Protein AF-A0A4S4LE61-F1 (afdb_monomer_lite)

Organism: NCBI:txid1095465

Sequence (451 aa):
MPQRNQHNPCPPENLLRPILTYYYNLRKSDKDIAELVAGHFDLDLYGLSPSSVKRYRNKWGLLGTRKQSHSLESIGPYVQKIRKRFPARGARKITDALWVQYRMRALRTEVHSGYINWVKIWRTNRNPRLITKYYIDAARKIRGVPLVTQSDLGSENYGIVNAHTTVRRRLDPSLTETLQHRWMRKSKNVKPEILWSILRHDFSPGFEDILQMGFDNGWYDPDNELESLVFLWLAVPWLQAELDTWVHQQNQTARRANRNKILPHGIPDLIMRRPQLFQSLDFKIIVSNEVLNEIEQEYAPPDNPVFDLVPRAFEDRARQLYTALGELDVTSESFWTVYRSLLEEFRNMPYDPEIAEAVQLAATYTNNNDNDHIPLLPLANLRQGGMVVAIDQQSTYEYVGGVEEPVLPKALASYVSVSGDGDRSESEEEMGQPEYADLTSDSDEDSGSEL

pLDDT: mean 72.11, std 20.69, range [24.47, 96.12]

Structure (mmCIF, N/CA/C/O backbone):
data_AF-A0A4S4LE61-F1
#
_entry.id   AF-A0A4S4LE61-F1
#
loop_
_atom_site.group_PDB
_atom_site.id
_atom_site.type_symbol
_atom_site.label_atom_id
_atom_site.label_alt_id
_atom_site.label_comp_id
_atom_site.label_asym_id
_atom_site.label_entity_id
_atom_site.label_seq_id
_atom_site.pdbx_PDB_ins_code
_atom_site.Cartn_x
_atom_site.Cartn_y
_atom_site.Cartn_z
_atom_site.occupancy
_atom_site.B_iso_or_equiv
_atom_site.auth_seq_id
_atom_site.auth_comp_id
_atom_site.auth_asym_id
_atom_site.auth_atom_id
_atom_site.pdbx_PDB_model_num
ATOM 1 N N . MET A 1 1 ? -15.119 -23.141 -40.634 1.00 39.16 1 MET A N 1
ATOM 2 C CA . MET A 1 1 ? -13.975 -22.644 -41.432 1.00 39.16 1 MET A CA 1
ATOM 3 C C . MET A 1 1 ? -13.387 -23.842 -42.159 1.00 39.16 1 MET A C 1
ATOM 5 O O . MET A 1 1 ? -13.005 -24.774 -41.456 1.00 39.16 1 MET A O 1
ATOM 9 N N . PRO A 1 2 ? -13.376 -23.889 -43.503 1.00 39.12 2 PRO A N 1
ATOM 10 C CA . PRO A 1 2 ? -12.788 -25.018 -44.216 1.00 39.12 2 PRO A CA 1
ATOM 11 C C . PRO A 1 2 ? -11.300 -25.112 -43.855 1.00 39.12 2 PRO A C 1
ATOM 13 O O . PRO A 1 2 ? -10.607 -24.094 -43.760 1.00 39.12 2 PRO A O 1
ATOM 16 N N . GLN A 1 3 ? -10.830 -26.321 -43.546 1.00 42.88 3 GLN A N 1
ATOM 17 C CA . GLN A 1 3 ? -9.435 -26.559 -43.183 1.00 42.88 3 GLN A CA 1
ATOM 18 C C . GLN A 1 3 ? -8.540 -26.152 -44.359 1.00 42.88 3 GLN A C 1
ATOM 20 O O . GLN A 1 3 ? -8.675 -26.681 -45.457 1.00 42.88 3 GLN A O 1
ATOM 25 N N . ARG A 1 4 ? -7.634 -25.189 -44.133 1.00 49.81 4 ARG A N 1
ATOM 26 C CA . ARG A 1 4 ? -6.638 -24.774 -45.130 1.00 49.81 4 ARG A CA 1
ATOM 27 C C . ARG A 1 4 ? -5.783 -25.985 -45.505 1.00 49.81 4 ARG A C 1
ATOM 29 O O . ARG A 1 4 ? -5.055 -26.492 -44.650 1.00 49.81 4 ARG A O 1
ATOM 36 N N . ASN A 1 5 ? -5.868 -26.411 -46.763 1.00 49.59 5 ASN A N 1
ATOM 37 C CA . ASN A 1 5 ? -5.078 -27.502 -47.327 1.00 49.59 5 ASN A CA 1
ATOM 38 C C . ASN A 1 5 ? -3.587 -27.306 -47.012 1.00 49.59 5 ASN A C 1
ATOM 40 O O . ASN A 1 5 ? -2.957 -26.347 -47.460 1.00 49.59 5 ASN A O 1
ATOM 44 N N . GLN A 1 6 ? -3.014 -28.221 -46.224 1.00 54.62 6 GLN A N 1
ATOM 45 C CA . GLN A 1 6 ? -1.619 -28.174 -45.760 1.00 54.62 6 GLN A CA 1
ATOM 46 C C . GLN A 1 6 ? -0.582 -28.389 -46.879 1.00 54.62 6 GLN A C 1
ATOM 48 O O . GLN A 1 6 ? 0.616 -28.279 -46.621 1.00 54.62 6 GLN A O 1
ATOM 53 N N . HIS A 1 7 ? -1.025 -28.668 -48.108 1.00 58.38 7 HIS A N 1
ATOM 54 C CA . HIS A 1 7 ? -0.169 -29.075 -49.225 1.00 58.38 7 HIS A CA 1
ATOM 55 C C . HIS A 1 7 ? -0.103 -28.074 -50.387 1.00 58.38 7 HIS A C 1
ATOM 57 O O . HIS A 1 7 ? 0.642 -28.313 -51.334 1.00 58.38 7 HIS A O 1
ATOM 63 N N . ASN A 1 8 ? -0.812 -26.941 -50.316 1.00 71.19 8 ASN A N 1
ATOM 64 C CA . ASN A 1 8 ? -0.745 -25.932 -51.375 1.00 71.19 8 ASN A CA 1
ATOM 65 C C . ASN A 1 8 ? 0.581 -25.149 -51.315 1.00 71.19 8 ASN A C 1
ATOM 67 O O . ASN A 1 8 ? 1.039 -24.790 -50.220 1.00 71.19 8 ASN A O 1
ATOM 71 N N . PRO A 1 9 ? 1.210 -24.855 -52.469 1.00 77.69 9 PRO A N 1
ATOM 72 C CA . PRO A 1 9 ? 2.455 -24.100 -52.514 1.00 77.69 9 PRO A CA 1
ATOM 73 C C . PRO A 1 9 ? 2.269 -22.678 -51.965 1.00 77.69 9 PRO A C 1
ATOM 75 O O . PRO A 1 9 ? 1.182 -22.099 -52.008 1.00 77.69 9 PRO A O 1
ATOM 78 N N . CYS A 1 10 ? 3.346 -22.088 -51.438 1.00 79.25 10 CYS A N 1
ATOM 79 C CA . CYS A 1 10 ? 3.317 -20.686 -51.020 1.00 79.25 10 CYS A CA 1
ATOM 80 C C . CYS A 1 10 ? 3.123 -19.763 -52.237 1.00 79.25 10 CYS A C 1
ATOM 82 O O . CYS A 1 10 ? 3.677 -20.061 -53.299 1.00 79.25 10 CYS A O 1
ATOM 84 N N . PRO A 1 11 ? 2.411 -18.627 -52.087 1.00 83.88 11 PRO A N 1
ATOM 85 C CA . PRO A 1 11 ? 2.273 -17.652 -53.162 1.00 83.88 11 PRO A CA 1
ATOM 86 C C . PRO A 1 11 ? 3.636 -17.188 -53.709 1.00 83.88 11 PRO A C 1
ATOM 88 O O . PRO A 1 11 ? 4.600 -17.105 -52.933 1.00 83.88 11 PRO A O 1
ATOM 91 N N . PRO A 1 12 ? 3.724 -16.834 -55.007 1.00 84.06 12 PRO A N 1
ATOM 92 C CA . PRO A 1 12 ? 4.947 -16.325 -55.618 1.00 84.06 12 PRO A CA 1
ATOM 93 C C . PRO A 1 12 ? 5.554 -15.164 -54.821 1.00 84.06 12 PRO A C 1
ATOM 95 O O . PRO A 1 12 ? 4.870 -14.216 -54.431 1.00 84.06 12 PRO A O 1
ATOM 98 N N . GLU A 1 13 ? 6.861 -15.233 -54.568 1.00 83.69 13 GLU A N 1
ATOM 99 C CA . GLU A 1 13 ? 7.573 -14.331 -53.653 1.00 83.69 13 GLU A CA 1
ATOM 100 C C . GLU A 1 13 ? 7.508 -12.853 -54.079 1.00 83.69 13 GLU A C 1
ATOM 102 O O . GLU A 1 13 ? 7.420 -11.969 -53.225 1.00 83.69 13 GLU A O 1
ATOM 107 N N . ASN A 1 14 ? 7.472 -12.581 -55.385 1.00 80.25 14 ASN A N 1
ATOM 108 C CA . ASN A 1 14 ? 7.314 -11.241 -55.957 1.00 80.25 14 ASN A CA 1
ATOM 109 C C . ASN A 1 14 ? 5.954 -10.599 -55.631 1.00 80.25 14 ASN A C 1
ATOM 111 O O . ASN A 1 14 ? 5.895 -9.391 -55.418 1.00 80.25 14 ASN A O 1
ATOM 115 N N . LEU A 1 15 ? 4.885 -11.396 -55.551 1.00 79.75 15 LEU A N 1
ATOM 116 C CA . LEU A 1 15 ? 3.536 -10.932 -55.210 1.00 79.75 15 LEU A CA 1
ATOM 117 C C . LEU A 1 15 ? 3.310 -10.923 -53.693 1.00 79.75 15 LEU A C 1
ATOM 119 O O . LEU A 1 15 ? 2.646 -10.040 -53.152 1.00 79.75 15 LEU A O 1
ATOM 123 N N . LEU A 1 16 ? 3.908 -11.881 -52.984 1.00 82.25 16 LEU A N 1
ATOM 124 C CA . LEU A 1 16 ? 3.770 -12.026 -51.538 1.00 82.25 16 LEU A CA 1
ATOM 125 C C . LEU A 1 16 ? 4.516 -10.935 -50.760 1.00 82.25 16 LEU A C 1
ATOM 127 O O . LEU A 1 16 ? 4.015 -10.431 -49.752 1.00 82.25 16 LEU A O 1
ATOM 131 N N . ARG A 1 17 ? 5.727 -10.571 -51.199 1.00 81.69 17 ARG A N 1
ATOM 132 C CA . ARG A 1 17 ? 6.615 -9.669 -50.452 1.00 81.69 17 ARG A CA 1
ATOM 133 C C . ARG A 1 17 ? 6.024 -8.273 -50.213 1.00 81.69 17 ARG A C 1
ATOM 135 O O . ARG A 1 17 ? 6.096 -7.832 -49.062 1.00 81.69 17 ARG A O 1
ATOM 142 N N . PRO A 1 18 ? 5.422 -7.576 -51.195 1.00 78.38 18 PRO A N 1
ATOM 143 C CA . PRO A 1 18 ? 4.820 -6.260 -50.968 1.00 78.38 18 PRO A CA 1
ATOM 144 C C . PRO A 1 18 ? 3.660 -6.301 -49.961 1.00 78.38 18 PRO A C 1
ATOM 146 O O . PRO A 1 18 ? 3.629 -5.506 -49.020 1.00 78.38 18 PRO A O 1
ATOM 149 N N . ILE A 1 19 ? 2.761 -7.279 -50.100 1.00 78.25 19 ILE A N 1
ATOM 150 C CA . ILE A 1 19 ? 1.544 -7.421 -49.284 1.00 78.25 19 ILE A CA 1
ATOM 151 C C . ILE A 1 19 ? 1.898 -7.802 -47.840 1.00 78.25 19 ILE A C 1
ATOM 153 O O . ILE A 1 19 ? 1.415 -7.204 -46.877 1.00 78.25 19 ILE A O 1
ATOM 157 N N . LEU A 1 20 ? 2.814 -8.756 -47.665 1.00 82.50 20 LEU A N 1
ATOM 158 C CA . LEU A 1 20 ? 3.292 -9.160 -46.345 1.00 82.50 20 LEU A CA 1
ATOM 159 C C . LEU A 1 20 ? 4.042 -8.011 -45.653 1.00 82.50 20 LEU A C 1
ATOM 161 O O . LEU A 1 20 ? 3.831 -7.767 -44.464 1.00 82.50 20 LEU A O 1
ATOM 165 N N . THR A 1 21 ? 4.876 -7.270 -46.392 1.00 78.19 21 THR A N 1
ATOM 166 C CA . THR A 1 21 ? 5.593 -6.095 -45.866 1.00 78.19 21 THR A CA 1
ATOM 167 C C . THR A 1 21 ? 4.622 -4.996 -45.430 1.00 78.19 21 THR A C 1
ATOM 169 O O . THR A 1 21 ? 4.842 -4.367 -44.395 1.00 78.19 21 THR A O 1
ATOM 172 N N . TYR A 1 22 ? 3.525 -4.791 -46.164 1.00 74.75 22 TYR A N 1
ATOM 173 C CA . TYR A 1 22 ? 2.467 -3.848 -45.801 1.00 74.75 22 TYR A CA 1
ATOM 174 C C . TYR A 1 22 ? 1.827 -4.194 -44.446 1.00 74.75 22 TYR A C 1
ATOM 176 O O . TYR A 1 22 ? 1.862 -3.379 -43.521 1.00 74.75 22 TYR A O 1
ATOM 184 N N . TYR A 1 23 ? 1.338 -5.426 -44.266 1.00 73.25 23 TYR A N 1
ATOM 185 C CA . TYR A 1 23 ? 0.726 -5.839 -42.995 1.00 73.25 23 TYR A CA 1
ATOM 186 C C . TYR A 1 23 ? 1.729 -5.929 -41.838 1.00 73.25 23 TYR A C 1
ATOM 188 O O . TYR A 1 23 ? 1.391 -5.635 -40.687 1.00 73.25 23 TYR A O 1
ATOM 196 N N . TYR A 1 24 ? 2.987 -6.250 -42.139 1.00 74.94 24 TYR A N 1
ATOM 197 C CA . TYR A 1 24 ? 4.084 -6.149 -41.184 1.00 74.94 24 TYR A CA 1
ATOM 198 C C . TYR A 1 24 ? 4.311 -4.702 -40.710 1.00 74.94 24 TYR A C 1
ATOM 200 O O . TYR A 1 24 ? 4.435 -4.464 -39.506 1.00 74.94 24 TYR A O 1
ATOM 208 N N . ASN A 1 25 ? 4.306 -3.722 -41.622 1.00 69.38 25 ASN A N 1
ATOM 209 C CA . ASN A 1 25 ? 4.455 -2.300 -41.287 1.00 69.38 25 ASN A CA 1
ATOM 210 C C . ASN A 1 25 ? 3.284 -1.778 -40.432 1.00 69.38 25 ASN A C 1
ATOM 212 O O . ASN A 1 25 ? 3.494 -0.918 -39.573 1.00 69.38 25 ASN A O 1
ATOM 216 N N . LEU A 1 26 ? 2.090 -2.366 -40.584 1.00 67.25 26 LEU A N 1
ATOM 217 C CA . LEU A 1 26 ? 0.910 -2.139 -39.736 1.00 67.25 26 LEU A CA 1
ATOM 218 C C . LEU A 1 26 ? 0.963 -2.852 -38.369 1.00 67.25 26 LEU A C 1
ATOM 220 O O . LEU A 1 26 ? -0.021 -2.848 -37.631 1.00 67.25 26 LEU A O 1
ATOM 224 N N . ARG A 1 27 ? 2.101 -3.464 -38.014 1.00 66.06 27 ARG A N 1
ATOM 225 C CA . ARG A 1 27 ? 2.340 -4.173 -36.743 1.00 66.06 27 ARG A CA 1
ATOM 226 C C . ARG A 1 27 ? 1.389 -5.354 -36.480 1.00 66.06 27 ARG A C 1
ATOM 228 O O . ARG A 1 27 ? 1.180 -5.719 -35.325 1.00 66.06 27 ARG A O 1
ATOM 235 N N . LYS A 1 28 ? 0.844 -5.985 -37.524 1.00 73.00 28 LYS A N 1
ATOM 236 C CA . LYS A 1 28 ? 0.022 -7.201 -37.387 1.00 73.00 28 LYS A CA 1
ATOM 237 C C . LYS A 1 28 ? 0.876 -8.397 -36.937 1.00 73.00 28 LYS A C 1
ATOM 239 O O . LYS A 1 28 ? 2.075 -8.451 -37.222 1.00 73.00 28 LYS A O 1
ATOM 244 N N . SER A 1 29 ? 0.289 -9.333 -36.185 1.00 75.12 29 SER A N 1
ATOM 245 C CA . SER A 1 29 ? 1.007 -10.540 -35.741 1.00 75.12 29 SER A CA 1
ATOM 246 C C . SER A 1 29 ? 1.186 -11.535 -36.893 1.00 75.12 29 SER A C 1
ATOM 248 O O . SER A 1 29 ? 0.473 -11.452 -37.884 1.00 75.12 29 SER A O 1
ATOM 250 N N . ASP A 1 30 ? 2.102 -12.505 -36.779 1.00 79.00 30 ASP A N 1
ATOM 251 C CA . ASP A 1 30 ? 2.324 -13.504 -37.846 1.00 79.00 30 ASP A CA 1
ATOM 252 C C . ASP A 1 30 ? 1.060 -14.300 -38.194 1.00 79.00 30 ASP A C 1
ATOM 254 O O . ASP A 1 30 ? 0.858 -14.667 -39.351 1.00 79.00 30 ASP A O 1
ATOM 258 N N . LYS A 1 31 ? 0.197 -14.530 -37.196 1.00 80.88 31 LYS A N 1
ATOM 259 C CA . LYS A 1 31 ? -1.111 -15.158 -37.387 1.00 80.88 31 LYS A CA 1
ATOM 260 C C . LYS A 1 31 ? -2.037 -14.247 -38.194 1.00 80.88 31 LYS A C 1
ATOM 262 O O . LYS A 1 31 ? -2.540 -14.668 -39.228 1.00 80.88 31 LYS A O 1
ATOM 267 N N . ASP A 1 32 ? -2.181 -12.994 -37.768 1.00 76.19 32 ASP A N 1
ATOM 268 C CA . ASP A 1 32 ? -3.076 -12.037 -38.428 1.00 76.19 32 ASP A CA 1
ATOM 269 C C . ASP A 1 32 ? -2.582 -11.706 -39.850 1.00 76.19 32 ASP A C 1
ATOM 271 O O . ASP A 1 32 ? -3.380 -11.540 -40.761 1.00 76.19 32 ASP A O 1
ATOM 275 N N . ILE A 1 33 ? -1.263 -11.654 -40.075 1.00 78.12 33 ILE A N 1
ATOM 276 C CA . ILE A 1 33 ? -0.671 -11.494 -41.411 1.00 78.12 33 ILE A CA 1
ATOM 277 C C . ILE A 1 33 ? -1.028 -12.699 -42.291 1.00 78.12 33 ILE A C 1
ATOM 279 O O . ILE A 1 33 ? -1.430 -12.507 -43.431 1.00 78.12 33 ILE A O 1
ATOM 283 N N . ALA A 1 34 ? -0.919 -13.933 -41.786 1.00 81.25 34 ALA A N 1
ATOM 284 C CA . ALA A 1 34 ? -1.291 -15.129 -42.548 1.00 81.25 34 ALA A CA 1
ATOM 285 C C . ALA A 1 34 ? -2.798 -15.197 -42.862 1.00 81.25 34 ALA A C 1
ATOM 287 O O . ALA A 1 34 ? -3.196 -15.802 -43.858 1.00 81.25 34 ALA A O 1
ATOM 288 N N . GLU A 1 35 ? -3.644 -14.609 -42.018 1.00 80.38 35 GLU A N 1
ATOM 289 C CA . GLU A 1 35 ? -5.085 -14.485 -42.256 1.00 80.38 35 GLU A CA 1
ATOM 290 C C . GLU A 1 35 ? -5.387 -13.400 -43.294 1.00 80.38 35 GLU A C 1
ATOM 292 O O . GLU A 1 35 ? -6.065 -13.678 -44.278 1.00 80.38 35 GLU A O 1
ATOM 297 N N . LEU A 1 36 ? -4.813 -12.205 -43.135 1.00 76.88 36 LEU A N 1
ATOM 298 C CA . LEU A 1 36 ? -5.052 -11.056 -44.010 1.00 76.88 36 LEU A CA 1
ATOM 299 C C . LEU A 1 36 ? -4.476 -11.251 -45.413 1.00 76.88 36 LEU A C 1
ATOM 301 O O . LEU A 1 36 ? -5.138 -10.918 -46.386 1.00 76.88 36 LEU A O 1
ATOM 305 N N . VAL A 1 37 ? -3.273 -11.820 -45.533 1.00 78.44 37 VAL A N 1
ATOM 306 C CA . VAL A 1 37 ? -2.633 -12.098 -46.831 1.00 78.44 37 VAL A CA 1
ATOM 307 C C . VAL A 1 37 ? -3.414 -13.142 -47.626 1.00 78.44 37 VAL A C 1
ATOM 309 O O . VAL A 1 37 ? -3.447 -13.075 -48.848 1.00 78.44 37 VAL A O 1
ATOM 312 N N . ALA A 1 38 ? -4.078 -14.079 -46.951 1.00 75.69 38 ALA A N 1
ATOM 313 C CA . ALA A 1 38 ? -4.877 -15.100 -47.615 1.00 75.69 38 ALA A CA 1
ATOM 314 C C . ALA A 1 38 ? -6.077 -14.510 -48.377 1.00 75.69 38 ALA A C 1
ATOM 316 O O . ALA A 1 38 ? -6.499 -15.089 -49.362 1.00 75.69 38 ALA A O 1
ATOM 317 N N . GLY A 1 39 ? -6.575 -13.331 -47.987 1.00 75.31 39 GLY A N 1
ATOM 318 C CA . GLY A 1 39 ? -7.608 -12.615 -48.745 1.00 75.31 39 GLY A CA 1
ATOM 319 C C . GLY A 1 39 ? -7.127 -11.990 -50.064 1.00 75.31 39 GLY A C 1
ATOM 320 O O . GLY A 1 39 ? -7.949 -11.466 -50.804 1.00 75.31 39 GLY A O 1
ATOM 321 N N . HIS A 1 40 ? -5.820 -12.019 -50.360 1.00 75.56 40 HIS A N 1
ATOM 322 C CA . HIS A 1 40 ? -5.230 -11.468 -51.594 1.00 75.56 40 HIS A CA 1
ATOM 323 C C . HIS A 1 40 ? -4.858 -12.537 -52.627 1.00 75.56 40 HIS A C 1
ATOM 325 O O . HIS A 1 40 ? -4.383 -12.195 -53.707 1.00 75.56 40 HIS A O 1
ATOM 331 N N . PHE A 1 41 ? -5.019 -13.820 -52.298 1.00 78.69 41 PHE A N 1
ATOM 332 C CA . PHE A 1 41 ? -4.620 -14.938 -53.150 1.00 78.69 41 PHE A CA 1
ATOM 333 C C . PHE A 1 41 ? -5.736 -15.974 -53.238 1.00 78.69 41 PHE A C 1
ATOM 335 O O . PHE A 1 41 ? -6.505 -16.145 -52.296 1.00 78.69 41 PHE A O 1
ATOM 342 N N . ASP A 1 42 ? -5.783 -16.688 -54.359 1.00 77.94 42 ASP A N 1
ATOM 343 C CA . ASP A 1 42 ? -6.678 -17.826 -54.527 1.00 77.94 42 ASP A CA 1
ATOM 344 C C . ASP A 1 42 ? -6.278 -18.957 -53.563 1.00 77.94 42 ASP A C 1
ATOM 346 O O . ASP A 1 42 ? -5.154 -19.473 -53.606 1.00 77.94 42 ASP A O 1
ATOM 350 N N . LEU A 1 43 ? -7.197 -19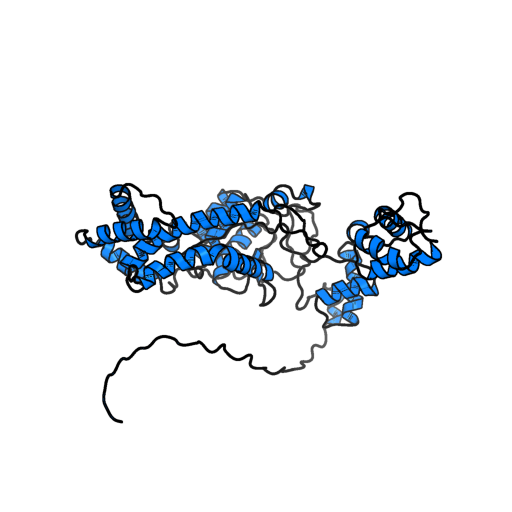.297 -52.660 1.00 72.56 43 LEU A N 1
ATOM 351 C CA . LEU A 1 43 ? -6.989 -20.264 -51.584 1.00 72.56 43 LEU A CA 1
ATOM 352 C C . LEU A 1 43 ? -6.980 -21.711 -52.085 1.00 72.56 43 LEU A C 1
ATOM 354 O O . LEU A 1 43 ? -6.425 -22.576 -51.400 1.00 72.56 43 LEU A O 1
ATOM 358 N N . ASP A 1 44 ? -7.532 -21.962 -53.273 1.00 74.25 44 ASP A N 1
ATOM 359 C CA . ASP A 1 44 ? -7.524 -23.283 -53.900 1.00 74.25 44 ASP A CA 1
ATOM 360 C C . ASP A 1 44 ? -6.153 -23.590 -54.522 1.00 74.25 44 ASP A C 1
ATOM 362 O O . ASP A 1 44 ? -5.723 -24.745 -54.544 1.00 74.25 44 ASP A O 1
ATOM 366 N N . LEU A 1 45 ? -5.413 -22.550 -54.927 1.00 72.31 45 LEU A N 1
ATOM 367 C CA . LEU A 1 45 ? -4.092 -22.652 -55.559 1.00 72.31 45 LEU A CA 1
ATOM 368 C C . LEU A 1 45 ? -2.921 -22.439 -54.589 1.00 72.31 45 LEU A C 1
ATOM 370 O O . LEU A 1 45 ? -1.869 -23.059 -54.758 1.00 72.31 45 LEU A O 1
ATOM 374 N N . TYR A 1 46 ? -3.070 -21.578 -53.575 1.00 77.50 46 TYR A N 1
ATOM 375 C CA . TYR A 1 46 ? -1.957 -21.176 -52.710 1.00 77.50 46 TYR A CA 1
ATOM 376 C C . TYR A 1 46 ? -2.269 -21.260 -51.214 1.00 77.50 46 TYR A C 1
ATOM 378 O O . TYR A 1 46 ? -3.357 -20.936 -50.746 1.00 77.50 46 TYR A O 1
ATOM 386 N N . GLY A 1 47 ? -1.257 -21.649 -50.433 1.00 78.12 47 GLY A N 1
ATOM 387 C CA . GLY A 1 47 ? -1.341 -21.785 -48.980 1.00 78.12 47 GLY A CA 1
ATOM 388 C C . GLY A 1 47 ? -0.293 -20.947 -48.251 1.00 78.12 47 GLY A C 1
ATOM 389 O O . GLY A 1 47 ? 0.898 -20.997 -48.560 1.00 78.12 47 GLY A O 1
ATOM 390 N N . LEU A 1 48 ? -0.711 -20.195 -47.226 1.00 79.62 48 LEU A N 1
ATOM 391 C CA . LEU A 1 48 ? 0.207 -19.458 -46.354 1.00 79.62 48 LEU A CA 1
ATOM 392 C C . LEU A 1 48 ? -0.136 -19.667 -44.874 1.00 79.62 48 LEU A C 1
ATOM 394 O O . LEU A 1 48 ? -1.173 -19.225 -44.375 1.00 79.62 48 LEU A O 1
ATOM 398 N N . SER A 1 49 ? 0.764 -20.345 -44.160 1.00 82.75 49 SER A N 1
ATOM 399 C CA . SER A 1 49 ? 0.671 -20.566 -42.713 1.00 82.75 49 SER A CA 1
ATOM 400 C C . SER A 1 49 ? 1.426 -19.489 -41.917 1.00 82.75 49 SER A C 1
ATOM 402 O O . SER A 1 49 ? 2.379 -18.900 -42.439 1.00 82.75 49 SER A O 1
ATOM 404 N N . PRO A 1 50 ? 1.096 -19.268 -40.628 1.00 82.44 50 PRO A N 1
ATOM 405 C CA . PRO A 1 50 ? 1.854 -18.361 -39.759 1.00 82.44 50 PRO A CA 1
ATOM 406 C C . PRO A 1 50 ? 3.352 -18.709 -39.691 1.00 82.44 50 PRO A C 1
ATOM 408 O O . PRO A 1 50 ? 4.207 -17.824 -39.677 1.00 82.44 50 PRO A O 1
ATOM 411 N N . SER A 1 51 ? 3.693 -20.002 -39.728 1.00 82.19 51 SER A N 1
ATOM 412 C CA . SER A 1 51 ? 5.083 -20.476 -39.792 1.00 82.19 51 SER A CA 1
ATOM 413 C C . SER A 1 51 ? 5.780 -20.069 -41.094 1.00 82.19 51 SER A C 1
ATOM 415 O O . SER A 1 51 ? 6.949 -19.680 -41.072 1.00 82.19 51 SER A O 1
ATOM 417 N N . SER A 1 52 ? 5.063 -20.095 -42.222 1.00 82.88 52 SER A N 1
ATOM 418 C CA . SER A 1 52 ? 5.576 -19.631 -43.517 1.00 82.88 52 SER A CA 1
ATOM 419 C C . SER A 1 52 ? 5.781 -18.117 -43.525 1.00 82.88 52 SER A C 1
ATOM 421 O O . SER A 1 52 ? 6.834 -17.653 -43.958 1.00 82.88 52 SER A O 1
ATOM 423 N N . VAL A 1 53 ? 4.847 -17.348 -42.951 1.00 82.62 53 VAL A N 1
ATOM 424 C CA . VAL A 1 53 ? 5.001 -15.897 -42.740 1.00 82.62 53 VAL A CA 1
ATOM 425 C C . VAL A 1 53 ? 6.253 -15.601 -41.919 1.00 82.62 53 VAL A C 1
ATOM 427 O O . VAL A 1 53 ? 7.086 -14.800 -42.337 1.00 82.62 53 VAL A O 1
ATOM 430 N N . LYS A 1 54 ? 6.447 -16.294 -40.791 1.00 83.38 54 LYS A N 1
ATOM 431 C CA . LYS A 1 54 ? 7.642 -16.144 -39.948 1.00 83.38 54 LYS A CA 1
ATOM 432 C C . LYS A 1 54 ? 8.931 -16.463 -40.717 1.00 83.38 54 LYS A C 1
ATOM 434 O O . LYS A 1 54 ? 9.924 -15.749 -40.563 1.00 83.38 54 LYS A O 1
ATOM 439 N N . ARG A 1 55 ? 8.929 -17.504 -41.561 1.00 83.94 55 ARG A N 1
ATOM 440 C CA . ARG A 1 55 ? 10.066 -17.870 -42.425 1.00 83.94 55 ARG A CA 1
ATOM 441 C C . ARG A 1 55 ? 10.388 -16.762 -43.430 1.00 83.94 55 ARG A C 1
ATOM 443 O O . ARG A 1 55 ? 11.534 -16.324 -43.480 1.00 83.94 55 ARG A O 1
ATOM 450 N N . TYR A 1 56 ? 9.393 -16.265 -44.166 1.00 84.69 56 TYR A N 1
ATOM 451 C CA . TYR A 1 56 ? 9.578 -15.182 -45.139 1.00 84.69 56 TYR A CA 1
ATOM 452 C C . TYR A 1 56 ? 9.983 -13.860 -44.480 1.00 84.69 56 TYR A C 1
ATOM 454 O O . TYR A 1 56 ? 10.885 -13.184 -44.966 1.00 84.69 56 TYR A O 1
ATOM 462 N N . ARG A 1 57 ? 9.421 -13.529 -43.311 1.00 86.75 57 ARG A N 1
ATOM 463 C CA . ARG A 1 57 ? 9.851 -12.362 -42.527 1.00 86.75 57 ARG A CA 1
ATOM 464 C C . ARG A 1 57 ? 11.319 -12.434 -42.129 1.00 86.75 57 ARG A C 1
ATOM 466 O O . ARG A 1 57 ? 12.020 -11.437 -42.257 1.00 86.75 57 ARG A O 1
ATOM 473 N N . ASN A 1 58 ? 11.788 -13.594 -41.666 1.00 82.81 58 ASN A N 1
ATOM 474 C CA . ASN A 1 58 ? 13.207 -13.785 -41.360 1.00 82.81 58 ASN A CA 1
ATOM 475 C C . ASN A 1 58 ? 14.066 -13.682 -42.632 1.00 82.81 58 ASN A C 1
ATOM 477 O O . ASN A 1 58 ? 15.080 -12.994 -42.603 1.00 82.81 58 ASN A O 1
ATOM 481 N N . LYS A 1 59 ? 13.635 -14.302 -43.744 1.00 85.38 59 LYS A N 1
ATOM 482 C CA . LYS A 1 59 ? 14.323 -14.248 -45.048 1.00 85.38 59 LYS A CA 1
ATOM 483 C C . LYS A 1 59 ? 14.475 -12.812 -45.570 1.00 85.38 59 LYS A C 1
ATOM 485 O O . LYS A 1 59 ? 15.494 -12.489 -46.165 1.00 85.38 59 LYS A O 1
ATOM 490 N N . TRP A 1 60 ? 13.488 -11.946 -45.339 1.00 83.25 60 TRP A N 1
ATOM 491 C CA . TRP A 1 60 ? 13.476 -10.562 -45.837 1.00 83.25 60 TRP A CA 1
ATOM 492 C C . TRP A 1 60 ? 13.911 -9.511 -44.812 1.00 83.25 60 TRP A C 1
ATOM 494 O O . TRP A 1 60 ? 13.737 -8.320 -45.059 1.00 83.25 60 TRP A O 1
ATOM 504 N N . GLY A 1 61 ? 14.433 -9.920 -43.651 1.00 76.06 61 GLY A N 1
ATOM 505 C CA . GLY A 1 61 ? 14.882 -8.982 -42.618 1.00 76.06 61 GLY A CA 1
ATOM 506 C C . GLY A 1 61 ? 13.753 -8.186 -41.942 1.00 76.06 61 GLY A C 1
ATOM 507 O O . GLY A 1 61 ? 14.010 -7.168 -41.303 1.00 76.06 61 GLY A O 1
ATOM 508 N N . LEU A 1 62 ? 12.498 -8.644 -42.024 1.00 78.50 62 LEU A N 1
ATOM 509 C CA . LEU A 1 62 ? 11.333 -8.054 -41.344 1.00 78.50 62 LEU A CA 1
ATOM 510 C C . LEU A 1 62 ? 11.273 -8.520 -39.876 1.00 78.50 62 LEU A C 1
ATOM 512 O O . LEU A 1 62 ? 10.336 -9.197 -39.419 1.00 78.50 62 LEU A O 1
ATOM 516 N N . LEU A 1 63 ? 12.344 -8.203 -39.150 1.00 74.00 63 LEU A N 1
ATOM 517 C CA . LEU A 1 63 ? 12.648 -8.713 -37.818 1.00 74.00 63 LEU A CA 1
ATOM 518 C C . LEU A 1 63 ? 11.775 -8.060 -36.739 1.00 74.00 63 LEU A C 1
ATOM 520 O O . LEU A 1 63 ? 11.594 -6.850 -36.694 1.00 74.00 63 LEU A O 1
ATOM 524 N N . GLY A 1 64 ? 11.240 -8.874 -35.827 1.00 59.47 64 GLY A N 1
ATOM 525 C CA . GLY A 1 64 ? 10.555 -8.359 -34.637 1.00 59.47 64 GLY A CA 1
ATOM 526 C C . GLY A 1 64 ? 11.524 -7.717 -33.638 1.00 59.47 64 GLY A C 1
ATOM 527 O O . GLY A 1 64 ? 12.729 -7.934 -33.716 1.00 59.47 64 GLY A O 1
ATOM 528 N N . THR A 1 65 ? 10.980 -7.005 -32.644 1.00 51.69 65 THR A N 1
ATOM 529 C CA . THR A 1 65 ? 11.733 -6.243 -31.624 1.00 51.69 65 THR A CA 1
ATOM 530 C C . THR A 1 65 ? 12.926 -7.016 -31.048 1.00 51.69 65 THR A C 1
ATOM 532 O O . THR A 1 65 ? 14.039 -6.509 -31.031 1.00 51.69 65 THR A O 1
ATOM 535 N N . ARG A 1 66 ? 12.714 -8.281 -30.649 1.00 44.91 66 ARG A N 1
ATOM 536 C CA . ARG A 1 66 ? 13.738 -9.139 -30.023 1.00 44.91 66 ARG A CA 1
ATOM 537 C C . ARG A 1 66 ? 14.883 -9.558 -30.955 1.00 44.91 66 ARG A C 1
ATOM 539 O O . ARG A 1 66 ? 15.932 -9.934 -30.464 1.00 44.91 66 ARG A O 1
ATOM 546 N N . LYS A 1 67 ? 14.686 -9.528 -32.278 1.00 57.00 67 LYS A N 1
ATOM 547 C CA . LYS A 1 67 ? 15.719 -9.879 -33.272 1.00 57.00 67 LYS A CA 1
ATOM 548 C C . LYS A 1 67 ? 16.437 -8.660 -33.856 1.00 57.00 67 LYS A C 1
ATOM 550 O O . LYS A 1 67 ? 17.420 -8.838 -34.560 1.00 57.00 67 LYS A O 1
ATOM 555 N N . GLN A 1 68 ? 15.928 -7.450 -33.612 1.00 57.88 68 GLN A N 1
ATOM 556 C CA . GLN A 1 68 ? 16.577 -6.214 -34.056 1.00 57.88 68 GLN A CA 1
ATOM 557 C C . GLN A 1 68 ? 17.753 -5.813 -33.151 1.00 57.88 68 GLN A C 1
ATOM 559 O O . GLN A 1 68 ? 18.629 -5.091 -33.607 1.00 57.88 68 GLN A O 1
ATOM 564 N N . SER A 1 69 ? 17.780 -6.286 -31.896 1.00 57.19 69 SER A N 1
ATOM 565 C CA . SER A 1 69 ? 18.887 -6.105 -30.938 1.00 57.19 69 SER A CA 1
ATOM 566 C C . SER A 1 69 ? 19.389 -4.661 -30.792 1.00 57.19 69 SER A C 1
ATOM 568 O O . SER A 1 69 ? 20.571 -4.427 -30.561 1.00 57.19 69 SER A O 1
ATOM 570 N N . HIS A 1 70 ? 18.498 -3.677 -30.929 1.00 60.41 70 HIS A N 1
ATOM 571 C CA . HIS A 1 70 ? 18.865 -2.273 -30.787 1.00 60.41 70 HIS A CA 1
ATOM 572 C C . HIS A 1 70 ? 19.113 -1.909 -29.314 1.00 60.41 70 HIS A C 1
ATOM 574 O O . HIS A 1 70 ? 18.219 -2.048 -28.479 1.00 60.41 70 HIS A O 1
ATOM 580 N N . SER A 1 71 ? 20.315 -1.409 -29.015 1.00 50.84 71 SER A N 1
ATOM 581 C CA . SER A 1 71 ? 20.682 -0.774 -27.744 1.00 50.84 71 SER A CA 1
ATOM 582 C C . SER A 1 71 ? 20.278 0.706 -27.723 1.00 50.84 71 SER A C 1
ATOM 584 O O . SER A 1 71 ? 19.982 1.293 -28.771 1.00 50.84 71 SER A O 1
ATOM 586 N N . LEU A 1 72 ? 20.305 1.340 -26.546 1.00 46.72 72 LEU A N 1
ATOM 587 C CA . LEU A 1 72 ? 20.053 2.782 -26.408 1.00 46.72 72 LEU A CA 1
ATOM 588 C C . LEU A 1 72 ? 21.004 3.623 -27.278 1.00 46.72 72 LEU A C 1
ATOM 590 O O . LEU A 1 72 ? 20.558 4.566 -27.933 1.00 46.72 72 LEU A O 1
ATOM 594 N N . GLU A 1 73 ? 22.269 3.216 -27.373 1.00 46.53 73 GLU A N 1
ATOM 5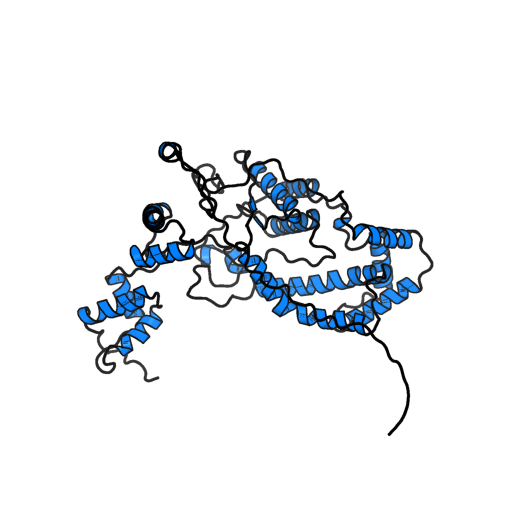95 C CA . GLU A 1 73 ? 23.292 3.834 -28.227 1.00 46.53 73 GLU A CA 1
ATOM 596 C C . GLU A 1 73 ? 22.922 3.766 -29.715 1.00 46.53 73 GLU A C 1
ATOM 598 O O . GLU A 1 73 ? 23.073 4.741 -30.447 1.00 46.53 73 GLU A O 1
ATOM 603 N N . SER A 1 74 ? 22.355 2.641 -30.167 1.00 55.38 74 SER A N 1
ATOM 604 C CA . SER A 1 74 ? 21.967 2.458 -31.572 1.00 55.38 74 SER A CA 1
ATOM 605 C C . SER A 1 74 ? 20.709 3.244 -31.977 1.00 55.38 74 SER A C 1
ATOM 607 O O . SER A 1 74 ? 20.543 3.587 -33.148 1.00 55.38 74 SER A O 1
ATOM 609 N N . ILE A 1 75 ? 19.823 3.551 -31.020 1.00 55.22 75 ILE A N 1
ATOM 610 C CA . ILE A 1 75 ? 18.545 4.251 -31.253 1.00 55.22 75 ILE A CA 1
ATOM 611 C C . ILE A 1 75 ? 18.709 5.773 -31.116 1.00 55.22 75 ILE A C 1
ATOM 613 O O . ILE A 1 75 ? 18.031 6.537 -31.812 1.00 55.22 75 ILE A O 1
ATOM 617 N N . GLY A 1 76 ? 19.625 6.219 -30.250 1.00 48.06 76 GLY A N 1
ATOM 618 C CA . GLY A 1 76 ? 19.874 7.627 -29.926 1.00 48.06 76 GLY A CA 1
ATOM 619 C C . GLY A 1 76 ? 19.993 8.562 -31.141 1.00 48.06 76 GLY A C 1
ATOM 620 O O . GLY A 1 76 ? 19.236 9.536 -31.213 1.00 48.06 76 GLY A O 1
ATOM 621 N N . PRO A 1 77 ? 20.838 8.261 -32.148 1.00 66.44 77 PRO A N 1
ATOM 622 C CA . PRO A 1 77 ? 21.009 9.113 -33.331 1.00 66.44 77 PRO A CA 1
ATOM 623 C C . PRO A 1 77 ? 19.722 9.325 -34.145 1.00 66.44 77 PRO A C 1
ATOM 625 O O . PRO A 1 77 ? 19.514 10.374 -34.759 1.00 66.44 77 PRO A O 1
ATOM 628 N N . TYR A 1 78 ? 18.818 8.344 -34.151 1.00 67.38 78 TYR A N 1
ATOM 629 C CA . TYR A 1 78 ? 17.558 8.413 -34.894 1.00 67.38 78 TYR A CA 1
ATOM 630 C C . TYR A 1 78 ? 16.491 9.197 -34.135 1.00 67.38 78 TYR A C 1
ATOM 632 O O . TYR A 1 78 ? 15.752 9.980 -34.734 1.00 67.38 78 TYR A O 1
ATOM 640 N N . VAL A 1 79 ? 16.462 9.069 -32.806 1.00 56.25 79 VAL A N 1
ATOM 641 C CA . VAL A 1 79 ? 15.640 9.928 -31.940 1.00 56.25 79 VAL A CA 1
ATOM 642 C C . VAL A 1 79 ? 16.029 11.395 -32.118 1.00 56.25 79 VAL A C 1
ATOM 644 O O . VAL A 1 79 ? 15.145 12.243 -32.243 1.00 56.25 79 VAL A O 1
ATOM 647 N N . GLN A 1 80 ? 17.330 11.693 -32.208 1.00 55.97 80 GLN A N 1
ATOM 648 C CA . GLN A 1 80 ? 17.838 13.046 -32.460 1.00 55.97 80 GLN A CA 1
ATOM 649 C C . GLN A 1 80 ? 17.358 13.598 -33.810 1.00 55.97 80 GLN A C 1
ATOM 651 O O . GLN A 1 80 ? 16.858 14.722 -33.868 1.00 55.97 80 GLN A O 1
ATOM 656 N N . LYS A 1 81 ? 17.418 12.802 -34.889 1.00 69.31 81 LYS A N 1
ATOM 657 C CA . LYS A 1 81 ? 16.894 13.203 -36.210 1.00 69.31 81 LYS A CA 1
ATOM 658 C C . LYS A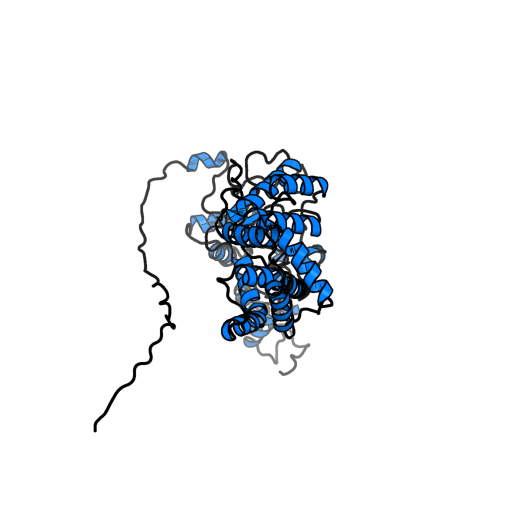 1 81 ? 15.390 13.503 -36.180 1.00 69.31 81 LYS A C 1
ATOM 660 O O . LYS A 1 81 ? 14.957 14.488 -36.777 1.00 69.31 81 LYS A O 1
ATOM 665 N N . ILE A 1 82 ? 14.597 12.702 -35.460 1.00 63.59 82 ILE A N 1
ATOM 666 C CA . ILE A 1 82 ? 13.144 12.921 -35.317 1.00 63.59 82 ILE A CA 1
ATOM 667 C C . ILE A 1 82 ? 12.863 14.194 -34.527 1.00 63.59 82 ILE A C 1
ATOM 669 O O . ILE A 1 82 ? 12.012 14.978 -34.940 1.00 63.59 82 ILE A O 1
ATOM 673 N N . ARG A 1 83 ? 13.576 14.414 -33.417 1.00 55.56 83 ARG A N 1
ATOM 674 C CA . ARG A 1 83 ? 13.400 15.602 -32.571 1.00 55.56 83 ARG A CA 1
ATOM 675 C C . ARG A 1 83 ? 13.826 16.885 -33.276 1.00 55.56 83 ARG A C 1
ATOM 677 O O . ARG A 1 83 ? 13.099 17.863 -33.189 1.00 55.56 83 ARG A O 1
ATOM 684 N N . LYS A 1 84 ? 14.915 16.865 -34.053 1.00 62.88 84 LYS A N 1
ATOM 685 C CA . LYS A 1 84 ? 15.328 18.010 -34.884 1.00 62.88 84 LYS A CA 1
ATOM 686 C C . LYS A 1 84 ? 14.241 18.415 -35.884 1.00 62.88 84 LYS A C 1
ATOM 688 O O . LYS A 1 84 ? 14.074 19.592 -36.170 1.00 62.88 84 LYS A O 1
ATOM 693 N N . ARG A 1 85 ? 13.500 17.438 -36.414 1.00 62.53 85 ARG A N 1
ATOM 694 C CA . ARG A 1 85 ? 12.416 17.677 -37.376 1.00 62.53 85 ARG A CA 1
ATOM 695 C C . ARG A 1 85 ? 11.077 18.007 -36.710 1.00 62.53 85 ARG A C 1
ATOM 697 O O . ARG A 1 85 ? 10.256 18.686 -37.314 1.00 62.53 85 ARG A O 1
ATOM 704 N N . PHE A 1 86 ? 10.841 17.503 -35.501 1.00 61.38 86 PHE A N 1
ATOM 705 C CA . PHE A 1 86 ? 9.582 17.640 -34.770 1.00 61.38 86 PHE A CA 1
ATOM 706 C C . PHE A 1 86 ? 9.837 17.819 -33.259 1.00 61.38 86 PHE A C 1
ATOM 708 O O . PHE A 1 86 ? 9.657 16.867 -32.490 1.00 61.38 86 PHE A O 1
ATOM 715 N N . PRO A 1 87 ? 10.252 19.018 -32.823 1.00 47.22 87 PRO A N 1
ATOM 716 C CA . PRO A 1 87 ? 10.746 19.255 -31.463 1.00 47.22 87 PRO A CA 1
ATOM 717 C C . PRO A 1 87 ? 9.689 19.027 -30.372 1.00 47.22 87 PRO A C 1
ATOM 719 O O . PRO A 1 87 ? 10.006 18.458 -29.330 1.00 47.22 87 PRO A O 1
ATOM 722 N N . ALA A 1 88 ? 8.419 19.341 -30.649 1.00 44.28 88 ALA A N 1
ATOM 723 C CA . ALA A 1 88 ? 7.301 19.189 -29.710 1.00 44.28 88 ALA A CA 1
ATOM 724 C C . ALA A 1 88 ? 6.693 17.766 -29.644 1.00 44.28 88 ALA A C 1
ATOM 726 O O . ALA A 1 88 ? 5.673 17.543 -28.990 1.00 44.28 88 ALA A O 1
ATOM 727 N N . ARG A 1 89 ? 7.246 16.763 -30.348 1.00 53.28 89 ARG A N 1
ATOM 728 C CA . ARG A 1 89 ? 6.657 15.410 -30.333 1.00 53.28 89 ARG A CA 1
ATOM 729 C C . ARG A 1 89 ? 6.896 14.702 -29.000 1.00 53.28 89 ARG A C 1
ATOM 731 O O . ARG A 1 89 ? 8.026 14.386 -28.641 1.00 53.28 89 ARG A O 1
ATOM 738 N N . GLY A 1 90 ? 5.800 14.332 -28.337 1.00 40.81 90 GLY A N 1
ATOM 739 C CA . GLY A 1 90 ? 5.818 13.467 -27.157 1.00 40.81 90 GLY A CA 1
ATOM 740 C C . GLY A 1 90 ? 6.356 12.054 -27.434 1.00 40.81 90 GLY A C 1
ATOM 741 O O . GLY A 1 90 ? 6.343 11.564 -28.567 1.00 40.81 90 GLY A O 1
ATOM 742 N N . ALA A 1 91 ? 6.795 11.365 -26.377 1.00 45.91 91 ALA A N 1
ATOM 743 C CA . ALA A 1 91 ? 7.552 10.110 -26.461 1.00 45.91 91 ALA A CA 1
ATOM 744 C C . ALA A 1 91 ? 6.867 8.994 -27.279 1.00 45.91 91 ALA A C 1
ATOM 746 O O . ALA A 1 91 ? 7.540 8.303 -28.039 1.00 45.91 91 ALA A O 1
ATOM 747 N N . ARG A 1 92 ? 5.533 8.861 -27.202 1.00 47.59 92 ARG A N 1
ATOM 748 C CA . ARG A 1 92 ? 4.754 7.903 -28.016 1.00 47.59 92 ARG A CA 1
ATOM 749 C C . ARG A 1 92 ? 4.841 8.204 -29.517 1.00 47.59 92 ARG A C 1
ATOM 751 O O . ARG A 1 92 ? 5.035 7.310 -30.329 1.00 47.59 92 ARG A O 1
ATOM 758 N N . LYS A 1 93 ? 4.761 9.482 -29.894 1.00 58.16 93 LYS A N 1
ATOM 759 C CA . LYS A 1 93 ? 4.894 9.906 -31.296 1.00 58.16 93 LYS A CA 1
ATOM 760 C C . LYS A 1 93 ? 6.335 9.748 -31.799 1.00 58.16 93 LYS A C 1
ATOM 762 O O . LYS A 1 93 ? 6.537 9.558 -32.995 1.00 58.16 93 LYS A O 1
ATOM 767 N N . ILE A 1 94 ? 7.333 9.794 -30.909 1.00 57.88 94 ILE A N 1
ATOM 768 C CA . ILE A 1 94 ? 8.739 9.507 -31.239 1.00 57.88 94 ILE A CA 1
ATOM 769 C C . ILE A 1 94 ? 8.954 8.009 -31.473 1.00 57.88 94 ILE A C 1
ATOM 771 O O . ILE A 1 94 ? 9.571 7.650 -32.472 1.00 57.88 94 ILE A O 1
ATOM 775 N N . THR A 1 95 ? 8.427 7.128 -30.618 1.00 58.16 95 THR A N 1
ATOM 776 C CA . THR A 1 95 ? 8.537 5.672 -30.828 1.00 58.16 95 THR A CA 1
ATOM 777 C C . THR A 1 95 ? 7.803 5.221 -32.091 1.00 58.16 95 THR A C 1
ATOM 779 O O . THR A 1 95 ? 8.305 4.371 -32.829 1.00 58.16 95 THR A O 1
ATOM 782 N N . ASP A 1 96 ? 6.670 5.846 -32.416 1.00 58.31 96 ASP A N 1
ATOM 783 C CA . ASP A 1 96 ? 5.980 5.610 -33.684 1.00 58.31 96 ASP A CA 1
ATOM 784 C C . ASP A 1 96 ? 6.750 6.177 -34.885 1.00 58.31 96 ASP A C 1
ATOM 786 O O . ASP A 1 96 ? 6.850 5.511 -35.914 1.00 58.31 96 ASP A O 1
ATOM 790 N N . ALA A 1 97 ? 7.386 7.343 -34.756 1.00 67.25 97 ALA A N 1
ATOM 791 C CA . ALA A 1 97 ? 8.247 7.891 -35.804 1.00 67.25 97 ALA A CA 1
ATOM 792 C C . ALA A 1 97 ? 9.514 7.046 -36.035 1.00 67.25 97 ALA A C 1
ATOM 794 O O . ALA A 1 97 ? 9.890 6.843 -37.187 1.00 67.25 97 ALA A O 1
ATOM 795 N N . LEU A 1 98 ? 10.126 6.483 -34.986 1.00 68.69 98 LEU A N 1
ATOM 796 C CA . LEU A 1 98 ? 11.242 5.534 -35.108 1.00 68.69 98 LEU A CA 1
ATOM 797 C C . LEU A 1 98 ? 10.845 4.301 -35.924 1.00 68.69 98 LEU A C 1
ATOM 799 O O . LEU A 1 98 ? 11.599 3.848 -36.785 1.00 68.69 98 LEU A O 1
ATOM 803 N N . TRP A 1 99 ? 9.626 3.807 -35.716 1.00 64.81 99 TRP A N 1
ATOM 804 C CA . TRP A 1 99 ? 9.077 2.692 -36.479 1.00 64.81 99 TRP A CA 1
ATOM 805 C C . TRP A 1 99 ? 8.773 3.065 -37.937 1.00 64.81 99 TRP A C 1
ATOM 807 O O . TRP A 1 99 ? 9.157 2.355 -38.872 1.00 64.81 99 TRP A O 1
ATOM 817 N N . VAL A 1 100 ? 8.091 4.190 -38.149 1.00 67.19 100 VAL A N 1
ATOM 818 C CA . VAL A 1 100 ? 7.625 4.612 -39.477 1.00 67.19 100 VAL A CA 1
ATOM 819 C C . VAL A 1 100 ? 8.780 5.075 -40.367 1.00 67.19 100 VAL A C 1
ATOM 821 O O . VAL A 1 100 ? 8.761 4.788 -41.563 1.00 67.19 100 VAL A O 1
ATOM 824 N N . GLN A 1 101 ? 9.791 5.739 -39.805 1.00 72.50 101 GLN A N 1
ATOM 825 C CA . GLN A 1 101 ? 10.878 6.363 -40.570 1.00 72.50 101 GLN A CA 1
ATOM 826 C C . GLN A 1 101 ? 12.147 5.512 -40.609 1.00 72.50 101 GLN A C 1
ATOM 828 O O . GLN A 1 101 ? 12.834 5.502 -41.624 1.00 72.50 101 GLN A O 1
ATOM 833 N N . TYR A 1 102 ? 12.443 4.777 -39.533 1.00 74.25 102 TYR A N 1
ATOM 834 C CA . TYR A 1 102 ? 13.713 4.056 -39.385 1.00 74.25 102 TYR A CA 1
ATOM 835 C C . TYR A 1 102 ? 13.535 2.557 -39.133 1.00 74.25 102 TYR A C 1
ATOM 837 O O . TYR A 1 102 ? 14.519 1.844 -38.977 1.00 74.25 102 TYR A O 1
ATOM 845 N N . ARG A 1 103 ? 12.286 2.061 -39.109 1.00 67.44 103 ARG A N 1
ATOM 846 C CA . ARG A 1 103 ? 11.938 0.652 -38.836 1.00 67.44 103 ARG A CA 1
ATOM 847 C C . ARG A 1 103 ? 12.513 0.129 -37.511 1.00 67.44 103 ARG A C 1
ATOM 849 O O . ARG A 1 103 ? 12.635 -1.079 -37.329 1.00 67.44 103 ARG A O 1
ATOM 856 N N . MET A 1 104 ? 12.783 1.029 -36.566 1.00 67.31 104 MET A N 1
ATOM 857 C CA . MET A 1 104 ? 13.333 0.728 -35.245 1.00 67.31 104 MET A CA 1
ATOM 858 C C . MET A 1 104 ? 12.231 0.632 -34.191 1.00 67.31 104 MET A C 1
ATOM 860 O O . MET A 1 104 ? 11.284 1.421 -34.190 1.00 67.31 104 MET A O 1
ATOM 864 N N . ARG A 1 105 ? 12.364 -0.319 -33.264 1.00 60.44 105 ARG A N 1
ATOM 865 C CA . ARG A 1 105 ? 11.465 -0.478 -32.113 1.00 60.44 105 ARG A CA 1
ATOM 866 C C . ARG A 1 105 ? 12.215 -0.154 -30.817 1.00 60.44 105 ARG A C 1
ATOM 868 O O . ARG A 1 105 ? 13.175 -0.840 -30.492 1.00 60.44 105 ARG A O 1
ATOM 875 N N . ALA A 1 106 ? 11.766 0.868 -30.085 1.00 47.97 106 ALA A N 1
ATOM 876 C CA . ALA A 1 106 ? 12.379 1.340 -28.837 1.00 47.97 106 ALA A CA 1
ATOM 877 C C . ALA A 1 106 ? 11.439 1.141 -27.634 1.00 47.97 106 ALA A C 1
ATOM 879 O O . ALA A 1 106 ? 10.235 1.378 -27.760 1.00 47.97 106 ALA A O 1
ATOM 880 N N . LEU A 1 107 ? 11.978 0.707 -26.485 1.00 43.25 107 LEU A N 1
ATOM 881 C CA . LEU A 1 107 ? 11.219 0.452 -25.251 1.00 43.25 107 LEU A CA 1
ATOM 882 C C . LEU A 1 107 ? 11.122 1.679 -24.333 1.00 43.25 107 LEU A C 1
ATOM 884 O O . LEU A 1 107 ? 11.975 2.563 -24.346 1.00 43.25 107 LEU A O 1
ATOM 888 N N . ARG A 1 108 ? 10.098 1.664 -23.474 1.00 39.41 108 ARG A N 1
ATOM 889 C CA . ARG A 1 108 ? 9.933 2.553 -22.319 1.00 39.41 108 ARG A CA 1
ATOM 890 C C . ARG A 1 108 ? 10.255 1.776 -21.036 1.00 39.41 108 ARG A C 1
ATOM 892 O O . ARG A 1 108 ? 9.876 0.612 -20.929 1.00 39.41 108 ARG A O 1
ATOM 899 N N . THR A 1 109 ? 10.918 2.409 -20.070 1.00 37.41 109 THR A N 1
ATOM 900 C CA . THR A 1 109 ? 11.060 1.893 -18.700 1.00 37.41 109 THR A CA 1
ATOM 901 C C . THR A 1 109 ? 9.698 1.921 -18.006 1.00 37.41 109 THR A C 1
ATOM 903 O O . THR A 1 109 ? 9.062 2.967 -17.885 1.00 37.41 109 THR A O 1
ATOM 906 N N . GLU A 1 110 ? 9.216 0.751 -17.602 1.00 41.09 110 GLU A N 1
ATOM 907 C CA . GLU A 1 110 ? 7.879 0.523 -17.058 1.00 41.09 110 GLU A CA 1
ATOM 908 C C . GLU A 1 110 ? 7.976 -0.423 -15.851 1.00 41.09 110 GLU A C 1
ATOM 910 O O . GLU A 1 110 ? 8.772 -1.356 -15.888 1.00 41.09 110 GLU A O 1
ATOM 915 N N . VAL A 1 111 ? 7.146 -0.231 -14.806 1.00 53.75 111 VAL A N 1
ATOM 916 C CA . VAL A 1 111 ? 7.040 -1.177 -13.666 1.00 53.75 111 VAL A CA 1
ATOM 917 C C . VAL A 1 111 ? 6.836 -2.597 -14.196 1.00 53.75 111 VAL A C 1
ATOM 919 O O . VAL A 1 111 ? 5.829 -2.878 -14.850 1.00 53.75 111 VAL A O 1
ATOM 922 N N . HIS A 1 112 ? 7.831 -3.444 -13.977 1.00 65.31 112 HIS A N 1
ATOM 923 C CA . HIS A 1 112 ? 8.110 -4.561 -14.864 1.00 65.31 112 HIS A CA 1
ATOM 924 C C . HIS A 1 112 ? 7.173 -5.764 -14.650 1.00 65.31 112 HIS A C 1
ATOM 926 O O . HIS A 1 112 ? 6.652 -6.307 -15.619 1.00 65.31 112 HIS A O 1
ATOM 932 N N . SER A 1 113 ? 6.908 -6.154 -13.400 1.00 68.81 113 SER A N 1
ATOM 933 C CA . SER A 1 113 ? 6.100 -7.340 -13.062 1.00 68.81 113 SER A CA 1
ATOM 934 C C . SER A 1 113 ? 4.608 -7.058 -12.868 1.00 68.81 113 SER A C 1
ATOM 936 O O . SER A 1 113 ? 3.793 -7.966 -12.994 1.00 68.81 113 SER A O 1
ATOM 938 N N . GLY A 1 114 ? 4.236 -5.814 -12.544 1.00 76.19 114 GLY A N 1
ATOM 939 C CA . GLY A 1 114 ? 2.883 -5.496 -12.072 1.00 76.19 114 GLY A CA 1
ATOM 940 C C . GLY A 1 114 ? 2.548 -6.132 -10.716 1.00 76.19 114 GLY A C 1
ATOM 941 O O . GLY A 1 114 ? 1.370 -6.249 -10.390 1.00 76.19 114 GLY A O 1
ATOM 942 N N . TYR A 1 115 ? 3.566 -6.566 -9.970 1.00 84.56 115 TYR A N 1
ATOM 943 C CA . TYR A 1 115 ? 3.421 -7.093 -8.620 1.00 84.56 115 TYR A CA 1
ATOM 944 C C . TYR A 1 115 ? 3.069 -5.962 -7.652 1.00 84.56 115 TYR A C 1
ATOM 946 O O . TYR A 1 115 ? 3.669 -4.885 -7.699 1.00 84.56 115 TYR A O 1
ATOM 954 N N . ILE A 1 116 ? 2.086 -6.212 -6.797 1.00 89.06 116 ILE A N 1
ATOM 955 C CA . ILE A 1 116 ? 1.632 -5.293 -5.759 1.00 89.06 116 ILE A CA 1
ATOM 956 C C . ILE A 1 116 ? 2.433 -5.600 -4.497 1.00 89.06 116 ILE A C 1
ATOM 958 O O . ILE A 1 116 ? 2.305 -6.684 -3.928 1.00 89.06 116 ILE A O 1
ATOM 962 N N . ASN A 1 117 ? 3.276 -4.655 -4.078 1.00 90.19 117 ASN A N 1
ATOM 963 C CA . ASN A 1 117 ? 4.137 -4.841 -2.912 1.00 90.19 117 ASN A CA 1
ATOM 964 C C . ASN A 1 117 ? 3.357 -4.706 -1.592 1.00 90.19 117 ASN A C 1
ATOM 966 O O . ASN A 1 117 ? 3.568 -5.508 -0.683 1.00 90.19 117 ASN A O 1
ATOM 970 N N . TRP A 1 118 ? 2.462 -3.718 -1.503 1.00 91.44 118 TRP A N 1
ATOM 971 C CA . TRP A 1 118 ? 1.564 -3.489 -0.368 1.00 91.44 118 TRP A CA 1
ATOM 972 C C . TRP A 1 118 ? 0.324 -2.700 -0.811 1.00 91.44 118 TRP A C 1
ATOM 974 O O . TRP A 1 118 ? 0.394 -1.922 -1.763 1.00 91.44 118 TRP A O 1
ATOM 984 N N . VAL A 1 119 ? -0.783 -2.896 -0.094 1.00 91.88 119 VAL A N 1
ATOM 985 C CA . VAL A 1 119 ? -1.953 -2.005 -0.032 1.00 91.88 119 VAL A CA 1
ATOM 986 C C . VAL A 1 119 ? -2.418 -2.045 1.422 1.00 91.88 119 VAL A C 1
ATOM 988 O O . VAL A 1 119 ? -2.451 -3.125 2.016 1.00 91.88 119 VAL A O 1
ATOM 991 N N . LYS A 1 120 ? -2.680 -0.884 2.024 1.00 92.00 120 LYS A N 1
ATOM 992 C CA . LYS A 1 120 ? -2.988 -0.772 3.452 1.00 92.00 120 LYS A CA 1
ATOM 993 C C . LYS A 1 120 ? -4.236 0.064 3.678 1.00 92.00 120 LYS A C 1
ATOM 995 O O . LYS A 1 120 ? -4.389 1.101 3.035 1.00 92.00 120 LYS A O 1
ATOM 1000 N N . ILE A 1 121 ? -5.087 -0.401 4.585 1.00 90.94 121 ILE A N 1
ATOM 1001 C CA . ILE A 1 121 ? -6.248 0.325 5.099 1.00 90.94 121 ILE A CA 1
ATOM 1002 C C . ILE A 1 121 ? -5.838 0.947 6.422 1.00 90.94 121 ILE A C 1
ATOM 1004 O O . ILE A 1 121 ? -5.248 0.285 7.271 1.00 90.94 121 ILE A O 1
ATOM 1008 N N . TRP A 1 122 ? -6.114 2.236 6.568 1.00 90.94 122 TRP A N 1
ATOM 1009 C CA . TRP A 1 122 ? -5.829 2.982 7.782 1.00 90.94 122 TRP A CA 1
ATOM 1010 C C . TRP A 1 122 ? -6.775 4.172 7.894 1.00 90.94 122 TRP A C 1
ATOM 1012 O O . TRP A 1 122 ? -7.364 4.585 6.895 1.00 90.94 122 TRP A O 1
ATOM 1022 N N . ARG A 1 123 ? -6.856 4.773 9.084 1.00 83.06 123 ARG A N 1
ATOM 1023 C CA . ARG A 1 123 ? -7.675 5.973 9.333 1.00 83.06 123 ARG A CA 1
ATOM 1024 C C . ARG A 1 123 ? -7.244 7.208 8.527 1.00 83.06 123 ARG A C 1
ATOM 1026 O O . ARG A 1 123 ? -8.034 8.118 8.324 1.00 83.06 123 ARG A O 1
ATOM 1033 N N . THR A 1 124 ? -5.984 7.273 8.086 1.00 80.75 124 THR A N 1
ATOM 1034 C CA . THR A 1 124 ? -5.449 8.388 7.285 1.00 80.75 124 THR A CA 1
ATOM 1035 C C . THR A 1 124 ? -4.360 7.916 6.327 1.00 80.75 124 THR A C 1
ATOM 1037 O O . THR A 1 124 ? -3.598 7.000 6.636 1.00 80.75 124 THR A O 1
ATOM 1040 N N . ASN A 1 125 ? -4.265 8.572 5.170 1.00 78.12 125 ASN A N 1
ATOM 1041 C CA . ASN A 1 125 ? -3.223 8.352 4.164 1.00 78.12 125 ASN A CA 1
ATOM 1042 C C . ASN A 1 125 ? -2.269 9.550 3.998 1.00 78.12 125 ASN A C 1
ATOM 1044 O O . ASN A 1 125 ? -1.367 9.490 3.167 1.00 78.12 125 ASN A O 1
ATOM 1048 N N . ARG A 1 126 ? -2.451 10.627 4.776 1.00 80.19 126 ARG A N 1
ATOM 1049 C CA . ARG A 1 126 ? -1.680 11.878 4.638 1.00 80.19 126 ARG A CA 1
ATOM 1050 C C . ARG A 1 126 ? -0.406 11.921 5.481 1.00 80.19 126 ARG A C 1
ATOM 1052 O O . ARG A 1 126 ? 0.405 12.824 5.315 1.00 80.19 126 ARG A O 1
ATOM 1059 N N . ASN A 1 127 ? -0.224 10.968 6.395 1.00 85.50 127 ASN A N 1
ATOM 1060 C CA . ASN A 1 127 ? 0.915 10.974 7.304 1.00 85.50 127 ASN A CA 1
ATOM 1061 C C . ASN A 1 127 ? 2.145 10.300 6.660 1.00 85.50 127 ASN A C 1
ATOM 1063 O O . ASN A 1 127 ? 2.088 9.105 6.343 1.00 85.50 127 ASN A O 1
ATOM 1067 N N . PRO A 1 128 ? 3.277 11.012 6.499 1.00 88.75 128 PRO A N 1
ATOM 1068 C CA . PRO A 1 128 ? 4.451 10.464 5.830 1.00 88.75 128 PRO A CA 1
ATOM 1069 C C . PRO A 1 128 ? 5.097 9.296 6.584 1.00 88.75 128 PRO A C 1
ATOM 1071 O O . PRO A 1 128 ? 5.715 8.435 5.953 1.00 88.75 128 PRO A O 1
ATOM 1074 N N . ARG A 1 129 ? 4.939 9.204 7.912 1.00 90.69 129 ARG A N 1
ATOM 1075 C CA . ARG A 1 129 ? 5.484 8.094 8.712 1.00 90.69 129 ARG A CA 1
ATOM 1076 C C . ARG A 1 129 ? 4.808 6.768 8.383 1.00 90.69 129 ARG A C 1
ATOM 1078 O O . ARG A 1 129 ? 5.506 5.770 8.214 1.00 90.69 129 ARG A O 1
ATOM 1085 N N . LEU A 1 130 ? 3.484 6.769 8.198 1.00 90.19 130 LEU A N 1
ATOM 1086 C CA . LEU A 1 130 ? 2.717 5.584 7.786 1.00 90.19 130 LEU A CA 1
ATOM 1087 C C . LEU A 1 130 ? 3.211 5.046 6.447 1.00 90.19 130 LEU A C 1
ATOM 1089 O O . LEU A 1 130 ? 3.571 3.878 6.312 1.00 90.19 130 LEU A O 1
ATOM 1093 N N . ILE A 1 131 ? 3.288 5.935 5.460 1.00 90.75 131 ILE A N 1
ATOM 1094 C CA . ILE A 1 131 ? 3.702 5.595 4.101 1.00 90.75 131 ILE A CA 1
ATOM 1095 C C . ILE A 1 131 ? 5.153 5.080 4.086 1.00 90.75 131 ILE A C 1
ATOM 1097 O O . ILE A 1 131 ? 5.466 4.096 3.408 1.00 90.75 131 ILE A O 1
ATOM 1101 N N . THR A 1 132 ? 6.021 5.670 4.910 1.00 93.75 132 THR A N 1
ATOM 1102 C CA . THR A 1 132 ? 7.411 5.224 5.099 1.00 93.75 132 THR A CA 1
ATOM 1103 C C . THR A 1 132 ? 7.500 3.845 5.742 1.00 93.75 132 THR A C 1
ATOM 1105 O O . THR A 1 132 ? 8.227 2.987 5.241 1.00 93.75 132 THR A O 1
ATOM 1108 N N . LYS A 1 133 ? 6.731 3.597 6.805 1.00 94.38 133 LYS A N 1
ATOM 1109 C CA . LYS A 1 133 ? 6.664 2.299 7.482 1.00 94.38 133 LYS A CA 1
ATOM 1110 C C . LYS A 1 133 ? 6.230 1.193 6.523 1.00 94.38 133 LYS A C 1
ATOM 1112 O O . LYS A 1 133 ? 6.908 0.173 6.420 1.00 94.38 133 LYS A O 1
ATOM 1117 N N . TYR A 1 134 ? 5.183 1.429 5.731 1.00 94.19 134 TYR A N 1
ATOM 1118 C CA . TYR A 1 134 ? 4.717 0.464 4.730 1.00 94.19 134 TYR A CA 1
ATOM 1119 C C . TYR A 1 134 ? 5.781 0.147 3.676 1.00 94.19 134 TYR A C 1
ATOM 1121 O O . TYR A 1 134 ? 5.954 -1.011 3.288 1.00 94.19 134 TYR A O 1
ATOM 1129 N N . TYR A 1 135 ? 6.536 1.159 3.244 1.00 94.69 135 TYR A N 1
ATOM 1130 C CA . TYR A 1 135 ? 7.663 0.968 2.339 1.00 94.69 135 TYR A CA 1
ATOM 1131 C C . TYR A 1 135 ? 8.785 0.122 2.973 1.00 94.69 135 TYR A C 1
ATOM 1133 O O . TYR A 1 135 ? 9.293 -0.796 2.322 1.00 94.69 135 TYR A O 1
ATOM 1141 N N . ILE A 1 136 ? 9.151 0.380 4.233 1.00 94.81 136 ILE A N 1
ATOM 1142 C CA . ILE A 1 136 ? 10.183 -0.384 4.956 1.00 94.81 136 ILE A CA 1
ATOM 1143 C C . ILE A 1 136 ? 9.742 -1.837 5.168 1.00 94.81 136 ILE A C 1
ATOM 1145 O O . ILE A 1 136 ? 10.513 -2.758 4.892 1.00 94.81 136 ILE A O 1
ATOM 1149 N N . ASP A 1 137 ? 8.495 -2.071 5.578 1.00 94.69 137 ASP A N 1
ATOM 1150 C CA . ASP A 1 137 ? 7.951 -3.419 5.764 1.00 94.69 137 ASP A CA 1
ATOM 1151 C C . ASP A 1 137 ? 7.922 -4.208 4.449 1.00 94.69 137 ASP A C 1
ATOM 1153 O O . ASP A 1 137 ? 8.277 -5.392 4.408 1.00 94.69 137 ASP A O 1
ATOM 1157 N N . ALA A 1 138 ? 7.582 -3.547 3.340 1.00 93.25 138 ALA A N 1
ATOM 1158 C CA . ALA A 1 138 ? 7.658 -4.149 2.017 1.00 93.25 138 ALA A CA 1
ATOM 1159 C C . ALA A 1 138 ? 9.102 -4.472 1.607 1.00 93.25 138 ALA A C 1
ATOM 1161 O O . ALA A 1 138 ? 9.366 -5.567 1.097 1.00 93.25 138 ALA A O 1
ATOM 1162 N N . ALA A 1 139 ? 10.047 -3.563 1.867 1.00 92.62 139 ALA A N 1
ATOM 1163 C CA . ALA A 1 139 ? 11.467 -3.797 1.623 1.00 92.62 139 ALA A CA 1
ATOM 1164 C C . ALA A 1 139 ? 11.989 -4.984 2.446 1.00 92.62 139 ALA A C 1
ATOM 1166 O O . ALA A 1 139 ? 12.711 -5.829 1.914 1.00 92.62 139 ALA A O 1
ATOM 1167 N N . ARG A 1 140 ? 11.560 -5.116 3.706 1.00 93.62 140 ARG A N 1
ATOM 1168 C CA . ARG A 1 140 ? 11.884 -6.246 4.588 1.00 93.62 140 ARG A CA 1
ATOM 1169 C C . ARG A 1 140 ? 11.322 -7.562 4.047 1.00 93.62 140 ARG A C 1
ATOM 1171 O O . ARG A 1 140 ? 12.062 -8.536 3.909 1.00 93.62 140 ARG A O 1
ATOM 1178 N N . LYS A 1 141 ? 10.046 -7.582 3.645 1.00 90.88 141 LYS A N 1
ATOM 1179 C CA . LYS A 1 141 ? 9.381 -8.757 3.047 1.00 90.88 141 LYS A CA 1
ATOM 1180 C C . LYS A 1 141 ? 10.078 -9.226 1.768 1.00 90.88 141 LYS A C 1
ATOM 1182 O O . LYS A 1 141 ? 10.266 -10.424 1.561 1.00 90.88 141 LYS A O 1
ATOM 1187 N N . ILE A 1 142 ? 10.478 -8.285 0.916 1.00 87.31 142 ILE A N 1
ATOM 1188 C CA . ILE A 1 142 ? 11.144 -8.563 -0.364 1.00 87.31 142 ILE A CA 1
ATOM 1189 C C . ILE A 1 142 ? 12.655 -8.787 -0.170 1.00 87.31 142 ILE A C 1
ATOM 1191 O O . ILE A 1 142 ? 13.306 -9.355 -1.050 1.00 87.31 142 ILE A O 1
ATOM 1195 N N . ARG A 1 143 ? 13.210 -8.431 0.998 1.00 86.75 143 ARG A N 1
ATOM 1196 C CA . ARG A 1 143 ? 14.640 -8.440 1.368 1.00 86.75 143 ARG A CA 1
ATOM 1197 C C . ARG A 1 143 ? 15.494 -7.495 0.530 1.00 86.75 143 ARG A C 1
ATOM 1199 O O . ARG A 1 143 ? 16.565 -7.878 0.051 1.00 86.75 143 ARG A O 1
ATOM 1206 N N . GLY A 1 144 ? 14.968 -6.312 0.233 1.00 86.31 144 GLY A N 1
ATOM 1207 C CA . GLY A 1 144 ? 15.697 -5.272 -0.478 1.00 86.31 144 GLY A CA 1
ATOM 1208 C C . GLY A 1 144 ? 14.825 -4.195 -1.107 1.00 86.31 144 GLY A C 1
ATOM 1209 O O . GLY A 1 144 ? 13.603 -4.216 -0.995 1.00 86.31 144 GLY A O 1
ATOM 1210 N N . VAL A 1 145 ? 15.485 -3.256 -1.778 1.00 86.12 145 VAL A N 1
ATOM 1211 C CA . VAL A 1 145 ? 14.898 -2.006 -2.281 1.00 86.12 145 VAL A CA 1
ATOM 1212 C C . VAL A 1 145 ? 15.078 -1.881 -3.800 1.00 86.12 145 VAL A C 1
ATOM 1214 O O . VAL A 1 145 ? 15.983 -2.504 -4.362 1.00 86.12 145 VAL A O 1
ATOM 1217 N N . PRO A 1 146 ? 14.228 -1.107 -4.502 1.00 85.75 146 PRO A N 1
ATOM 1218 C CA . PRO A 1 146 ? 14.435 -0.828 -5.925 1.00 85.75 146 PRO A CA 1
ATOM 1219 C C . PRO A 1 146 ? 15.678 0.052 -6.158 1.00 85.75 146 PRO A C 1
ATOM 1221 O O . PRO A 1 146 ? 16.241 0.598 -5.219 1.00 85.75 146 PRO A O 1
ATOM 1224 N N . LEU A 1 147 ? 16.096 0.237 -7.415 1.00 79.81 147 LEU A N 1
ATOM 1225 C CA . LEU A 1 147 ? 17.158 1.205 -7.745 1.00 79.81 147 LEU A CA 1
ATOM 1226 C C . LEU A 1 147 ? 16.735 2.658 -7.494 1.00 79.81 147 LEU A C 1
ATOM 1228 O O . LEU A 1 147 ? 17.556 3.478 -7.099 1.00 79.81 147 LEU A O 1
ATOM 1232 N N . VAL A 1 148 ? 15.475 2.971 -7.811 1.00 82.31 148 VAL A N 1
ATOM 1233 C CA . VAL A 1 148 ? 14.888 4.315 -7.748 1.00 82.31 148 VAL A CA 1
ATOM 1234 C C . VAL A 1 148 ? 13.412 4.176 -7.391 1.00 82.31 148 VAL A C 1
ATOM 1236 O O . VAL A 1 148 ? 12.716 3.326 -7.957 1.00 82.31 148 VAL A O 1
ATOM 1239 N N . THR A 1 149 ? 12.917 5.034 -6.502 1.00 88.00 149 THR A N 1
ATOM 1240 C CA . THR A 1 149 ? 11.481 5.170 -6.202 1.00 88.00 149 THR A CA 1
ATOM 1241 C C . THR A 1 149 ? 10.848 6.304 -7.011 1.00 88.00 149 THR A C 1
ATOM 1243 O O . THR A 1 149 ? 11.536 7.192 -7.517 1.00 88.00 149 THR A O 1
ATOM 1246 N N . GLN A 1 150 ? 9.528 6.254 -7.203 1.00 86.00 150 GLN A N 1
ATOM 1247 C CA . GLN A 1 150 ? 8.787 7.257 -7.971 1.00 86.00 150 GLN A CA 1
ATOM 1248 C C . GLN A 1 150 ? 7.436 7.517 -7.311 1.00 86.00 150 GLN A C 1
ATOM 1250 O O . GLN A 1 150 ? 6.746 6.556 -6.976 1.00 86.00 150 GLN A O 1
ATOM 1255 N N . SER A 1 151 ? 7.057 8.781 -7.168 1.00 85.62 151 SER A N 1
ATOM 1256 C CA . SER A 1 151 ? 5.734 9.200 -6.692 1.00 85.62 151 SER A CA 1
ATOM 1257 C C . SER A 1 151 ? 5.376 10.571 -7.260 1.00 85.62 151 SER A C 1
ATOM 1259 O O . SER A 1 151 ? 6.182 11.216 -7.932 1.00 85.62 151 SER A O 1
ATOM 1261 N N . ASP A 1 152 ? 4.147 11.006 -7.041 1.00 83.44 152 ASP A N 1
ATOM 1262 C CA . ASP A 1 152 ? 3.722 12.388 -7.224 1.00 83.44 152 ASP A CA 1
ATOM 1263 C C . ASP A 1 152 ? 4.323 13.321 -6.164 1.00 83.44 152 ASP A C 1
ATOM 1265 O O . ASP A 1 152 ? 4.934 12.875 -5.194 1.00 83.44 152 ASP A O 1
ATOM 1269 N N . LEU A 1 153 ? 4.197 14.632 -6.394 1.00 82.88 153 LEU A N 1
ATOM 1270 C CA . LEU A 1 153 ? 4.805 15.692 -5.582 1.00 82.88 153 LEU A CA 1
ATOM 1271 C C . LEU A 1 153 ? 4.001 15.965 -4.294 1.00 82.88 153 LEU A C 1
ATOM 1273 O O . LEU A 1 153 ? 3.569 17.091 -4.059 1.00 82.88 153 LEU A O 1
ATOM 1277 N N . GLY A 1 154 ? 3.769 14.918 -3.508 1.00 82.75 154 GLY A N 1
ATOM 1278 C CA . GLY A 1 154 ? 3.092 14.973 -2.214 1.00 82.75 154 GLY A CA 1
ATOM 1279 C C . GLY A 1 154 ? 4.077 14.910 -1.047 1.00 82.75 154 GLY A C 1
ATOM 1280 O O . GLY A 1 154 ? 5.072 14.177 -1.103 1.00 82.75 154 GLY A O 1
ATOM 1281 N N . SER A 1 155 ? 3.819 15.685 0.008 1.00 84.88 155 SER A N 1
ATOM 1282 C CA . SER A 1 155 ? 4.653 15.713 1.218 1.00 84.88 155 SER A CA 1
ATOM 1283 C C . SER A 1 155 ? 4.565 14.414 2.021 1.00 84.88 155 SER A C 1
ATOM 1285 O O . SER A 1 155 ? 5.526 14.042 2.694 1.00 84.88 155 SER A O 1
ATOM 1287 N N . GLU A 1 156 ? 3.478 13.656 1.877 1.00 85.81 156 GLU A N 1
ATOM 1288 C CA . GLU A 1 156 ? 3.309 12.316 2.440 1.00 85.81 156 GLU A CA 1
ATOM 1289 C C . GLU A 1 156 ? 4.375 11.325 1.936 1.00 85.81 156 GLU A C 1
ATOM 1291 O O . GLU A 1 156 ? 4.715 10.356 2.611 1.00 85.81 156 GLU A O 1
ATOM 1296 N N . ASN A 1 157 ? 4.977 11.588 0.772 1.00 89.19 157 ASN A N 1
ATOM 1297 C CA . ASN A 1 157 ? 6.009 10.729 0.199 1.00 89.19 157 ASN A CA 1
ATOM 1298 C C . ASN A 1 157 ? 7.426 11.065 0.694 1.00 89.19 157 ASN A C 1
ATOM 1300 O O . ASN A 1 157 ? 8.353 10.291 0.439 1.00 89.19 157 ASN A O 1
ATOM 1304 N N . TYR A 1 158 ? 7.631 12.184 1.404 1.00 92.44 158 TYR A N 1
ATOM 1305 C CA . TYR A 1 158 ? 8.969 12.654 1.800 1.00 92.44 158 TYR A CA 1
ATOM 1306 C C . TYR A 1 158 ? 9.728 11.635 2.644 1.00 92.44 158 TYR A C 1
ATOM 1308 O O . TYR A 1 158 ? 10.926 11.439 2.435 1.00 92.44 158 TYR A O 1
ATOM 1316 N N . GLY A 1 159 ? 9.040 10.918 3.530 1.00 91.31 159 GLY A N 1
ATOM 1317 C CA . GLY A 1 159 ? 9.684 9.882 4.327 1.00 91.31 159 GLY A CA 1
ATOM 1318 C C . GLY A 1 159 ? 10.167 8.684 3.493 1.00 91.31 159 GLY A C 1
ATOM 1319 O O . GLY A 1 159 ? 11.292 8.235 3.703 1.00 91.31 159 GLY A O 1
ATOM 1320 N N . ILE A 1 160 ? 9.427 8.244 2.458 1.00 93.06 160 ILE A N 1
ATOM 1321 C CA . ILE A 1 160 ? 9.927 7.236 1.498 1.00 93.06 160 ILE A CA 1
ATOM 1322 C C . ILE A 1 160 ? 11.163 7.765 0.776 1.00 93.06 160 ILE A C 1
ATOM 1324 O O . ILE A 1 160 ? 12.145 7.038 0.618 1.00 93.06 160 ILE A O 1
ATOM 1328 N N . VAL A 1 161 ? 11.117 9.016 0.313 1.00 93.75 161 VAL A N 1
ATOM 1329 C CA . VAL A 1 161 ? 12.225 9.628 -0.428 1.00 93.75 161 VAL A CA 1
ATOM 1330 C C . VAL A 1 161 ? 13.490 9.673 0.417 1.00 93.75 161 VAL A C 1
ATOM 1332 O O . VAL A 1 161 ? 14.554 9.262 -0.057 1.00 93.75 161 VAL A O 1
ATOM 1335 N N . ASN A 1 162 ? 13.369 10.123 1.663 1.00 94.31 162 ASN A N 1
ATOM 1336 C CA . ASN A 1 162 ? 14.480 10.213 2.594 1.00 94.31 162 ASN A CA 1
ATOM 1337 C C . ASN A 1 162 ? 15.008 8.823 2.948 1.00 94.31 162 ASN A C 1
ATOM 1339 O O . ASN A 1 162 ? 16.172 8.540 2.677 1.00 94.31 162 ASN A O 1
ATOM 1343 N N . ALA A 1 163 ? 14.144 7.923 3.427 1.00 93.69 163 ALA A N 1
ATOM 1344 C CA . ALA A 1 163 ? 14.520 6.560 3.793 1.00 93.69 163 ALA A CA 1
ATOM 1345 C C . ALA A 1 163 ? 15.218 5.830 2.635 1.00 93.69 163 ALA A C 1
ATOM 1347 O O . ALA A 1 163 ? 16.283 5.236 2.806 1.00 93.69 163 ALA A O 1
ATOM 1348 N N . HIS A 1 164 ? 14.663 5.916 1.423 1.00 93.94 164 HIS A N 1
ATOM 1349 C CA . HIS A 1 164 ? 15.254 5.297 0.241 1.00 93.94 164 HIS A CA 1
ATOM 1350 C C . HIS A 1 164 ? 16.614 5.907 -0.121 1.00 93.94 164 HIS A C 1
ATOM 1352 O O . HIS A 1 164 ? 17.565 5.178 -0.408 1.00 93.94 164 HIS A O 1
ATOM 1358 N N . THR A 1 165 ? 16.722 7.237 -0.087 1.00 90.94 165 THR A N 1
ATOM 1359 C CA . THR A 1 165 ? 17.972 7.949 -0.381 1.00 90.94 165 THR A CA 1
ATOM 1360 C C . THR A 1 165 ? 19.063 7.585 0.622 1.00 90.94 165 THR A C 1
ATOM 1362 O O . THR A 1 165 ? 20.187 7.288 0.213 1.00 90.94 165 THR A O 1
ATOM 1365 N N . THR A 1 166 ? 18.734 7.533 1.911 1.00 91.25 166 THR A N 1
ATOM 1366 C CA . THR A 1 166 ? 19.675 7.190 2.982 1.00 91.25 166 THR A CA 1
ATOM 1367 C C . THR A 1 166 ? 20.148 5.740 2.862 1.00 91.25 166 THR A C 1
ATOM 1369 O O . THR A 1 166 ? 21.355 5.494 2.886 1.00 91.25 166 THR A O 1
ATOM 1372 N N . VAL A 1 167 ? 19.244 4.782 2.603 1.00 88.81 167 VAL A N 1
ATOM 1373 C CA . VAL A 1 167 ? 19.622 3.381 2.321 1.00 88.81 167 VAL A CA 1
ATOM 1374 C C . VAL A 1 167 ? 20.584 3.297 1.135 1.00 88.81 167 VAL A C 1
ATOM 1376 O O . VAL A 1 167 ? 21.619 2.636 1.220 1.00 88.81 167 VAL A O 1
ATOM 1379 N N . ARG A 1 168 ? 20.276 3.978 0.024 1.00 86.69 168 ARG A N 1
ATOM 1380 C CA . ARG A 1 168 ? 21.116 3.944 -1.182 1.00 86.69 168 ARG A CA 1
ATOM 1381 C C . ARG A 1 168 ? 22.502 4.531 -0.942 1.00 86.69 168 ARG A C 1
ATOM 1383 O O . ARG A 1 168 ? 23.470 3.911 -1.360 1.00 86.69 168 ARG A O 1
ATOM 1390 N N . ARG A 1 169 ? 22.603 5.656 -0.233 1.00 84.25 169 ARG A N 1
ATOM 1391 C CA . ARG A 1 169 ? 23.885 6.291 0.125 1.00 84.25 169 ARG A CA 1
ATOM 1392 C C . ARG A 1 169 ? 24.734 5.449 1.057 1.00 84.25 169 ARG A C 1
ATOM 1394 O O . ARG A 1 169 ? 25.953 5.457 0.954 1.00 84.25 169 ARG A O 1
ATOM 1401 N N . ARG A 1 170 ? 24.098 4.722 1.972 1.00 81.94 170 ARG A N 1
ATOM 1402 C CA . ARG A 1 170 ? 24.820 3.840 2.888 1.00 81.94 170 ARG A CA 1
ATOM 1403 C C . ARG A 1 170 ? 25.435 2.649 2.162 1.00 81.94 170 ARG A C 1
ATOM 1405 O O . ARG A 1 170 ? 26.540 2.237 2.490 1.00 81.94 170 ARG A O 1
ATOM 1412 N N . LEU A 1 171 ? 24.713 2.103 1.186 1.00 80.69 171 LEU A N 1
ATOM 1413 C CA . LEU A 1 171 ? 25.197 0.996 0.362 1.00 80.69 171 LEU A CA 1
ATOM 1414 C C . LEU A 1 171 ? 26.178 1.458 -0.719 1.00 80.69 171 LEU A C 1
ATOM 1416 O O . LEU A 1 171 ? 27.051 0.692 -1.115 1.00 80.69 171 LEU A O 1
ATOM 1420 N N . ASP A 1 172 ? 26.036 2.698 -1.182 1.00 73.88 172 ASP A N 1
ATOM 1421 C CA . ASP A 1 172 ? 26.912 3.320 -2.164 1.00 73.88 172 ASP A CA 1
ATOM 1422 C C . ASP A 1 172 ? 27.200 4.785 -1.784 1.00 73.88 172 ASP A C 1
ATOM 1424 O O . ASP A 1 172 ? 26.432 5.695 -2.132 1.00 73.88 172 ASP A O 1
ATOM 1428 N N . PRO A 1 173 ? 28.330 5.031 -1.093 1.00 74.94 173 PRO A N 1
ATOM 1429 C CA . PRO A 1 173 ? 28.742 6.369 -0.691 1.00 74.94 173 PRO A CA 1
ATOM 1430 C C . PRO A 1 173 ? 29.014 7.330 -1.851 1.00 74.94 173 PRO A C 1
ATOM 1432 O O . PRO A 1 173 ? 29.213 8.507 -1.589 1.00 74.94 173 PRO A O 1
ATOM 1435 N N . SER A 1 174 ? 29.034 6.889 -3.115 1.00 70.25 174 SER A N 1
ATOM 1436 C CA . SER A 1 174 ? 29.216 7.791 -4.263 1.00 70.25 174 SER A CA 1
ATOM 1437 C C . SER A 1 174 ? 27.964 8.623 -4.599 1.00 70.25 174 SER A C 1
ATOM 1439 O O . SER A 1 174 ? 28.047 9.602 -5.341 1.00 70.25 174 SER A O 1
ATOM 1441 N N . LEU A 1 175 ? 26.798 8.285 -4.031 1.00 70.88 175 LEU A N 1
ATOM 1442 C CA . LEU A 1 175 ? 25.496 8.900 -4.332 1.00 70.88 175 LEU A CA 1
ATOM 1443 C C . LEU A 1 175 ? 25.153 10.125 -3.440 1.00 70.88 175 LEU A C 1
ATOM 1445 O O . LEU A 1 175 ? 24.001 10.292 -3.026 1.00 70.88 175 LEU A O 1
ATOM 1449 N N . THR A 1 176 ? 26.120 10.996 -3.123 1.00 65.25 176 THR A N 1
ATOM 1450 C CA . THR A 1 176 ? 25.994 12.042 -2.072 1.00 65.25 176 THR A CA 1
ATOM 1451 C C . THR A 1 176 ? 25.233 13.310 -2.457 1.00 65.25 176 THR A C 1
ATOM 1453 O O . THR A 1 176 ? 24.760 14.027 -1.575 1.00 65.25 176 THR A O 1
ATOM 1456 N N . GLU A 1 177 ? 25.027 13.577 -3.746 1.00 75.31 177 GLU A N 1
ATOM 1457 C CA . GLU A 1 177 ? 24.527 14.892 -4.191 1.00 75.31 177 GLU A CA 1
ATOM 1458 C C . GLU A 1 177 ? 23.064 14.890 -4.654 1.00 75.31 177 GLU A C 1
ATOM 1460 O O . GLU A 1 177 ? 22.487 15.944 -4.916 1.00 75.31 177 GLU A O 1
ATOM 1465 N N . THR A 1 178 ? 22.433 13.715 -4.761 1.00 81.88 178 THR A N 1
ATOM 1466 C CA . THR A 1 178 ? 21.061 13.601 -5.286 1.00 81.88 178 THR A CA 1
ATOM 1467 C C . THR A 1 178 ? 20.149 12.727 -4.429 1.00 81.88 178 THR A C 1
ATOM 1469 O O . THR A 1 178 ? 20.607 11.780 -3.780 1.00 81.88 178 THR A O 1
ATOM 1472 N N . LEU A 1 179 ? 18.850 13.048 -4.440 1.00 85.81 179 LEU A N 1
ATOM 1473 C CA . LEU A 1 179 ? 17.772 12.188 -3.942 1.00 85.81 179 LEU A CA 1
ATOM 1474 C C . LEU A 1 179 ? 17.637 10.966 -4.842 1.00 85.81 179 LEU A C 1
ATOM 1476 O O . LEU A 1 179 ? 17.517 11.126 -6.046 1.00 85.81 179 LEU A O 1
ATOM 1480 N N . GLN A 1 180 ? 17.539 9.754 -4.306 1.00 86.69 180 GLN A N 1
ATOM 1481 C CA . GLN A 1 180 ? 17.364 8.542 -5.126 1.00 86.69 180 GLN A CA 1
ATOM 1482 C C . GLN A 1 180 ? 15.885 8.291 -5.482 1.00 86.69 180 GLN A C 1
ATOM 1484 O O . GLN A 1 180 ? 15.376 7.173 -5.456 1.00 86.69 180 GLN A O 1
ATOM 1489 N N . HIS A 1 181 ? 15.170 9.363 -5.815 1.00 87.69 181 HIS A N 1
ATOM 1490 C CA . HIS A 1 181 ? 13.729 9.375 -6.033 1.00 87.69 181 HIS A CA 1
ATOM 1491 C C . HIS A 1 181 ? 13.356 10.257 -7.227 1.00 87.69 181 HIS A C 1
ATOM 1493 O O . HIS A 1 181 ? 14.041 11.236 -7.531 1.00 87.69 181 HIS A O 1
ATOM 1499 N N . ARG A 1 182 ? 12.239 9.940 -7.893 1.00 83.31 182 ARG A N 1
ATOM 1500 C CA . ARG A 1 182 ? 11.672 10.785 -8.947 1.00 83.31 182 ARG A CA 1
ATOM 1501 C C . ARG A 1 182 ? 10.242 11.212 -8.688 1.00 83.31 182 ARG A C 1
ATOM 1503 O O . ARG A 1 182 ? 9.317 10.407 -8.764 1.00 83.31 182 ARG A O 1
ATOM 1510 N N . TRP A 1 183 ? 10.094 12.525 -8.635 1.00 83.44 183 TRP A N 1
ATOM 1511 C CA . TRP A 1 183 ? 8.813 13.195 -8.695 1.00 83.44 183 TRP A CA 1
ATOM 1512 C C . TRP A 1 183 ? 8.203 13.108 -10.096 1.00 83.44 183 TRP A C 1
ATOM 1514 O O . TRP A 1 183 ? 8.805 13.502 -11.102 1.00 83.44 183 TRP A O 1
ATOM 1524 N N . MET A 1 184 ? 6.985 12.593 -10.160 1.00 74.94 184 MET A N 1
ATOM 1525 C CA . MET A 1 184 ? 6.165 12.494 -11.353 1.00 74.94 184 MET A CA 1
ATOM 1526 C C . MET A 1 184 ? 5.154 13.638 -11.350 1.00 74.94 184 MET A C 1
ATOM 1528 O O . MET A 1 184 ? 4.217 13.658 -10.560 1.00 74.94 184 MET A O 1
ATOM 1532 N N . ARG A 1 185 ? 5.325 14.598 -12.266 1.00 66.12 185 ARG A N 1
ATOM 1533 C CA . ARG A 1 185 ? 4.301 15.623 -12.527 1.00 66.12 185 ARG A CA 1
ATOM 1534 C C . ARG A 1 185 ? 3.020 14.960 -13.062 1.00 66.12 185 ARG A C 1
ATOM 1536 O O . ARG A 1 185 ? 3.104 13.917 -13.726 1.00 66.12 185 ARG A O 1
ATOM 1543 N N . LYS A 1 186 ? 1.859 15.566 -12.765 1.00 50.22 186 LYS A N 1
ATOM 1544 C CA . LYS A 1 186 ? 0.506 15.095 -13.138 1.00 50.22 186 LYS A CA 1
ATOM 1545 C C . LYS A 1 186 ? 0.497 14.532 -14.573 1.00 50.22 186 LYS A C 1
ATOM 1547 O O . LYS A 1 186 ? 1.094 15.143 -15.458 1.00 50.22 186 LYS A O 1
ATOM 1552 N N . SER A 1 187 ? -0.142 13.369 -14.781 1.00 51.62 187 SER A N 1
ATOM 1553 C CA . SER A 1 187 ? -0.174 12.498 -15.992 1.00 51.62 187 SER A CA 1
ATOM 1554 C C . SER A 1 187 ? 0.868 11.370 -16.115 1.00 51.62 187 SER A C 1
ATOM 1556 O O . SER A 1 187 ? 0.757 10.530 -17.013 1.00 51.62 187 SER A O 1
ATOM 1558 N N . LYS A 1 188 ? 1.882 11.297 -15.239 1.00 54.66 188 LYS A N 1
ATOM 1559 C CA . LYS A 1 188 ? 2.925 10.248 -15.314 1.00 54.66 188 LYS A CA 1
ATOM 1560 C C . LYS A 1 188 ? 2.729 9.088 -14.319 1.00 54.66 188 LYS A C 1
ATOM 1562 O O . LYS A 1 188 ? 3.354 8.045 -14.525 1.00 54.66 188 LYS A O 1
ATOM 1567 N N . ASN A 1 189 ? 1.824 9.204 -13.338 1.00 57.59 189 ASN A N 1
ATOM 1568 C CA . ASN A 1 189 ? 1.566 8.196 -12.291 1.00 57.59 189 ASN A CA 1
ATOM 1569 C C . ASN A 1 189 ? 0.503 7.131 -12.661 1.00 57.59 189 ASN A C 1
ATOM 1571 O O . ASN A 1 189 ? -0.233 6.609 -11.833 1.00 57.59 189 ASN A O 1
ATOM 1575 N N . VAL A 1 190 ? 0.457 6.752 -13.937 1.00 60.66 190 VAL A N 1
ATOM 1576 C CA . VAL A 1 190 ? -0.636 5.963 -14.534 1.00 60.66 190 VAL A CA 1
ATOM 1577 C C . VAL A 1 190 ? -0.833 4.572 -13.900 1.00 60.66 190 VAL A C 1
ATOM 1579 O O . VAL A 1 190 ? -1.903 3.989 -14.008 1.00 60.66 190 VAL A O 1
ATOM 1582 N N . LYS A 1 191 ? 0.189 3.969 -13.275 1.00 67.19 191 LYS A N 1
ATOM 1583 C CA . LYS A 1 191 ? 0.103 2.570 -12.806 1.00 67.19 191 LYS A CA 1
ATOM 1584 C C . LYS A 1 191 ? -0.553 2.415 -11.431 1.00 67.19 191 LYS A C 1
ATOM 1586 O O . LYS A 1 191 ? -1.461 1.589 -11.352 1.00 67.19 191 LYS A O 1
ATOM 1591 N N . PRO A 1 192 ? -0.135 3.154 -10.387 1.00 73.62 192 PRO A N 1
ATOM 1592 C CA . PRO A 1 192 ? -0.902 3.231 -9.149 1.00 73.62 192 PRO A CA 1
ATOM 1593 C C . PRO A 1 192 ? -2.349 3.655 -9.405 1.00 73.62 192 PRO A C 1
ATOM 1595 O O . PRO A 1 192 ? -3.248 2.982 -8.929 1.00 73.62 192 PRO A O 1
ATOM 1598 N N . GLU A 1 193 ? -2.587 4.661 -10.254 1.00 72.31 193 GLU A N 1
ATOM 1599 C CA . GLU A 1 193 ? -3.944 5.101 -10.627 1.00 72.31 193 GLU A CA 1
ATOM 1600 C C . GLU A 1 193 ? -4.789 3.970 -11.245 1.00 72.31 193 GLU A C 1
ATOM 1602 O O . GLU A 1 193 ? -5.929 3.753 -10.840 1.00 72.31 193 GLU A O 1
ATOM 1607 N N . ILE A 1 194 ? -4.226 3.187 -12.176 1.00 75.38 194 ILE A N 1
ATOM 1608 C CA . ILE A 1 194 ? -4.913 2.005 -12.724 1.00 75.38 194 ILE A CA 1
ATOM 1609 C C . ILE A 1 194 ? -5.194 0.971 -11.629 1.00 75.38 194 ILE A C 1
ATOM 1611 O O . ILE A 1 194 ? -6.268 0.378 -11.625 1.00 75.38 194 ILE A O 1
ATOM 1615 N N . LEU A 1 195 ? -4.240 0.713 -10.729 1.00 80.56 195 LEU A N 1
ATOM 1616 C CA . LEU A 1 195 ? -4.443 -0.246 -9.643 1.00 80.56 195 LEU A CA 1
ATOM 1617 C C . LEU A 1 195 ? -5.576 0.204 -8.712 1.00 80.56 195 LEU A C 1
ATOM 1619 O O . LEU A 1 195 ? -6.429 -0.613 -8.384 1.00 80.56 195 LEU A O 1
ATOM 1623 N N . TRP A 1 196 ? -5.615 1.488 -8.353 1.00 80.44 196 TRP A N 1
ATOM 1624 C CA . TRP A 1 196 ? -6.688 2.073 -7.550 1.00 80.44 196 TRP A CA 1
ATOM 1625 C C . TRP A 1 196 ? -8.045 1.973 -8.240 1.00 80.44 196 TRP A C 1
ATOM 1627 O O . TRP A 1 196 ? -9.028 1.621 -7.598 1.00 80.44 196 TRP A O 1
ATOM 1637 N N . SER A 1 197 ? -8.099 2.204 -9.554 1.00 79.12 197 SER A N 1
ATOM 1638 C CA . SER A 1 197 ? -9.327 2.017 -10.331 1.00 79.12 197 SER A CA 1
ATOM 1639 C C . SER A 1 197 ? -9.817 0.565 -10.310 1.00 79.12 197 SER A C 1
ATOM 1641 O O . SER A 1 197 ? -11.015 0.345 -10.173 1.00 79.12 197 SER A O 1
ATOM 1643 N N . ILE A 1 198 ? -8.914 -0.418 -10.409 1.00 82.12 198 ILE A N 1
ATOM 1644 C CA . ILE A 1 198 ? -9.279 -1.841 -10.313 1.00 82.12 198 ILE A CA 1
ATOM 1645 C C . ILE A 1 198 ? -9.767 -2.164 -8.898 1.00 82.12 198 ILE A C 1
ATOM 1647 O O . ILE A 1 198 ? -10.799 -2.804 -8.753 1.00 82.12 198 ILE A O 1
ATOM 1651 N N . LEU A 1 199 ? -9.071 -1.689 -7.862 1.00 84.69 199 LEU A N 1
ATOM 1652 C CA . LEU A 1 199 ? -9.484 -1.897 -6.473 1.00 84.69 199 LEU A CA 1
ATOM 1653 C C . LEU A 1 199 ? -10.889 -1.329 -6.207 1.00 84.69 199 LEU A C 1
ATOM 1655 O O . LEU A 1 199 ? -11.728 -2.023 -5.644 1.00 84.69 199 LEU A O 1
ATOM 1659 N N . ARG A 1 200 ? -11.167 -0.100 -6.664 1.00 85.50 200 ARG A N 1
ATOM 1660 C CA . ARG A 1 200 ? -12.484 0.545 -6.517 1.00 85.50 200 ARG A CA 1
ATOM 1661 C C . ARG A 1 200 ? -13.606 -0.211 -7.219 1.00 85.50 200 ARG A C 1
ATOM 1663 O O . ARG A 1 200 ? -14.733 -0.160 -6.759 1.00 85.50 200 ARG A O 1
ATOM 1670 N N . HIS A 1 201 ? -13.310 -0.875 -8.331 1.00 82.81 201 HIS A N 1
ATOM 1671 C CA . HIS A 1 201 ? -14.303 -1.650 -9.069 1.00 82.81 201 HIS A CA 1
ATOM 1672 C C . HIS A 1 201 ? -14.506 -3.054 -8.478 1.00 82.81 201 HIS A C 1
ATOM 1674 O O . HIS A 1 201 ? -15.637 -3.511 -8.368 1.00 82.81 201 HIS A O 1
ATOM 1680 N N . ASP A 1 202 ? -13.421 -3.743 -8.116 1.00 82.44 202 ASP A N 1
ATOM 1681 C CA . ASP A 1 202 ? -13.459 -5.167 -7.761 1.00 82.44 202 ASP A CA 1
ATOM 1682 C C . ASP A 1 202 ? -13.678 -5.419 -6.261 1.00 82.44 202 ASP A C 1
ATOM 1684 O O . ASP A 1 202 ? -14.256 -6.440 -5.902 1.00 82.44 202 ASP A O 1
ATOM 1688 N N . PHE A 1 203 ? -13.163 -4.545 -5.391 1.00 85.69 203 PHE A N 1
ATOM 1689 C CA . PHE A 1 203 ? -13.131 -4.755 -3.938 1.00 85.69 203 PHE A CA 1
ATOM 1690 C C . PHE A 1 203 ? -14.134 -3.860 -3.208 1.00 85.69 203 PHE A C 1
ATOM 1692 O O . PHE A 1 203 ? -14.928 -4.359 -2.421 1.00 85.69 203 PHE A O 1
ATOM 1699 N N . SER A 1 204 ? -14.124 -2.549 -3.475 1.00 86.38 204 SER A N 1
ATOM 1700 C CA . SER A 1 204 ? -14.872 -1.564 -2.675 1.00 86.38 204 SER A CA 1
ATOM 1701 C C . SER A 1 204 ? -16.385 -1.810 -2.552 1.00 86.38 204 SER A C 1
ATOM 1703 O O . SER A 1 204 ? -16.858 -1.760 -1.417 1.00 86.38 204 SER A O 1
ATOM 1705 N N . PRO A 1 205 ? -17.143 -2.131 -3.624 1.00 86.56 205 PRO A N 1
ATOM 1706 C CA . PRO A 1 205 ? -18.606 -2.183 -3.542 1.00 86.56 205 PRO A CA 1
ATOM 1707 C C . PRO A 1 205 ? -19.123 -3.204 -2.522 1.00 86.56 205 PRO A C 1
ATOM 1709 O O . PRO A 1 205 ? -20.049 -2.921 -1.776 1.00 86.56 205 PRO A O 1
ATOM 1712 N N . GLY A 1 206 ? -18.465 -4.366 -2.417 1.00 83.81 206 GLY A N 1
ATOM 1713 C CA . GLY A 1 206 ? -18.890 -5.431 -1.504 1.00 83.81 206 GLY A CA 1
ATOM 1714 C C . GLY A 1 206 ? -18.773 -5.079 -0.018 1.00 83.81 206 GLY A C 1
ATOM 1715 O O . GLY A 1 206 ? -19.419 -5.724 0.800 1.00 83.81 206 GLY A O 1
ATOM 1716 N N . PHE A 1 207 ? -17.970 -4.071 0.332 1.00 90.31 207 PHE A N 1
ATOM 1717 C CA . PHE A 1 207 ? -17.814 -3.602 1.710 1.00 90.31 207 PHE A CA 1
ATOM 1718 C C . PHE A 1 207 ? -18.532 -2.277 1.946 1.00 90.31 207 PHE A C 1
ATOM 1720 O O . PHE A 1 207 ? -19.095 -2.095 3.019 1.00 90.31 207 PHE A O 1
ATOM 1727 N N . GLU A 1 208 ? -18.552 -1.373 0.962 1.00 90.62 208 GLU A N 1
ATOM 1728 C CA . GLU A 1 208 ? -19.274 -0.097 1.061 1.00 90.62 208 GLU A CA 1
ATOM 1729 C C . GLU A 1 208 ? -20.761 -0.323 1.355 1.00 90.62 208 GLU A C 1
ATOM 1731 O O . GLU A 1 208 ? -21.278 0.311 2.267 1.00 90.62 208 GLU A O 1
ATOM 1736 N N . ASP A 1 209 ? -21.406 -1.296 0.703 1.00 88.69 209 ASP A N 1
ATOM 1737 C CA . ASP A 1 209 ? -22.815 -1.627 0.958 1.00 88.69 209 ASP A CA 1
ATOM 1738 C C . ASP A 1 209 ? -23.049 -2.102 2.405 1.00 88.69 209 ASP A C 1
ATOM 1740 O O . ASP A 1 209 ? -24.015 -1.705 3.061 1.00 88.69 209 ASP A O 1
ATOM 1744 N N . ILE A 1 210 ? -22.137 -2.927 2.936 1.00 91.38 210 ILE A N 1
ATOM 1745 C CA . ILE A 1 210 ? -22.205 -3.416 4.321 1.00 91.38 210 ILE A CA 1
ATOM 1746 C C . ILE A 1 210 ? -22.042 -2.247 5.288 1.00 91.38 210 ILE A C 1
ATOM 1748 O O . ILE A 1 210 ? -22.783 -2.151 6.263 1.00 91.38 210 ILE A O 1
ATOM 1752 N N . LEU A 1 211 ? -21.072 -1.367 5.040 1.00 92.44 211 LEU A N 1
ATOM 1753 C CA . LEU A 1 211 ? -20.788 -0.241 5.921 1.00 92.44 211 LEU A CA 1
ATOM 1754 C C . LEU A 1 211 ? -21.910 0.807 5.886 1.00 92.44 211 LEU A C 1
ATOM 1756 O O . LEU A 1 211 ? -22.335 1.278 6.940 1.00 92.44 211 LEU A O 1
ATOM 1760 N N . GLN A 1 212 ? -22.439 1.105 4.698 1.00 91.38 212 GLN A N 1
ATOM 1761 C CA . GLN A 1 212 ? -23.557 2.026 4.505 1.00 91.38 212 GLN A CA 1
ATOM 1762 C C . GLN A 1 212 ? -24.808 1.542 5.244 1.00 91.38 212 GLN A C 1
ATOM 1764 O O . GLN A 1 212 ? -25.460 2.329 5.922 1.00 91.38 212 GLN A O 1
ATOM 1769 N N . MET A 1 213 ? -25.083 0.232 5.230 1.00 91.88 213 MET A N 1
ATOM 1770 C CA . MET A 1 213 ? -26.206 -0.349 5.970 1.00 91.88 213 MET A CA 1
ATOM 1771 C C . MET A 1 213 ? -26.170 -0.008 7.469 1.00 91.88 213 MET A C 1
ATOM 1773 O O . MET A 1 213 ? -27.220 0.248 8.054 1.00 91.88 213 MET A O 1
ATOM 1777 N N . GLY A 1 214 ? -25.006 -0.010 8.124 1.00 90.75 214 GLY A N 1
ATOM 1778 C CA . GLY A 1 214 ? -24.951 0.331 9.551 1.00 90.75 214 GLY A CA 1
ATOM 1779 C C . GLY A 1 214 ? -25.154 1.816 9.832 1.00 90.75 214 GLY A C 1
ATOM 1780 O O . GLY A 1 214 ? -25.731 2.153 10.864 1.00 90.75 214 GLY A O 1
ATOM 1781 N N . PHE A 1 215 ? -24.747 2.683 8.904 1.00 90.88 215 PHE A N 1
ATOM 1782 C CA . PHE A 1 215 ? -25.037 4.113 8.971 1.00 90.88 215 PHE A CA 1
ATOM 1783 C C . PHE A 1 215 ? -26.537 4.379 8.779 1.00 90.88 215 PHE A C 1
ATOM 1785 O O . PHE A 1 215 ? -27.165 5.006 9.628 1.00 90.88 215 PHE A O 1
ATOM 1792 N N . ASP A 1 216 ? -27.141 3.805 7.735 1.00 92.75 216 ASP A N 1
ATOM 1793 C CA . ASP A 1 216 ? -28.560 3.994 7.405 1.00 92.75 216 ASP A CA 1
ATOM 1794 C C . ASP A 1 216 ? -29.497 3.483 8.513 1.00 92.75 216 ASP A C 1
ATOM 1796 O O . ASP A 1 216 ? -30.570 4.036 8.743 1.00 92.75 216 ASP A O 1
ATOM 1800 N N . ASN A 1 217 ? -29.092 2.429 9.230 1.00 92.25 217 ASN A N 1
ATOM 1801 C CA . ASN A 1 217 ? -29.841 1.896 10.371 1.00 92.25 217 ASN A CA 1
ATOM 1802 C C . ASN A 1 217 ? -29.543 2.613 11.704 1.00 92.25 217 ASN A C 1
ATOM 1804 O O . ASN A 1 217 ? -30.066 2.199 12.743 1.00 92.25 217 ASN A O 1
ATOM 1808 N N . GLY A 1 218 ? -28.693 3.646 11.706 1.00 92.12 218 GLY A N 1
ATOM 1809 C CA . GLY A 1 218 ? -28.326 4.406 12.903 1.00 92.12 218 GLY A CA 1
ATOM 1810 C C . GLY A 1 218 ? -27.540 3.596 13.939 1.00 92.12 218 GLY A C 1
ATOM 1811 O O . GLY A 1 218 ? -27.649 3.849 15.137 1.00 92.12 218 GLY A O 1
ATOM 1812 N N . TRP A 1 219 ? -26.794 2.572 13.511 1.00 93.19 219 TRP A N 1
ATOM 1813 C CA . TRP A 1 219 ? -25.951 1.770 14.408 1.00 93.19 219 TRP A CA 1
ATOM 1814 C C . TRP A 1 219 ? -24.586 2.402 14.659 1.00 93.19 219 TRP A C 1
ATOM 1816 O O . TRP A 1 219 ? -23.941 2.054 15.646 1.00 93.19 219 TRP A O 1
ATOM 1826 N N . TYR A 1 220 ? -24.145 3.268 13.751 1.00 93.25 220 TYR A N 1
ATOM 1827 C CA . TYR A 1 220 ? -22.852 3.930 13.794 1.00 93.25 220 TYR A CA 1
ATOM 1828 C C . TYR A 1 220 ? -23.014 5.421 13.519 1.00 93.25 220 TYR A C 1
ATOM 1830 O O . TYR A 1 220 ? -23.513 5.800 12.459 1.00 93.25 220 TYR A O 1
ATOM 1838 N N . ASP A 1 221 ? -22.547 6.234 14.460 1.00 90.81 221 ASP A N 1
ATOM 1839 C CA . ASP A 1 221 ? -22.404 7.677 14.318 1.00 90.81 221 ASP A CA 1
ATOM 1840 C C . ASP A 1 221 ? -20.914 8.057 14.173 1.00 90.81 221 ASP A C 1
ATOM 1842 O O . ASP A 1 221 ? -20.139 7.878 15.121 1.00 90.81 221 ASP A O 1
ATOM 1846 N N . PRO A 1 222 ? -20.476 8.574 13.007 1.00 86.44 222 PRO A N 1
ATOM 1847 C CA . PRO A 1 222 ? -19.093 8.991 12.803 1.00 86.44 222 PRO A CA 1
ATOM 1848 C C . PRO A 1 222 ? -18.680 10.186 13.672 1.00 86.44 222 PRO A C 1
ATOM 1850 O O . PRO A 1 222 ? -17.488 10.315 13.963 1.00 86.44 222 PRO A O 1
ATOM 1853 N N . ASP A 1 223 ? -19.630 11.012 14.116 1.00 87.38 223 ASP A N 1
ATOM 1854 C CA . ASP A 1 223 ? -19.365 12.171 14.974 1.00 87.38 223 ASP A CA 1
ATOM 1855 C C . ASP A 1 223 ? -19.194 11.777 16.452 1.00 87.38 223 ASP A C 1
ATOM 1857 O O . ASP A 1 223 ? -18.805 12.598 17.281 1.00 87.38 223 ASP A O 1
ATOM 1861 N N . ASN A 1 224 ? -19.434 10.507 16.795 1.00 89.38 224 ASN A N 1
ATOM 1862 C CA . ASN A 1 224 ? -19.175 9.962 18.119 1.00 89.38 224 ASN A CA 1
ATOM 1863 C C . ASN A 1 224 ? -17.803 9.270 18.163 1.00 89.38 224 ASN A C 1
ATOM 1865 O O . ASN A 1 224 ? -17.602 8.207 17.568 1.00 89.38 224 ASN A O 1
ATOM 1869 N N . GLU A 1 225 ? -16.846 9.824 18.916 1.00 89.44 225 GLU A N 1
ATOM 1870 C CA . GLU A 1 225 ? -15.496 9.254 18.989 1.00 89.44 225 GLU A CA 1
ATOM 1871 C C . GLU A 1 225 ? -15.443 7.828 19.539 1.00 89.44 225 GLU A C 1
ATOM 1873 O O . GLU A 1 225 ? -14.608 7.043 19.086 1.00 89.44 225 GLU A O 1
ATOM 1878 N N . LEU A 1 226 ? -16.303 7.468 20.498 1.00 90.56 226 LEU A N 1
ATOM 1879 C CA . LEU A 1 226 ? -16.316 6.109 21.042 1.00 90.56 226 LEU A CA 1
ATOM 1880 C C . LEU A 1 226 ? -16.725 5.113 19.955 1.00 90.56 226 LEU A C 1
ATOM 1882 O O . LEU A 1 226 ? -16.050 4.105 19.751 1.00 90.56 226 LEU A O 1
ATOM 1886 N N . GLU A 1 227 ? -17.805 5.418 19.239 1.00 93.38 227 GLU A N 1
ATOM 1887 C CA . GLU A 1 227 ? -18.302 4.596 18.135 1.00 93.38 227 GLU A CA 1
ATOM 1888 C C . GLU A 1 227 ? -17.266 4.490 17.020 1.00 93.38 227 GLU A C 1
ATOM 1890 O O . GLU A 1 227 ? -16.953 3.390 16.564 1.00 93.38 227 GLU A O 1
ATOM 1895 N N . SER A 1 228 ? -16.643 5.611 16.656 1.00 91.44 228 SER A N 1
ATOM 1896 C CA . SER A 1 228 ? -15.559 5.659 15.675 1.00 91.44 228 SER A CA 1
ATOM 1897 C C . SER A 1 228 ? -14.342 4.832 16.086 1.00 91.44 228 SER A C 1
ATOM 1899 O O . SER A 1 228 ? -13.759 4.148 15.243 1.00 91.44 228 SER A O 1
ATOM 1901 N N . LEU A 1 229 ? -13.960 4.820 17.364 1.00 92.25 229 LEU A N 1
ATOM 1902 C CA . LEU A 1 229 ? -12.848 3.999 17.848 1.00 92.25 229 LEU A CA 1
ATOM 1903 C C . LEU A 1 229 ? -13.176 2.503 17.850 1.00 92.25 229 LEU A C 1
ATOM 1905 O O . LEU A 1 229 ? -12.358 1.713 17.374 1.00 92.25 229 LEU A O 1
ATOM 1909 N N . VAL A 1 230 ? -14.365 2.108 18.324 1.00 94.06 230 VAL A N 1
ATOM 1910 C CA . VAL A 1 230 ? -14.824 0.707 18.252 1.00 94.06 230 VAL A CA 1
ATOM 1911 C C . VAL A 1 230 ? -14.883 0.254 16.792 1.00 94.06 230 VAL A C 1
ATOM 1913 O O . VAL A 1 230 ? -14.406 -0.833 16.455 1.00 94.06 230 VAL A O 1
ATOM 1916 N N . PHE A 1 231 ? -15.413 1.109 15.913 1.00 94.62 231 PHE A N 1
ATOM 1917 C CA . PHE A 1 231 ? -15.522 0.840 14.487 1.00 94.62 231 PHE A CA 1
ATOM 1918 C C . PHE A 1 231 ? -14.146 0.636 13.860 1.00 94.62 231 PHE A C 1
ATOM 1920 O O . PHE A 1 231 ? -13.917 -0.388 13.225 1.00 94.62 231 PHE A O 1
ATOM 1927 N N . LEU A 1 232 ? -13.204 1.563 14.067 1.00 92.81 232 LEU A N 1
ATOM 1928 C CA . LEU A 1 232 ? -11.849 1.451 13.525 1.00 92.81 232 LEU A CA 1
ATOM 1929 C C . LEU A 1 232 ? -11.149 0.184 14.021 1.00 92.81 232 LEU A C 1
ATOM 1931 O O . LEU A 1 232 ? -10.588 -0.546 13.202 1.00 92.81 232 LEU A O 1
ATOM 1935 N N . TRP A 1 233 ? -11.211 -0.089 15.329 1.00 94.81 233 TRP A N 1
ATOM 1936 C CA . TRP A 1 233 ? -10.567 -1.248 15.949 1.00 94.81 233 TRP A CA 1
ATOM 1937 C C . TRP A 1 233 ? -11.060 -2.577 15.366 1.00 94.81 233 TRP A C 1
ATOM 1939 O O . TRP A 1 233 ? -10.255 -3.483 15.162 1.00 94.81 233 TRP A O 1
ATOM 1949 N N . LEU A 1 234 ? -12.353 -2.681 15.044 1.00 94.62 234 LEU A N 1
ATOM 1950 C CA . LEU A 1 234 ? -12.941 -3.899 14.486 1.00 94.62 234 LEU A CA 1
ATOM 1951 C C . LEU A 1 234 ? -12.830 -3.967 12.952 1.00 94.62 234 LEU A C 1
ATOM 1953 O O . LEU A 1 234 ? -12.439 -4.993 12.392 1.00 94.62 234 LEU A O 1
ATOM 1957 N N . ALA A 1 235 ? -13.168 -2.878 12.259 1.00 93.81 235 ALA A N 1
ATOM 1958 C CA . ALA A 1 235 ? -13.295 -2.844 10.806 1.00 93.81 235 ALA A CA 1
ATOM 1959 C C . ALA A 1 235 ? -11.941 -2.878 10.099 1.00 93.81 235 ALA A C 1
ATOM 1961 O O . ALA A 1 235 ? -11.793 -3.582 9.103 1.00 93.81 235 ALA A O 1
ATOM 1962 N N . VAL A 1 236 ? -10.937 -2.139 10.587 1.00 93.69 236 VAL A N 1
ATOM 1963 C CA . VAL A 1 236 ? -9.652 -2.031 9.880 1.00 93.69 236 VAL A CA 1
ATOM 1964 C C . VAL A 1 236 ? -8.919 -3.377 9.809 1.00 93.69 236 VAL A C 1
ATOM 1966 O O . VAL A 1 236 ? -8.515 -3.738 8.702 1.00 93.69 236 VAL A O 1
ATOM 1969 N N . PRO A 1 237 ? -8.768 -4.165 10.896 1.00 94.50 237 PRO A N 1
ATOM 1970 C CA . PRO A 1 237 ? -8.147 -5.488 10.808 1.00 94.50 237 PRO A CA 1
ATOM 1971 C C . PRO A 1 237 ? -8.912 -6.455 9.899 1.00 94.50 237 PRO A C 1
ATOM 1973 O O . PRO A 1 237 ? -8.289 -7.152 9.096 1.00 94.50 237 PRO A O 1
ATOM 1976 N N . TRP A 1 238 ? -10.248 -6.461 9.979 1.00 94.38 238 TRP A N 1
ATOM 1977 C CA . TRP A 1 238 ? -11.100 -7.296 9.130 1.00 94.38 238 TRP A CA 1
ATOM 1978 C C . TRP A 1 238 ? -10.941 -6.944 7.644 1.00 94.38 238 TRP A C 1
ATOM 1980 O O . TRP A 1 238 ? -10.550 -7.791 6.838 1.00 94.38 238 TRP A O 1
ATOM 1990 N N . LEU A 1 239 ? -11.141 -5.674 7.281 1.00 94.19 239 LEU A N 1
ATOM 1991 C CA . LEU A 1 239 ? -11.004 -5.208 5.901 1.00 94.19 239 LEU A CA 1
ATOM 1992 C C . LEU A 1 239 ? -9.573 -5.381 5.377 1.00 94.19 239 LEU A C 1
ATOM 1994 O O . LEU A 1 239 ? -9.377 -5.666 4.196 1.00 94.19 239 LEU A O 1
ATOM 1998 N N . GLN A 1 240 ? -8.556 -5.229 6.233 1.00 95.00 240 GLN A N 1
ATOM 1999 C CA . GLN A 1 240 ? -7.166 -5.464 5.849 1.00 95.00 240 GLN A CA 1
ATOM 2000 C C . GLN A 1 240 ? -6.913 -6.939 5.509 1.00 95.00 240 GLN A C 1
ATOM 2002 O O . GLN A 1 240 ? -6.183 -7.204 4.554 1.00 95.00 240 GLN A O 1
ATOM 2007 N N . ALA A 1 241 ? -7.511 -7.888 6.236 1.00 93.25 241 ALA A N 1
ATOM 2008 C CA . ALA A 1 241 ? -7.388 -9.317 5.940 1.00 93.25 241 ALA A CA 1
ATOM 2009 C C . ALA A 1 241 ? -8.038 -9.684 4.591 1.00 93.25 241 ALA A C 1
ATOM 2011 O O . ALA A 1 241 ? -7.446 -10.408 3.780 1.00 93.25 241 ALA A O 1
ATOM 2012 N N . GLU A 1 242 ? -9.213 -9.122 4.308 1.00 92.19 242 GLU A N 1
ATOM 2013 C CA . GLU A 1 242 ? -9.891 -9.262 3.013 1.00 92.19 242 GLU A CA 1
ATOM 2014 C C . GLU A 1 242 ? -9.066 -8.643 1.876 1.00 92.19 242 GLU A C 1
ATOM 2016 O O . GLU A 1 242 ? -8.847 -9.251 0.822 1.00 92.19 242 GLU A O 1
ATOM 2021 N N . LEU A 1 243 ? -8.518 -7.448 2.107 1.00 92.00 243 LEU A N 1
ATOM 2022 C CA . LEU A 1 243 ? -7.660 -6.765 1.147 1.00 92.00 243 LEU A CA 1
ATOM 2023 C C . LEU A 1 243 ? -6.367 -7.544 0.877 1.00 92.00 243 LEU A C 1
ATOM 2025 O O . LEU A 1 243 ? -5.936 -7.640 -0.273 1.00 92.00 243 LEU A O 1
ATOM 2029 N N . ASP A 1 244 ? -5.746 -8.124 1.903 1.00 91.31 244 ASP A N 1
ATOM 2030 C CA . ASP A 1 244 ? -4.545 -8.947 1.752 1.00 91.31 244 ASP A CA 1
ATOM 2031 C C . ASP A 1 244 ? -4.837 -10.202 0.912 1.00 91.31 244 ASP A C 1
ATOM 2033 O O . ASP A 1 244 ? -4.026 -10.575 0.052 1.00 91.31 244 ASP A O 1
ATOM 2037 N N . THR A 1 245 ? -6.022 -10.798 1.082 1.00 89.12 245 THR A N 1
ATOM 2038 C CA . THR A 1 245 ? -6.515 -11.899 0.241 1.00 89.12 245 THR A CA 1
ATOM 2039 C C . THR A 1 245 ? -6.685 -11.450 -1.210 1.00 89.12 245 THR A C 1
ATOM 2041 O O . THR A 1 245 ? -6.180 -12.108 -2.126 1.00 89.12 245 THR A O 1
ATOM 2044 N N . TRP A 1 246 ? -7.305 -10.291 -1.442 1.00 90.88 246 TRP A N 1
ATOM 2045 C CA . TRP A 1 246 ? -7.442 -9.716 -2.781 1.00 90.88 246 TRP A CA 1
ATOM 2046 C C . TRP A 1 246 ? -6.076 -9.436 -3.430 1.00 90.88 246 TRP A C 1
ATOM 2048 O O . TRP A 1 246 ? -5.825 -9.840 -4.568 1.00 90.88 246 TRP A O 1
ATOM 2058 N N . VAL A 1 247 ? -5.132 -8.825 -2.704 1.00 87.75 247 VAL A N 1
ATOM 2059 C CA . VAL A 1 247 ? -3.765 -8.563 -3.192 1.00 87.75 247 VAL A CA 1
ATOM 2060 C C . VAL A 1 247 ? -3.051 -9.869 -3.546 1.00 87.75 247 VAL A C 1
ATOM 2062 O O . VAL A 1 247 ? -2.358 -9.945 -4.568 1.00 87.75 247 VAL A O 1
ATOM 2065 N N . HIS A 1 248 ? -3.219 -10.911 -2.730 1.00 86.19 248 HIS A N 1
ATOM 2066 C CA . HIS A 1 248 ? -2.671 -12.232 -3.007 1.00 86.19 248 HIS A CA 1
ATOM 2067 C C . HIS A 1 248 ? -3.212 -12.800 -4.324 1.00 86.19 248 HIS A C 1
ATOM 2069 O O . HIS A 1 248 ? -2.424 -13.186 -5.193 1.00 86.19 248 HIS A O 1
ATOM 2075 N N . GLN A 1 249 ? -4.532 -12.762 -4.518 1.00 82.69 249 GLN A N 1
ATOM 2076 C CA . GLN A 1 249 ? -5.182 -13.202 -5.754 1.00 82.69 249 GLN A CA 1
ATOM 2077 C C . GLN A 1 249 ? -4.681 -12.416 -6.973 1.00 82.69 249 GLN A C 1
ATOM 2079 O O . GLN A 1 249 ? -4.330 -13.019 -7.991 1.00 82.69 249 GLN A O 1
ATOM 2084 N N . GLN A 1 250 ? -4.564 -11.088 -6.877 1.00 83.31 250 GLN A N 1
ATOM 2085 C CA . GLN A 1 250 ? -4.048 -10.242 -7.963 1.00 83.31 250 GLN A CA 1
ATOM 2086 C C . GLN A 1 250 ? -2.597 -10.580 -8.330 1.00 83.31 250 GLN A C 1
ATOM 2088 O O . GLN A 1 250 ? -2.224 -10.582 -9.506 1.00 83.31 250 GLN A O 1
ATOM 2093 N N . ASN A 1 251 ? -1.766 -10.897 -7.335 1.00 82.88 251 ASN A N 1
ATOM 2094 C CA . ASN A 1 251 ? -0.372 -11.277 -7.551 1.00 82.88 251 ASN A CA 1
ATOM 2095 C C . ASN A 1 251 ? -0.206 -12.708 -8.091 1.00 82.88 251 ASN A C 1
ATOM 2097 O O . ASN A 1 251 ? 0.801 -12.981 -8.753 1.00 82.88 251 ASN A O 1
ATOM 2101 N N . GLN A 1 252 ? -1.173 -13.598 -7.844 1.00 79.06 252 GLN A N 1
ATOM 2102 C CA . GLN A 1 252 ? -1.191 -14.979 -8.340 1.00 79.06 252 GLN A CA 1
ATOM 2103 C C . GLN A 1 252 ? -1.923 -15.160 -9.674 1.00 79.06 252 GLN A C 1
ATOM 2105 O O . GLN A 1 252 ? -1.683 -16.138 -10.384 1.00 79.06 252 GLN A O 1
ATOM 2110 N N . THR A 1 253 ? -2.769 -14.212 -10.062 1.00 72.25 253 THR A N 1
ATOM 2111 C CA . THR A 1 253 ? -3.548 -14.309 -11.296 1.00 72.25 253 THR A CA 1
ATOM 2112 C C . THR A 1 253 ? -2.770 -13.737 -12.476 1.00 72.25 253 THR A C 1
ATOM 2114 O O . THR A 1 253 ? -2.273 -12.609 -12.459 1.00 72.25 253 THR A O 1
ATOM 2117 N N . ALA A 1 254 ? -2.661 -14.515 -13.553 1.00 71.31 254 ALA A N 1
ATOM 2118 C CA . ALA A 1 254 ? -2.031 -14.039 -14.776 1.00 71.31 254 ALA A CA 1
ATOM 2119 C C . ALA A 1 254 ? -2.874 -12.926 -15.412 1.00 71.31 254 ALA A C 1
ATOM 2121 O O . ALA A 1 254 ? -4.040 -13.120 -15.758 1.00 71.31 254 ALA A O 1
ATOM 2122 N N . ARG A 1 255 ? -2.268 -11.757 -15.640 1.00 69.50 255 ARG A N 1
ATOM 2123 C CA . ARG A 1 255 ? -2.957 -10.659 -16.331 1.00 69.50 255 ARG A CA 1
ATOM 2124 C C . ARG A 1 255 ? -3.194 -11.026 -17.796 1.00 69.50 255 ARG A C 1
ATOM 2126 O O . ARG A 1 255 ? -2.324 -11.615 -18.444 1.00 69.50 255 ARG A O 1
ATOM 2133 N N . ARG A 1 256 ? -4.342 -10.615 -18.351 1.00 61.66 256 ARG A N 1
ATOM 2134 C CA . ARG A 1 256 ? -4.676 -10.839 -19.769 1.00 61.66 256 ARG A CA 1
ATOM 2135 C C . ARG A 1 256 ? -3.527 -10.360 -20.661 1.00 61.66 256 ARG A C 1
ATOM 2137 O O . ARG A 1 256 ? -3.175 -9.177 -20.668 1.00 61.66 256 ARG A O 1
ATOM 2144 N N . ALA A 1 257 ? -2.964 -11.285 -21.436 1.00 57.19 257 ALA A N 1
ATOM 2145 C CA . ALA A 1 257 ? -1.886 -10.977 -22.361 1.00 57.19 257 ALA A CA 1
ATOM 2146 C C . ALA A 1 257 ? -2.367 -9.956 -23.400 1.00 57.19 257 ALA A C 1
ATOM 2148 O O . ALA A 1 257 ? -3.356 -10.169 -24.102 1.00 57.19 257 ALA A O 1
ATOM 2149 N N . ASN A 1 258 ? -1.650 -8.841 -23.510 1.00 55.25 258 ASN A N 1
ATOM 2150 C CA . ASN A 1 258 ? -1.904 -7.833 -24.527 1.00 55.25 258 ASN A CA 1
ATOM 2151 C C . ASN A 1 258 ? -0.721 -7.809 -25.489 1.00 55.25 258 ASN A C 1
ATOM 2153 O O . ASN A 1 258 ? 0.366 -7.381 -25.114 1.00 55.25 258 ASN A O 1
ATOM 2157 N N . ARG A 1 259 ? -0.956 -8.215 -26.742 1.00 43.91 259 ARG A N 1
ATOM 2158 C CA . ARG A 1 259 ? 0.072 -8.300 -27.797 1.00 43.91 259 ARG A CA 1
ATOM 2159 C C . ARG A 1 259 ? 0.768 -6.964 -28.091 1.00 43.91 259 ARG A C 1
ATOM 2161 O O . ARG A 1 259 ? 1.846 -6.962 -28.677 1.00 43.91 259 ARG A O 1
ATOM 2168 N N . ASN A 1 260 ? 0.161 -5.844 -27.694 1.00 47.34 260 ASN A N 1
ATOM 2169 C CA . ASN A 1 260 ? 0.712 -4.502 -27.869 1.00 47.34 260 ASN A CA 1
ATOM 2170 C C . ASN A 1 260 ? 1.588 -4.052 -26.687 1.00 47.34 260 ASN A C 1
ATOM 2172 O O . ASN A 1 260 ? 2.233 -3.009 -26.783 1.00 47.34 260 ASN A O 1
ATOM 2176 N N . LYS A 1 261 ? 1.616 -4.807 -25.579 1.00 54.12 261 LYS A N 1
ATOM 2177 C CA . LYS A 1 261 ? 2.469 -4.530 -24.416 1.00 54.12 261 LYS A CA 1
ATOM 2178 C C . LYS A 1 261 ? 3.742 -5.369 -24.506 1.00 54.12 261 LYS A C 1
ATOM 2180 O O . LYS A 1 261 ? 3.688 -6.561 -24.769 1.00 54.12 261 LYS A O 1
ATOM 2185 N N . ILE A 1 262 ? 4.887 -4.724 -24.287 1.00 54.84 262 ILE A N 1
ATOM 2186 C CA . ILE A 1 262 ? 6.211 -5.369 -24.319 1.00 54.84 262 ILE A CA 1
ATOM 2187 C C . ILE A 1 262 ? 6.588 -5.935 -22.933 1.00 54.84 262 ILE A C 1
ATOM 2189 O O . ILE A 1 262 ? 7.540 -6.702 -22.817 1.00 54.84 262 ILE A O 1
ATOM 2193 N N . LEU A 1 263 ? 5.820 -5.583 -21.894 1.00 63.41 263 LEU A N 1
ATOM 2194 C CA . LEU A 1 263 ? 5.956 -6.127 -20.544 1.00 63.41 263 LEU A CA 1
ATOM 2195 C C . LEU A 1 263 ? 5.804 -7.654 -20.520 1.00 63.41 263 LEU A C 1
ATOM 2197 O O . LEU A 1 263 ? 5.051 -8.203 -21.333 1.00 63.41 263 LEU A O 1
ATOM 2201 N N . PRO A 1 264 ? 6.471 -8.335 -19.573 1.00 64.06 264 PRO A N 1
ATOM 2202 C CA . PRO A 1 264 ? 6.305 -9.767 -19.377 1.00 64.06 264 PRO A CA 1
ATOM 2203 C C . PRO A 1 264 ? 4.827 -10.115 -19.164 1.00 64.06 264 PRO A C 1
ATOM 2205 O O . PRO A 1 264 ? 4.094 -9.442 -18.438 1.00 64.06 264 PRO A O 1
ATOM 2208 N N . HIS A 1 265 ? 4.386 -11.175 -19.833 1.00 67.75 265 HIS A N 1
ATOM 2209 C CA . HIS A 1 265 ? 3.057 -11.742 -19.649 1.00 67.75 265 HIS A CA 1
ATOM 2210 C C . HIS A 1 265 ? 3.162 -12.936 -18.713 1.00 67.75 265 HIS A C 1
ATOM 2212 O O . HIS A 1 265 ? 3.997 -13.809 -18.937 1.00 67.75 265 HIS A O 1
ATOM 2218 N N . GLY A 1 266 ? 2.301 -12.993 -17.705 1.00 70.44 266 GLY A N 1
ATOM 2219 C CA . GLY A 1 266 ? 2.293 -14.082 -16.742 1.00 70.44 266 GLY A CA 1
ATOM 2220 C C . GLY A 1 266 ? 1.793 -13.632 -15.381 1.00 70.44 266 GLY A C 1
ATOM 2221 O O . GLY A 1 266 ? 1.223 -12.549 -15.237 1.00 70.44 266 GLY A O 1
ATOM 2222 N N . ILE A 1 267 ? 2.014 -14.500 -14.403 1.00 76.38 267 ILE A N 1
ATOM 2223 C CA . ILE A 1 267 ? 1.681 -14.278 -12.999 1.00 76.38 267 ILE A CA 1
ATOM 2224 C C . ILE A 1 267 ? 2.690 -13.278 -12.409 1.00 76.38 267 ILE A C 1
ATOM 2226 O O . ILE A 1 267 ? 3.893 -13.559 -12.471 1.00 76.38 267 ILE A O 1
ATOM 2230 N N . PRO A 1 268 ? 2.250 -12.131 -11.852 1.00 83.94 268 PRO A N 1
ATOM 2231 C CA . PRO A 1 268 ? 3.146 -11.117 -11.295 1.00 83.94 268 PRO A CA 1
ATOM 2232 C C . PRO A 1 268 ? 4.165 -11.657 -10.284 1.00 83.94 268 PRO A C 1
ATOM 2234 O O . PRO A 1 268 ? 5.343 -11.307 -10.379 1.00 83.94 268 PRO A O 1
ATOM 2237 N N . ASP A 1 269 ? 3.746 -12.538 -9.368 1.00 81.94 269 ASP A N 1
ATOM 2238 C CA . ASP A 1 269 ? 4.643 -13.158 -8.380 1.00 81.94 269 ASP A CA 1
ATOM 2239 C C . ASP A 1 269 ? 5.760 -13.980 -9.051 1.00 81.94 269 ASP A C 1
ATOM 2241 O O . ASP A 1 269 ? 6.938 -13.822 -8.724 1.00 81.94 269 ASP A O 1
ATOM 2245 N N . LEU A 1 270 ? 5.428 -14.773 -10.076 1.00 77.31 270 LEU A N 1
ATOM 2246 C CA . LEU A 1 270 ? 6.411 -15.569 -10.816 1.00 77.31 270 LEU A CA 1
ATOM 2247 C C . LEU A 1 270 ? 7.381 -14.683 -11.612 1.00 77.31 270 LEU A C 1
ATOM 2249 O O . LEU A 1 270 ? 8.577 -14.969 -11.656 1.00 77.31 270 LEU A O 1
ATOM 2253 N N . ILE A 1 271 ? 6.883 -13.596 -12.212 1.00 77.19 271 ILE A N 1
ATOM 2254 C CA . ILE A 1 271 ? 7.712 -12.618 -12.934 1.00 77.19 271 ILE A CA 1
ATOM 2255 C C . ILE A 1 271 ? 8.688 -11.930 -11.979 1.00 77.19 271 ILE A C 1
ATOM 2257 O O . ILE A 1 271 ? 9.840 -11.709 -12.345 1.00 77.19 271 ILE A O 1
ATOM 2261 N N . MET A 1 272 ? 8.237 -11.591 -10.770 1.00 81.12 272 MET A N 1
ATOM 2262 C CA . MET A 1 272 ? 9.076 -10.954 -9.760 1.00 81.12 272 MET A CA 1
ATOM 2263 C C . MET A 1 272 ? 10.140 -11.913 -9.212 1.00 81.12 272 MET A C 1
ATOM 2265 O O . MET A 1 272 ? 11.301 -11.534 -9.120 1.00 81.12 272 MET A O 1
ATOM 2269 N N . ARG A 1 273 ? 9.769 -13.151 -8.861 1.00 79.62 273 ARG A N 1
ATOM 2270 C CA . ARG A 1 273 ? 10.688 -14.116 -8.227 1.00 79.62 273 ARG A CA 1
ATOM 2271 C C . ARG A 1 273 ? 11.638 -14.797 -9.204 1.00 79.62 273 ARG A C 1
ATOM 2273 O O . ARG A 1 273 ? 12.720 -15.220 -8.806 1.00 79.62 273 ARG A O 1
ATOM 2280 N N . ARG A 1 274 ? 11.221 -14.977 -10.460 1.00 71.81 274 ARG A N 1
ATOM 2281 C CA . ARG A 1 274 ? 12.007 -15.651 -11.505 1.00 71.81 274 ARG A CA 1
ATOM 2282 C C . ARG A 1 274 ? 11.998 -14.851 -12.809 1.00 71.81 274 ARG A C 1
ATOM 2284 O O . ARG A 1 274 ? 11.523 -15.350 -13.835 1.00 71.81 274 ARG A O 1
ATOM 2291 N N . PRO A 1 275 ? 12.545 -13.622 -12.809 1.00 69.38 275 PRO A N 1
ATOM 2292 C CA . PRO A 1 275 ? 12.525 -12.750 -13.981 1.00 69.38 275 PRO A CA 1
ATOM 2293 C C . PRO A 1 275 ? 13.254 -13.359 -15.190 1.00 69.38 275 PRO A C 1
ATOM 2295 O O . PRO A 1 275 ? 12.890 -13.079 -16.333 1.00 69.38 275 PRO A O 1
ATOM 2298 N N . GLN A 1 276 ? 14.200 -14.280 -14.970 1.00 66.31 276 GLN A N 1
ATOM 2299 C CA . GLN A 1 276 ? 14.935 -14.977 -16.030 1.00 66.31 276 GLN A CA 1
ATOM 2300 C C . GLN A 1 276 ? 14.007 -15.800 -16.940 1.00 66.31 276 GLN A C 1
ATOM 2302 O O . GLN A 1 276 ? 14.245 -15.879 -18.145 1.00 66.31 276 GLN A O 1
ATOM 2307 N N . LEU A 1 277 ? 12.904 -16.344 -16.403 1.00 64.88 277 LEU A N 1
ATOM 2308 C CA . LEU A 1 277 ? 11.895 -17.069 -17.191 1.00 64.88 277 LEU A CA 1
ATOM 2309 C C . LEU A 1 277 ? 11.173 -16.160 -18.198 1.00 64.88 277 LEU A C 1
ATOM 2311 O O . LEU A 1 277 ? 10.639 -16.637 -19.199 1.00 64.88 277 LEU A O 1
ATOM 2315 N N . PHE A 1 278 ? 11.193 -14.849 -17.959 1.00 64.06 278 PHE A N 1
ATOM 2316 C CA . PHE A 1 278 ? 10.527 -13.841 -18.778 1.00 64.06 278 PHE A CA 1
ATOM 2317 C C . PHE A 1 278 ? 11.505 -12.966 -19.572 1.00 64.06 278 PHE A C 1
ATOM 2319 O O . PHE A 1 278 ? 11.071 -12.008 -20.210 1.00 64.06 278 PHE A O 1
ATOM 2326 N N . GLN A 1 279 ? 12.789 -13.353 -19.621 1.00 62.44 279 GLN A N 1
ATOM 2327 C CA . GLN A 1 279 ? 13.873 -12.612 -20.287 1.00 62.44 279 GLN A CA 1
ATOM 2328 C C . GLN A 1 279 ? 14.114 -11.238 -19.655 1.00 62.44 279 GLN A C 1
ATOM 2330 O O . GLN A 1 279 ? 14.352 -10.249 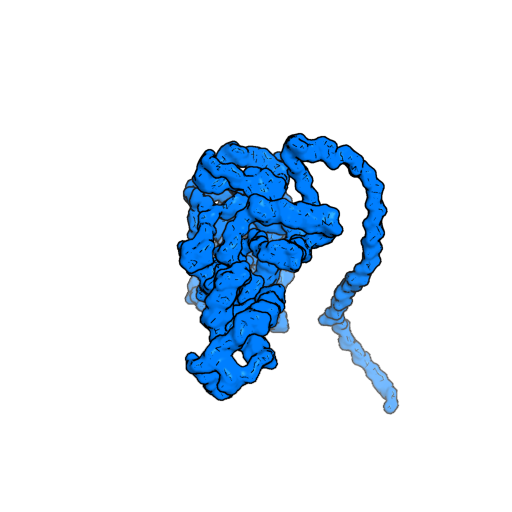-20.349 1.00 62.44 279 GLN A O 1
ATOM 2335 N N . SER A 1 280 ? 14.048 -11.203 -18.329 1.00 62.12 280 SER A N 1
ATOM 2336 C CA . SER A 1 280 ? 14.129 -9.987 -17.538 1.00 62.12 280 SER A CA 1
ATOM 2337 C C . SER A 1 280 ? 15.210 -10.091 -16.475 1.00 62.12 280 SER A C 1
ATOM 2339 O O . SER A 1 280 ? 15.582 -11.187 -16.053 1.00 62.12 280 SER A O 1
ATOM 2341 N N . LEU A 1 281 ? 15.707 -8.935 -16.044 1.00 60.12 281 LEU A N 1
ATOM 2342 C CA . LEU A 1 281 ? 16.729 -8.819 -15.010 1.00 60.12 281 LEU A CA 1
ATOM 2343 C C . LEU A 1 281 ? 16.102 -8.341 -13.703 1.00 60.12 281 LEU A C 1
ATOM 2345 O O . LEU A 1 281 ? 15.153 -7.553 -13.717 1.00 60.12 281 LEU A O 1
ATOM 2349 N N . ASP A 1 282 ? 16.651 -8.824 -12.592 1.00 66.06 282 ASP A N 1
ATOM 2350 C CA . ASP A 1 282 ? 16.351 -8.291 -11.270 1.00 66.06 282 ASP A CA 1
ATOM 2351 C C . ASP A 1 282 ? 17.336 -7.164 -10.954 1.00 66.06 282 ASP A C 1
ATOM 2353 O O . ASP A 1 282 ? 18.548 -7.365 -10.978 1.00 66.06 282 ASP A O 1
ATOM 2357 N N . PHE A 1 283 ? 16.802 -5.976 -10.687 1.00 71.81 283 PHE A N 1
ATOM 2358 C CA . PHE A 1 283 ? 17.573 -4.792 -10.304 1.00 71.81 283 PHE A CA 1
ATOM 2359 C C . PHE A 1 283 ? 17.398 -4.445 -8.823 1.00 71.81 283 PHE A C 1
ATOM 2361 O O . PHE A 1 283 ? 17.742 -3.347 -8.389 1.00 71.81 283 PHE A O 1
ATOM 2368 N N . LYS A 1 284 ? 16.808 -5.348 -8.042 1.00 77.56 284 LYS A N 1
ATOM 2369 C CA . LYS A 1 284 ? 16.665 -5.189 -6.605 1.00 77.56 284 LYS A CA 1
ATOM 2370 C C . LYS A 1 284 ? 18.039 -5.135 -5.936 1.00 77.56 284 LYS A C 1
ATOM 2372 O O . LYS A 1 284 ? 18.893 -5.990 -6.157 1.00 77.56 284 LYS A O 1
ATOM 2377 N N . ILE A 1 285 ? 18.208 -4.173 -5.041 1.00 77.50 285 ILE A N 1
ATOM 2378 C CA . ILE A 1 285 ? 19.376 -4.068 -4.174 1.00 77.50 285 ILE A CA 1
ATOM 2379 C C . ILE A 1 285 ? 19.067 -4.801 -2.878 1.00 77.50 285 ILE A C 1
ATOM 2381 O O . ILE A 1 285 ? 18.070 -4.508 -2.218 1.00 77.50 285 ILE A O 1
ATOM 2385 N N . ILE A 1 286 ? 19.907 -5.766 -2.515 1.00 81.44 286 ILE A N 1
ATOM 2386 C CA . ILE A 1 286 ? 19.766 -6.503 -1.260 1.00 81.44 286 ILE A CA 1
ATOM 2387 C C . ILE A 1 286 ? 20.164 -5.578 -0.109 1.00 81.44 286 ILE A C 1
ATOM 2389 O O . ILE A 1 286 ? 21.221 -4.954 -0.146 1.00 81.44 286 ILE A O 1
ATOM 2393 N N . VAL A 1 287 ? 19.304 -5.498 0.903 1.00 84.69 287 VAL A N 1
ATOM 2394 C CA . VAL A 1 287 ? 19.513 -4.674 2.099 1.00 84.69 287 VAL A CA 1
ATOM 2395 C C . VAL A 1 287 ? 19.374 -5.572 3.318 1.00 84.69 287 VAL A C 1
ATOM 2397 O O . VAL A 1 287 ? 18.492 -6.435 3.343 1.00 84.69 287 VAL A O 1
ATOM 2400 N N . SER A 1 288 ? 20.261 -5.401 4.297 1.00 88.88 288 SER A N 1
ATOM 2401 C CA . SER A 1 288 ? 20.208 -6.151 5.550 1.00 88.88 288 SER A CA 1
ATOM 2402 C C . SER A 1 288 ? 19.127 -5.587 6.481 1.00 88.88 288 SER A C 1
ATOM 2404 O O . SER A 1 288 ? 18.730 -4.425 6.360 1.00 88.88 288 SER A O 1
AT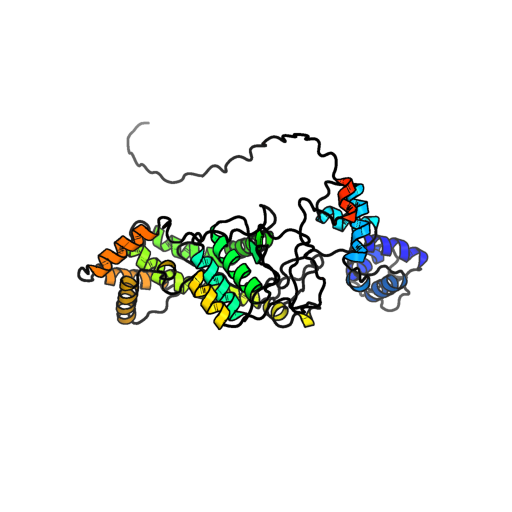OM 2406 N N . ASN A 1 289 ? 18.630 -6.409 7.407 1.00 91.81 289 ASN A N 1
ATOM 2407 C CA . ASN A 1 289 ? 17.580 -5.974 8.330 1.00 91.81 289 ASN A CA 1
ATOM 2408 C C . ASN A 1 289 ? 18.088 -4.916 9.315 1.00 91.81 289 ASN A C 1
ATOM 2410 O O . ASN A 1 289 ? 17.313 -4.066 9.728 1.00 91.81 289 ASN A O 1
ATOM 2414 N N . GLU A 1 290 ? 19.377 -4.930 9.649 1.00 91.69 290 GLU A N 1
ATOM 2415 C CA . GLU A 1 290 ? 20.005 -3.954 10.543 1.00 91.69 290 GLU A CA 1
ATOM 2416 C C . GLU A 1 290 ? 19.906 -2.547 9.947 1.00 91.69 290 GLU A C 1
ATOM 2418 O O . GLU A 1 290 ? 19.425 -1.630 10.606 1.00 91.69 290 GLU A O 1
ATOM 2423 N N . VAL A 1 291 ? 20.242 -2.399 8.659 1.00 89.81 291 VAL A N 1
ATOM 2424 C CA . VAL A 1 291 ? 20.099 -1.121 7.946 1.00 89.81 291 VAL A CA 1
ATOM 2425 C C . VAL A 1 291 ? 18.636 -0.684 7.900 1.00 89.81 291 VAL A C 1
ATOM 2427 O O . VAL A 1 291 ? 18.348 0.489 8.102 1.00 89.81 291 VAL A O 1
ATOM 2430 N N . LEU A 1 292 ? 17.702 -1.607 7.651 1.00 92.44 292 LEU A N 1
ATOM 2431 C CA . LEU A 1 292 ? 16.276 -1.270 7.635 1.00 92.44 292 LEU A CA 1
ATOM 2432 C C . LEU A 1 292 ? 15.766 -0.828 9.014 1.00 92.44 292 LEU A C 1
ATOM 2434 O O . LEU A 1 292 ? 14.979 0.107 9.069 1.00 92.44 292 LEU A O 1
ATOM 2438 N N . ASN A 1 293 ? 16.231 -1.447 10.101 1.00 94.19 293 ASN A N 1
ATOM 2439 C CA . ASN A 1 293 ? 15.839 -1.091 11.466 1.00 94.19 293 ASN A CA 1
ATOM 2440 C C . ASN A 1 293 ? 16.364 0.294 11.870 1.00 94.19 293 ASN A C 1
ATOM 2442 O O . ASN A 1 293 ? 15.641 1.059 12.496 1.00 94.19 293 ASN A O 1
ATOM 2446 N N . GLU A 1 294 ? 17.596 0.644 11.491 1.00 92.62 294 GLU A N 1
ATOM 2447 C CA . GLU A 1 294 ? 18.140 1.985 11.745 1.00 92.62 294 GLU A CA 1
ATOM 2448 C C . GLU A 1 294 ? 17.335 3.070 11.011 1.00 92.62 294 GLU A C 1
ATOM 2450 O O . GLU A 1 294 ? 16.976 4.092 11.590 1.00 92.62 294 GLU A O 1
ATOM 2455 N N . ILE A 1 295 ? 17.002 2.819 9.743 1.00 92.31 295 ILE A N 1
ATOM 2456 C CA . ILE A 1 295 ? 16.217 3.737 8.905 1.00 92.31 295 ILE A CA 1
ATOM 2457 C C . ILE A 1 295 ? 14.775 3.845 9.402 1.00 92.31 295 ILE A C 1
ATOM 2459 O O . ILE A 1 295 ? 14.177 4.919 9.361 1.00 92.31 295 ILE A O 1
ATOM 2463 N N . GLU A 1 296 ? 14.211 2.741 9.883 1.00 94.44 296 GLU A N 1
ATOM 2464 C CA . GLU A 1 296 ? 12.917 2.737 10.552 1.00 94.44 296 GLU A CA 1
ATOM 2465 C C . GLU A 1 296 ? 12.953 3.595 11.810 1.00 94.44 296 GLU A C 1
ATOM 2467 O O . GLU A 1 296 ? 12.120 4.480 11.943 1.00 94.44 296 GLU A O 1
ATOM 2472 N N . GLN A 1 297 ? 13.958 3.433 12.671 1.00 93.81 297 GLN A N 1
ATOM 2473 C CA . GLN A 1 297 ? 14.088 4.250 13.875 1.00 93.81 297 GLN A CA 1
ATOM 2474 C C . GLN A 1 297 ? 14.199 5.754 13.565 1.00 93.81 297 GLN A C 1
ATOM 2476 O O . GLN A 1 297 ? 13.683 6.576 14.319 1.00 93.81 297 GLN A O 1
ATOM 2481 N N . GLU A 1 298 ? 14.851 6.120 12.460 1.00 92.62 298 GLU A N 1
ATOM 2482 C CA . GLU A 1 298 ? 15.031 7.514 12.044 1.00 92.62 298 GLU A CA 1
ATOM 2483 C C . GLU A 1 298 ? 13.747 8.135 11.462 1.00 92.62 298 GLU A C 1
ATOM 2485 O O . GLU A 1 298 ? 13.338 9.225 11.868 1.00 92.62 298 GLU A O 1
ATOM 2490 N N . TYR A 1 299 ? 13.092 7.458 10.512 1.00 91.44 299 TYR A N 1
ATOM 2491 C CA . TYR A 1 299 ? 11.988 8.053 9.742 1.00 91.44 299 TYR A CA 1
ATOM 2492 C C . TYR A 1 299 ? 10.593 7.572 10.168 1.00 91.44 299 TYR A C 1
ATOM 2494 O O . TYR A 1 299 ? 9.609 8.289 9.976 1.00 91.44 299 TYR A O 1
ATOM 2502 N N . ALA A 1 300 ? 10.482 6.387 10.760 1.00 92.06 300 ALA A N 1
ATOM 2503 C CA . ALA A 1 300 ? 9.227 5.737 11.136 1.00 92.06 300 ALA A CA 1
ATOM 2504 C C . ALA A 1 300 ? 9.373 4.954 12.464 1.00 92.06 300 ALA A C 1
ATOM 2506 O O . ALA A 1 300 ? 9.205 3.734 12.463 1.00 92.06 300 ALA A O 1
ATOM 2507 N N . PRO A 1 301 ? 9.721 5.628 13.582 1.00 91.06 301 PRO A N 1
ATOM 2508 C CA . PRO A 1 301 ? 10.049 4.956 14.837 1.00 91.06 301 PRO A CA 1
ATOM 2509 C C . PRO A 1 301 ? 8.858 4.126 15.339 1.00 91.06 301 PRO A C 1
ATOM 2511 O O . PRO A 1 301 ? 7.775 4.697 15.477 1.00 91.06 301 PRO A O 1
ATOM 2514 N N . PRO A 1 302 ? 9.029 2.824 15.645 1.00 87.56 302 PRO A N 1
ATOM 2515 C CA . PRO A 1 302 ? 7.914 1.925 15.967 1.00 87.56 302 PRO A CA 1
ATOM 2516 C C . PRO A 1 302 ? 7.045 2.374 17.146 1.00 87.56 302 PRO A C 1
ATOM 2518 O O . PRO A 1 302 ? 5.862 2.063 17.179 1.00 87.56 302 PRO A O 1
ATOM 2521 N N . ASP A 1 303 ? 7.617 3.133 18.082 1.00 87.38 303 ASP A N 1
ATOM 2522 C CA . ASP A 1 303 ? 6.915 3.646 19.262 1.00 87.38 303 ASP A CA 1
ATOM 2523 C C . ASP A 1 303 ? 6.047 4.885 18.977 1.00 87.38 303 ASP A C 1
ATOM 2525 O O . ASP A 1 303 ? 5.431 5.424 19.895 1.00 87.38 303 ASP A O 1
ATOM 2529 N N . ASN A 1 304 ? 6.010 5.381 17.734 1.00 86.44 304 ASN A N 1
ATOM 2530 C CA . ASN A 1 304 ? 5.202 6.546 17.389 1.00 86.44 304 ASN A CA 1
ATOM 2531 C C . ASN A 1 304 ? 3.693 6.204 17.435 1.00 86.44 304 ASN A C 1
ATOM 2533 O O . ASN A 1 304 ? 3.275 5.277 16.735 1.00 86.44 304 ASN A O 1
ATOM 2537 N N . PRO A 1 305 ? 2.865 6.993 18.153 1.00 84.19 305 PRO A N 1
ATOM 2538 C CA . PRO A 1 305 ? 1.418 6.778 18.259 1.00 84.19 305 PRO A CA 1
ATOM 2539 C C . PRO A 1 305 ? 0.661 6.724 16.927 1.00 84.19 305 PRO A C 1
ATOM 2541 O O . PRO A 1 305 ? -0.434 6.185 16.870 1.00 84.19 305 PRO A O 1
ATOM 2544 N N . VAL A 1 306 ? 1.219 7.251 15.832 1.00 85.38 306 VAL A N 1
ATOM 2545 C CA . VAL A 1 306 ? 0.613 7.160 14.493 1.00 85.38 306 VAL A CA 1
ATOM 2546 C C . VAL A 1 306 ? 0.398 5.711 14.035 1.00 85.38 306 VAL A C 1
ATOM 2548 O O . VAL A 1 306 ? -0.470 5.452 13.197 1.00 85.38 306 VAL A O 1
ATOM 2551 N N . PHE A 1 307 ? 1.204 4.780 14.554 1.00 88.00 307 PHE A N 1
ATOM 2552 C CA . PHE A 1 307 ? 1.113 3.353 14.255 1.00 88.00 307 PHE A CA 1
ATOM 2553 C C . PHE A 1 307 ? 0.093 2.623 15.131 1.00 88.00 307 PHE A C 1
ATOM 2555 O O . PHE A 1 307 ? -0.267 1.491 14.807 1.00 88.00 307 PHE A O 1
ATOM 2562 N N . ASP A 1 308 ? -0.409 3.277 16.176 1.00 88.88 308 ASP A N 1
ATOM 2563 C CA . ASP A 1 308 ? -1.491 2.766 17.001 1.00 88.88 308 ASP A CA 1
ATOM 2564 C C . ASP A 1 308 ? -2.818 3.100 16.290 1.00 88.88 308 ASP A C 1
ATOM 2566 O O . ASP A 1 308 ? -3.144 4.261 16.030 1.00 88.88 308 ASP A O 1
ATOM 2570 N N . LEU A 1 309 ? -3.575 2.069 15.895 1.00 87.88 309 LEU A N 1
ATOM 2571 C CA . LEU A 1 309 ? -4.848 2.236 15.174 1.00 87.88 309 LEU A CA 1
ATOM 2572 C C . LEU A 1 309 ? -5.871 3.007 16.018 1.00 87.88 309 LEU A C 1
ATOM 2574 O O . LEU A 1 309 ? -6.607 3.860 15.515 1.00 87.88 309 LEU A O 1
ATOM 2578 N N . VAL A 1 310 ? -5.880 2.675 17.303 1.00 89.69 310 VAL A N 1
ATOM 2579 C CA . VAL A 1 310 ? -6.620 3.316 18.382 1.00 89.69 310 VAL A CA 1
ATOM 2580 C C . VAL A 1 310 ? -5.648 3.531 19.546 1.00 89.69 310 VAL A C 1
ATOM 2582 O O . VAL A 1 310 ? -4.639 2.827 19.619 1.00 89.69 310 VAL A O 1
ATOM 2585 N N . PRO A 1 311 ? -5.911 4.475 20.464 1.00 90.38 311 PRO A N 1
ATOM 2586 C CA . PRO A 1 311 ? -5.063 4.668 21.638 1.00 90.38 311 PRO A CA 1
ATOM 2587 C C . PRO A 1 311 ? -4.845 3.365 22.422 1.00 90.38 311 PRO A C 1
ATOM 2589 O O . PRO A 1 311 ? -5.776 2.582 22.592 1.00 90.38 311 PRO A O 1
ATOM 2592 N N . ARG A 1 312 ? -3.637 3.153 22.957 1.00 89.88 312 ARG A N 1
ATOM 2593 C CA . ARG A 1 312 ? -3.250 1.882 23.606 1.00 89.88 312 ARG A CA 1
ATOM 2594 C C . ARG A 1 312 ? -4.167 1.468 24.758 1.00 89.88 312 ARG A C 1
ATOM 2596 O O . ARG A 1 312 ? -4.605 0.326 24.797 1.00 89.88 312 ARG A O 1
ATOM 2603 N N . ALA A 1 313 ? -4.532 2.410 25.631 1.00 90.31 313 ALA A N 1
ATOM 2604 C CA . ALA A 1 313 ? -5.479 2.150 26.718 1.00 90.31 313 ALA A CA 1
ATOM 2605 C C . ALA A 1 313 ? -6.848 1.674 26.196 1.00 90.31 313 ALA A C 1
ATOM 2607 O O . ALA A 1 313 ? -7.467 0.772 26.762 1.00 90.31 313 ALA A O 1
ATOM 2608 N N . PHE A 1 314 ? -7.299 2.240 25.071 1.00 92.12 314 PHE A N 1
ATOM 2609 C CA . PHE A 1 314 ? -8.522 1.808 24.405 1.00 92.12 314 PHE A CA 1
ATOM 2610 C C . PHE A 1 314 ? -8.365 0.411 23.788 1.00 92.12 314 PHE A C 1
ATOM 2612 O O . PHE A 1 314 ? -9.260 -0.416 23.943 1.00 92.12 314 PHE A O 1
ATOM 2619 N N . GLU A 1 315 ? -7.236 0.119 23.131 1.00 92.25 315 GLU A N 1
ATOM 2620 C CA . GLU A 1 315 ? -6.955 -1.212 22.573 1.00 92.25 315 GLU A CA 1
ATOM 2621 C C . GLU A 1 315 ? -6.969 -2.299 23.652 1.00 92.25 315 GLU A C 1
ATOM 2623 O O . GLU A 1 315 ? -7.628 -3.328 23.478 1.00 92.25 315 GLU A O 1
ATOM 2628 N N . ASP A 1 316 ? -6.263 -2.076 24.761 1.00 92.44 316 ASP A N 1
ATOM 2629 C CA . ASP A 1 316 ? -6.173 -3.040 25.857 1.00 92.44 316 ASP A CA 1
ATOM 2630 C C . ASP A 1 316 ? -7.559 -3.353 26.417 1.00 92.44 316 ASP A C 1
ATOM 2632 O O . ASP A 1 316 ? -7.892 -4.517 26.675 1.00 92.44 316 ASP A O 1
ATOM 2636 N N . ARG A 1 317 ? -8.409 -2.327 26.541 1.00 92.00 317 ARG A N 1
ATOM 2637 C CA . ARG A 1 317 ? -9.781 -2.525 26.991 1.00 92.00 317 ARG A CA 1
ATOM 2638 C C . ARG A 1 317 ? -10.647 -3.224 25.950 1.00 92.00 317 ARG A C 1
ATOM 2640 O O . ARG A 1 317 ? -11.350 -4.171 26.305 1.00 92.00 317 ARG A O 1
ATOM 2647 N N . ALA A 1 318 ? -10.587 -2.798 24.690 1.00 92.94 318 ALA A N 1
ATOM 2648 C CA . ALA A 1 318 ? -11.332 -3.417 23.596 1.00 92.94 318 ALA A CA 1
ATOM 2649 C C . ALA A 1 318 ? -11.022 -4.913 23.513 1.00 92.94 318 ALA A C 1
ATOM 2651 O O . ALA A 1 318 ? -11.936 -5.731 23.435 1.00 92.94 318 ALA A O 1
ATOM 2652 N N . ARG A 1 319 ? -9.744 -5.283 23.650 1.00 94.12 319 ARG A N 1
ATOM 2653 C CA . ARG A 1 319 ? -9.292 -6.675 23.676 1.00 94.12 319 ARG A CA 1
ATOM 2654 C C . ARG A 1 319 ? -9.885 -7.458 24.847 1.00 94.12 319 ARG A C 1
ATOM 2656 O O . ARG A 1 319 ? -10.373 -8.561 24.637 1.00 94.12 319 ARG A O 1
ATOM 2663 N N . GLN A 1 320 ? -9.895 -6.898 26.058 1.00 92.56 320 GLN A N 1
ATOM 2664 C CA . GLN A 1 320 ? -10.501 -7.556 27.225 1.00 92.56 320 GLN A CA 1
ATOM 2665 C C . GLN A 1 320 ? -11.999 -7.821 27.032 1.00 92.56 320 GLN A C 1
ATOM 2667 O O . GLN A 1 320 ? -12.465 -8.927 27.308 1.00 92.56 320 GLN A O 1
ATOM 2672 N N . LEU A 1 321 ? -12.744 -6.820 26.553 1.00 92.19 321 LEU A N 1
ATOM 2673 C CA . LEU A 1 321 ? -14.183 -6.943 26.304 1.00 92.19 321 LEU A CA 1
ATOM 2674 C C . LEU A 1 321 ? -14.466 -7.943 25.178 1.00 92.19 321 LEU A C 1
ATOM 2676 O O . LEU A 1 321 ? -15.332 -8.802 25.306 1.00 92.19 321 LEU A O 1
ATOM 2680 N N . TYR A 1 322 ? -13.678 -7.900 24.109 1.00 93.44 322 TYR A N 1
ATOM 2681 C CA . TYR A 1 322 ? -13.807 -8.818 22.985 1.00 93.44 322 TYR A CA 1
ATOM 2682 C C . TYR A 1 322 ? -13.517 -10.279 23.362 1.00 93.44 322 TYR A C 1
ATOM 2684 O O . TYR A 1 322 ? -14.251 -11.184 22.961 1.00 93.44 322 TYR A O 1
ATOM 2692 N N . THR A 1 323 ? -12.497 -10.521 24.191 1.00 92.56 323 THR A N 1
ATOM 2693 C CA . THR A 1 323 ? -12.224 -11.857 24.739 1.00 92.56 323 THR A CA 1
ATOM 2694 C C . THR A 1 323 ? -13.352 -12.321 25.668 1.00 92.56 323 THR A C 1
ATOM 2696 O O . THR A 1 323 ? -13.720 -13.494 25.636 1.00 92.56 323 THR A O 1
ATOM 2699 N N . ALA A 1 324 ? -13.965 -11.422 26.449 1.00 90.81 324 ALA A N 1
ATOM 2700 C CA . ALA A 1 324 ? -15.129 -11.754 27.277 1.00 90.81 324 ALA A CA 1
ATOM 2701 C C . ALA A 1 324 ? -16.371 -12.131 26.443 1.00 90.81 324 ALA A C 1
ATOM 2703 O O . ALA A 1 324 ? -17.148 -12.988 26.863 1.00 90.81 324 ALA A O 1
ATOM 2704 N N . LEU A 1 325 ? -16.517 -11.558 25.243 1.00 89.75 325 LEU A N 1
ATOM 2705 C CA . LEU A 1 325 ? -17.553 -11.907 24.261 1.00 89.75 325 LEU A CA 1
ATOM 2706 C C . LEU A 1 325 ? -17.272 -13.220 23.504 1.00 89.75 325 LEU A C 1
ATOM 2708 O O . LEU A 1 325 ? -18.099 -13.654 22.703 1.00 89.75 325 LEU A O 1
ATOM 2712 N N . GLY A 1 326 ? -16.132 -13.870 23.757 1.00 89.50 326 GLY A N 1
ATOM 2713 C CA . GLY A 1 326 ? -15.776 -15.152 23.150 1.00 89.50 326 GLY A CA 1
ATOM 2714 C C . GLY A 1 326 ? -15.099 -15.051 21.783 1.00 89.50 326 GLY A C 1
ATOM 2715 O O . GLY A 1 326 ? -15.111 -16.037 21.055 1.00 89.50 326 GLY A O 1
ATOM 2716 N N . GLU A 1 327 ? -14.512 -13.896 21.444 1.00 85.56 327 GLU A N 1
ATOM 2717 C CA . GLU A 1 327 ? -13.703 -13.700 20.226 1.00 85.56 327 GLU A CA 1
ATOM 2718 C C . GLU A 1 327 ? -14.438 -14.086 18.933 1.00 85.56 327 GLU A C 1
ATOM 2720 O O . GLU A 1 327 ? -13.935 -14.835 18.100 1.00 85.56 327 GLU A O 1
ATOM 2725 N N . LEU A 1 328 ? -15.659 -13.576 18.781 1.00 85.44 328 LEU A N 1
ATOM 2726 C CA . LEU A 1 328 ? -16.542 -13.892 17.659 1.00 85.44 328 LEU A CA 1
ATOM 2727 C C . LEU A 1 328 ? -15.885 -13.597 16.304 1.00 85.44 328 LEU A C 1
ATOM 2729 O O . LEU A 1 328 ? -15.408 -12.492 16.077 1.00 85.44 328 LEU A O 1
ATOM 2733 N N . ASP A 1 329 ? -15.923 -14.542 15.367 1.00 87.12 329 ASP A N 1
ATOM 2734 C CA . ASP A 1 329 ? -15.348 -14.328 14.038 1.00 87.12 329 ASP A CA 1
ATOM 2735 C C . ASP A 1 329 ? -16.021 -13.149 13.313 1.00 87.12 329 ASP A C 1
ATOM 2737 O O . ASP A 1 329 ? -17.244 -13.110 13.128 1.00 87.12 329 ASP A O 1
ATOM 2741 N N . VAL A 1 330 ? -15.207 -12.189 12.868 1.00 90.50 330 VAL A N 1
ATOM 2742 C CA . VAL A 1 330 ? -15.664 -11.012 12.121 1.00 90.50 330 VAL A CA 1
ATOM 2743 C C . VAL A 1 330 ? -15.697 -11.342 10.633 1.00 90.50 330 VAL A C 1
ATOM 2745 O O . VAL A 1 330 ? -14.666 -11.569 10.003 1.00 90.50 330 VAL A O 1
ATOM 2748 N N . THR A 1 331 ? -16.900 -11.359 10.073 1.00 91.12 331 THR A N 1
ATOM 2749 C CA . THR A 1 331 ? -17.183 -11.619 8.657 1.00 91.12 331 THR A CA 1
ATOM 2750 C C . THR A 1 331 ? -18.122 -10.547 8.112 1.00 91.12 331 THR A C 1
ATOM 2752 O O . THR A 1 331 ? -18.677 -9.761 8.879 1.00 91.12 331 THR A O 1
ATOM 2755 N N . SER A 1 332 ? -18.366 -10.537 6.800 1.00 87.81 332 SER A N 1
ATOM 2756 C CA . SER A 1 332 ? -19.343 -9.628 6.180 1.00 87.81 332 SER A CA 1
ATOM 2757 C C . SER A 1 332 ? -20.754 -9.737 6.768 1.00 87.81 332 SER A C 1
ATOM 2759 O O . SER A 1 332 ? -21.468 -8.739 6.805 1.00 87.81 332 SER A O 1
ATOM 2761 N N . GLU A 1 333 ? -21.151 -10.916 7.250 1.00 89.50 333 GLU A N 1
ATOM 2762 C CA . GLU A 1 333 ? -22.477 -11.145 7.838 1.00 89.50 333 GLU A CA 1
ATOM 2763 C C . GLU A 1 333 ? -22.512 -10.831 9.341 1.00 89.50 333 GLU A C 1
ATOM 2765 O O . GLU A 1 333 ? -23.511 -10.325 9.852 1.00 89.50 333 GLU A O 1
ATOM 2770 N N . SER A 1 334 ? -21.420 -11.109 10.061 1.00 92.62 334 SER A N 1
ATOM 2771 C CA . SER A 1 334 ? -21.356 -10.950 11.519 1.00 92.62 334 SER A CA 1
ATOM 2772 C C . SER A 1 334 ? -20.854 -9.578 11.975 1.00 92.62 334 SER A C 1
ATOM 2774 O O . SER A 1 334 ? -21.093 -9.219 13.129 1.00 92.62 334 SER A O 1
ATOM 2776 N N . PHE A 1 335 ? -20.212 -8.789 11.105 1.00 94.62 335 PHE A N 1
ATOM 2777 C CA . PHE A 1 335 ? -19.531 -7.537 11.465 1.00 94.62 335 PHE A CA 1
ATOM 2778 C C . PHE A 1 335 ? -20.366 -6.628 12.378 1.00 94.62 335 PHE A C 1
ATOM 2780 O O . PHE A 1 335 ? -19.946 -6.317 13.492 1.00 94.62 335 PHE A O 1
ATOM 2787 N N . TRP A 1 336 ? -21.583 -6.269 11.961 1.00 95.31 336 TRP A N 1
ATOM 2788 C CA . TRP A 1 336 ? -22.437 -5.370 12.740 1.00 95.31 336 TRP A CA 1
ATOM 2789 C C . TRP A 1 336 ? -22.941 -5.979 14.047 1.00 95.31 336 TRP A C 1
ATOM 2791 O O . TRP A 1 336 ? -23.104 -5.260 15.029 1.00 95.31 336 TRP A O 1
ATOM 2801 N N . THR A 1 337 ? -23.156 -7.296 14.097 1.00 94.25 337 THR A N 1
ATOM 2802 C CA . THR A 1 337 ? -23.563 -7.969 15.342 1.00 94.25 337 THR A CA 1
ATOM 2803 C C . THR A 1 337 ? -22.450 -7.925 16.388 1.00 94.25 337 THR A C 1
ATOM 2805 O O . THR A 1 337 ? -22.705 -7.607 17.550 1.00 94.25 337 THR A O 1
ATOM 2808 N N . VAL A 1 338 ? -21.205 -8.154 15.961 1.00 95.12 338 VAL A N 1
ATOM 2809 C CA . VAL A 1 338 ? -20.018 -8.090 16.819 1.00 95.12 338 VAL A CA 1
ATOM 2810 C C . VAL A 1 338 ? -19.736 -6.650 17.241 1.00 95.12 338 VAL A C 1
ATOM 2812 O O . VAL A 1 338 ? -19.559 -6.394 18.430 1.00 95.12 338 VAL A O 1
ATOM 2815 N N . TYR A 1 339 ? -19.775 -5.704 16.297 1.00 96.12 339 TYR A N 1
ATOM 2816 C CA . TYR A 1 339 ? -19.612 -4.274 16.567 1.00 96.12 339 TYR A CA 1
ATOM 2817 C C . TYR A 1 339 ? -20.596 -3.785 17.632 1.00 96.12 339 TYR A C 1
ATOM 2819 O O . TYR A 1 339 ? -20.188 -3.183 18.622 1.00 96.12 339 TYR A O 1
ATOM 2827 N N . ARG A 1 340 ? -21.888 -4.088 17.464 1.00 95.00 340 ARG A N 1
ATOM 2828 C CA . ARG A 1 340 ? -22.928 -3.655 18.401 1.00 95.00 340 ARG A CA 1
ATOM 2829 C C . ARG A 1 340 ? -22.759 -4.275 19.781 1.00 95.00 340 ARG A C 1
ATOM 2831 O O . ARG A 1 340 ? -22.880 -3.559 20.766 1.00 95.00 340 ARG A O 1
ATOM 2838 N N . SER A 1 341 ? -22.439 -5.568 19.847 1.00 94.50 341 SER A N 1
ATOM 2839 C CA . SER A 1 341 ? -22.197 -6.254 21.123 1.00 94.50 341 SER A CA 1
ATOM 2840 C C . SER A 1 341 ? -21.017 -5.624 21.867 1.00 94.50 341 SER A C 1
ATOM 2842 O O . SER A 1 341 ? -21.112 -5.325 23.053 1.00 94.50 341 SER A O 1
ATOM 2844 N N . LEU A 1 342 ? -19.920 -5.347 21.156 1.00 94.56 342 LEU A N 1
ATOM 2845 C CA . LEU A 1 342 ? -18.744 -4.702 21.735 1.00 94.56 342 LEU A CA 1
ATOM 2846 C C . LEU A 1 342 ? -19.041 -3.261 22.179 1.00 94.56 342 LEU A C 1
ATOM 2848 O O . LEU A 1 342 ? -18.622 -2.850 23.259 1.00 94.56 342 LEU A O 1
ATOM 2852 N N . LEU A 1 343 ? -19.792 -2.500 21.380 1.00 94.62 343 LEU A N 1
ATOM 2853 C CA . LEU A 1 343 ? -20.195 -1.137 21.718 1.00 94.62 343 LEU A CA 1
ATOM 2854 C C . LEU A 1 343 ? -21.116 -1.092 22.947 1.00 94.62 343 LEU A C 1
ATOM 2856 O O . LEU A 1 343 ? -20.971 -0.208 23.790 1.00 94.62 343 LEU A O 1
ATOM 2860 N N . GLU A 1 344 ? -22.052 -2.035 23.069 1.00 94.50 344 GLU A N 1
ATOM 2861 C CA . GLU A 1 344 ? -22.916 -2.161 24.247 1.00 94.50 344 GLU A CA 1
ATOM 2862 C C . GLU A 1 344 ? -22.099 -2.447 25.515 1.00 94.50 344 GLU A C 1
ATOM 2864 O O . GLU A 1 344 ? -22.331 -1.803 26.538 1.00 94.50 344 GLU A O 1
ATOM 2869 N N . GLU A 1 345 ? -21.086 -3.315 25.447 1.00 93.62 345 GLU A N 1
ATOM 2870 C CA . GLU A 1 345 ? -20.163 -3.554 26.567 1.00 93.62 345 GLU A CA 1
ATOM 2871 C C . GLU A 1 345 ? -19.391 -2.289 26.972 1.00 93.62 345 GLU A C 1
ATOM 2873 O O . GLU A 1 345 ? -19.271 -1.985 28.160 1.00 93.62 345 GLU A O 1
ATOM 2878 N N . PHE A 1 346 ? -18.924 -1.498 26.001 1.00 91.88 346 PHE A N 1
ATOM 2879 C CA . PHE A 1 346 ? -18.285 -0.209 26.286 1.00 91.88 346 PHE A CA 1
ATOM 2880 C C . PHE A 1 346 ? -19.244 0.793 26.942 1.00 91.88 346 PHE A C 1
ATOM 2882 O O . PHE A 1 346 ? -18.848 1.498 27.868 1.00 91.88 346 PHE A O 1
ATOM 2889 N N . ARG A 1 347 ? -20.507 0.848 26.501 1.00 91.06 347 ARG A N 1
ATOM 2890 C CA . ARG A 1 347 ? -21.531 1.747 27.065 1.00 91.06 347 ARG A CA 1
ATOM 2891 C C . ARG A 1 347 ? -21.977 1.335 28.471 1.00 91.06 347 ARG A C 1
ATOM 2893 O O . ARG A 1 347 ? -22.311 2.199 29.276 1.00 91.06 347 ARG A O 1
ATOM 2900 N N . ASN A 1 348 ? -21.979 0.036 28.766 1.00 90.94 348 ASN A N 1
ATOM 2901 C CA . ASN A 1 348 ? -22.369 -0.511 30.069 1.00 90.94 348 ASN A CA 1
ATOM 2902 C C . ASN A 1 348 ? -21.219 -0.529 31.090 1.00 90.94 348 ASN A C 1
ATOM 2904 O O . ASN A 1 348 ? -21.436 -0.814 32.272 1.00 90.94 348 ASN A O 1
ATOM 2908 N N . MET A 1 349 ? -19.995 -0.240 30.652 1.00 88.56 349 MET A N 1
ATOM 2909 C CA . MET A 1 349 ? -18.824 -0.203 31.514 1.00 88.56 349 MET A CA 1
ATOM 2910 C C . MET A 1 349 ? -18.907 0.955 32.532 1.00 88.56 349 MET A C 1
ATOM 2912 O O . MET A 1 349 ? -19.368 2.048 32.197 1.00 88.56 349 MET A O 1
ATOM 2916 N N . PRO A 1 350 ? -18.416 0.769 33.776 1.00 86.62 350 PRO A N 1
ATOM 2917 C CA . PRO A 1 350 ? -18.191 1.882 34.694 1.00 86.62 350 PRO A CA 1
ATOM 2918 C C . PRO A 1 350 ? -17.269 2.941 34.079 1.00 86.62 350 PRO A C 1
ATOM 2920 O O . PRO A 1 350 ? -16.348 2.601 33.341 1.00 86.62 350 PRO A O 1
ATOM 2923 N N . TYR A 1 351 ? -17.480 4.212 34.430 1.00 85.75 351 TYR A N 1
ATOM 2924 C CA . TYR A 1 351 ? -16.622 5.300 33.964 1.00 85.75 351 TYR A CA 1
ATOM 2925 C C . TYR A 1 351 ? -15.149 5.015 34.276 1.00 85.75 351 TYR A C 1
ATOM 2927 O O . TYR A 1 351 ? -14.780 4.811 35.436 1.00 85.75 351 TYR A O 1
ATOM 2935 N N . ASP A 1 352 ? -14.324 5.054 33.235 1.00 86.00 352 ASP A N 1
ATOM 2936 C CA . ASP A 1 352 ? -12.883 4.882 33.318 1.00 86.00 352 ASP A CA 1
ATOM 2937 C C . ASP A 1 352 ? -12.199 6.165 32.820 1.00 86.00 352 ASP A C 1
ATOM 2939 O O . ASP A 1 352 ? -12.354 6.526 31.646 1.00 86.00 352 ASP A O 1
ATOM 2943 N N . PRO A 1 353 ? -11.479 6.892 33.695 1.00 85.12 353 PRO A N 1
ATOM 2944 C CA . PRO A 1 353 ? -10.835 8.144 33.323 1.00 85.12 353 PRO A CA 1
ATOM 2945 C C . PRO A 1 353 ? -9.758 7.963 32.245 1.00 85.12 353 PRO A C 1
ATOM 2947 O O . PRO A 1 353 ? -9.579 8.870 31.437 1.00 85.12 353 PRO A O 1
ATOM 2950 N N . GLU A 1 354 ? -9.078 6.814 32.197 1.00 86.50 354 GLU A N 1
ATOM 2951 C CA . GLU A 1 354 ? -8.008 6.552 31.228 1.00 86.50 354 GLU A CA 1
ATOM 2952 C C . GLU A 1 354 ? -8.583 6.352 29.819 1.00 86.50 354 GLU A C 1
ATOM 2954 O O . GLU A 1 354 ? -8.059 6.870 28.832 1.00 86.50 354 GLU A O 1
ATOM 2959 N N . ILE A 1 355 ? -9.729 5.672 29.724 1.00 86.19 355 ILE A N 1
ATOM 2960 C CA . ILE A 1 355 ? -10.459 5.498 28.463 1.00 86.19 355 ILE A CA 1
ATOM 2961 C C . ILE A 1 355 ? -11.071 6.824 28.012 1.00 86.19 355 ILE A C 1
ATOM 2963 O O . ILE A 1 355 ? -10.994 7.160 26.834 1.00 86.19 355 ILE A O 1
ATOM 2967 N N . ALA A 1 356 ? -11.654 7.599 28.930 1.00 84.88 356 ALA A N 1
ATOM 2968 C CA . ALA A 1 356 ? -12.221 8.904 28.599 1.00 84.88 356 ALA A CA 1
ATOM 2969 C C . ALA A 1 356 ? -11.154 9.866 28.044 1.00 84.88 356 ALA A C 1
ATOM 2971 O O . ALA A 1 356 ? -11.395 10.537 27.039 1.00 84.88 356 ALA A O 1
ATOM 2972 N N . GLU A 1 357 ? -9.961 9.892 28.647 1.00 86.06 357 GLU A N 1
ATOM 2973 C CA . GLU A 1 357 ? -8.818 10.657 28.139 1.00 86.06 357 GLU A CA 1
ATOM 2974 C C . GLU A 1 357 ? -8.356 10.134 26.772 1.00 86.06 357 GLU A C 1
ATOM 2976 O O . GLU A 1 357 ? -8.156 10.920 25.847 1.00 86.06 357 GLU A O 1
ATOM 2981 N N . ALA A 1 358 ? -8.260 8.812 26.598 1.00 84.12 358 ALA A N 1
ATOM 2982 C CA . ALA A 1 358 ? -7.897 8.197 25.324 1.00 84.12 358 ALA A CA 1
ATOM 2983 C C . ALA A 1 358 ? -8.867 8.567 24.187 1.00 84.12 358 ALA A C 1
ATOM 2985 O O . ALA A 1 358 ? -8.427 8.902 23.084 1.00 84.12 358 ALA A O 1
ATOM 2986 N N . VAL A 1 359 ? -10.175 8.554 24.453 1.00 83.88 359 VAL A N 1
ATOM 2987 C CA . VAL A 1 359 ? -11.217 8.952 23.493 1.00 83.88 359 VAL A CA 1
ATOM 2988 C C . VAL A 1 359 ? -11.057 10.429 23.106 1.00 83.88 359 VAL A C 1
ATOM 2990 O O . VAL A 1 359 ? -11.049 10.757 21.920 1.00 83.88 359 VAL A O 1
ATOM 2993 N N . GLN A 1 360 ? -10.825 11.319 24.076 1.00 80.38 360 GLN A N 1
ATOM 2994 C CA . GLN A 1 360 ? -10.581 12.745 23.812 1.00 80.38 360 GLN A CA 1
ATOM 2995 C C . GLN A 1 360 ? -9.277 12.995 23.037 1.00 80.38 360 GLN A C 1
ATOM 2997 O O . GLN A 1 360 ? -9.211 13.865 22.164 1.00 80.38 360 GLN A O 1
ATOM 3002 N N . LEU A 1 361 ? -8.230 12.221 23.321 1.00 75.31 361 LEU A N 1
ATOM 3003 C CA . LEU A 1 361 ? -6.950 12.314 22.626 1.00 75.31 361 LEU A CA 1
ATOM 3004 C C . LEU A 1 361 ? -7.075 11.845 21.164 1.00 75.31 361 LEU A C 1
ATOM 3006 O O . LEU A 1 361 ? -6.504 12.443 20.250 1.00 75.31 361 LEU A O 1
ATOM 3010 N N . ALA A 1 362 ? -7.874 10.807 20.905 1.00 71.12 362 ALA A N 1
ATOM 3011 C CA . ALA A 1 362 ? -8.157 10.350 19.545 1.00 71.12 362 ALA A CA 1
ATOM 3012 C C . ALA A 1 362 ? -8.841 11.432 18.689 1.00 71.12 362 ALA A C 1
ATOM 3014 O O . ALA A 1 362 ? -8.508 11.563 17.503 1.00 71.12 362 ALA A O 1
ATOM 3015 N N . ALA A 1 363 ? -9.713 12.241 19.306 1.00 61.34 363 ALA A N 1
ATOM 3016 C CA . ALA A 1 363 ? -10.370 13.397 18.690 1.00 61.34 363 ALA A CA 1
ATOM 3017 C C . ALA A 1 363 ? -9.378 14.491 18.256 1.00 61.34 363 ALA A C 1
ATOM 3019 O O . ALA A 1 363 ? -9.637 15.240 17.320 1.00 61.34 363 ALA A O 1
ATOM 3020 N N . THR A 1 364 ? -8.216 14.592 18.911 1.00 60.91 364 THR A N 1
ATOM 3021 C CA . THR A 1 364 ? -7.188 15.594 18.580 1.00 60.91 364 THR A CA 1
ATOM 3022 C C . THR A 1 364 ? -6.230 15.127 17.480 1.00 60.91 364 THR A C 1
ATOM 3024 O O . THR A 1 364 ? -5.789 15.947 16.677 1.00 60.91 364 THR A O 1
ATOM 3027 N N . TYR A 1 365 ? -5.958 13.821 17.355 1.00 55.53 365 TYR A N 1
ATOM 3028 C CA . TYR A 1 365 ? -5.087 13.272 16.298 1.00 55.53 365 TYR A CA 1
ATOM 3029 C C . TYR A 1 365 ? -5.686 13.305 14.882 1.00 55.53 365 TYR A C 1
ATOM 3031 O O . TYR A 1 365 ? -4.976 13.025 13.910 1.00 55.53 365 TYR A O 1
ATOM 3039 N N . THR A 1 366 ? -6.995 13.525 14.728 1.00 50.78 366 THR A N 1
ATOM 3040 C CA . THR A 1 366 ? -7.658 13.664 13.411 1.00 50.78 366 THR A CA 1
ATOM 3041 C C . THR A 1 366 ? -7.232 14.944 12.689 1.00 50.78 366 THR A C 1
ATOM 3043 O O . THR A 1 366 ? -7.240 14.986 11.458 1.00 50.78 366 THR A O 1
ATOM 3046 N N . ASN A 1 367 ? -6.757 15.942 13.436 1.00 44.91 367 ASN A N 1
ATOM 3047 C CA . ASN A 1 367 ? -6.212 17.182 12.909 1.00 44.91 367 ASN A CA 1
ATOM 3048 C C . ASN A 1 367 ? -4.687 17.075 12.796 1.00 44.91 367 ASN A C 1
ATOM 3050 O O . ASN A 1 367 ? -4.014 16.711 13.755 1.00 44.91 367 ASN A O 1
ATOM 3054 N N . ASN A 1 368 ? -4.156 17.355 11.600 1.00 49.12 368 ASN A N 1
ATOM 3055 C CA . ASN A 1 368 ? -2.731 17.338 11.246 1.00 49.12 368 ASN A CA 1
ATOM 3056 C C . ASN A 1 368 ? -1.820 17.773 12.410 1.00 49.12 368 ASN A C 1
ATOM 3058 O O . ASN A 1 368 ? -1.655 18.965 12.657 1.00 49.12 368 ASN A O 1
ATOM 3062 N N . ASN A 1 369 ? -1.210 16.813 13.106 1.00 53.00 369 ASN A N 1
ATOM 3063 C CA . ASN A 1 369 ? -0.215 17.120 14.123 1.00 53.00 369 ASN A CA 1
ATOM 3064 C C . ASN A 1 369 ? 1.089 17.503 13.411 1.00 53.00 369 ASN A C 1
ATOM 3066 O O . ASN A 1 369 ? 1.696 16.669 12.735 1.00 53.00 369 ASN A O 1
ATOM 3070 N N . ASP A 1 370 ? 1.543 18.746 13.588 1.00 53.47 370 ASP A N 1
ATOM 3071 C CA . ASP A 1 370 ? 2.801 19.263 13.019 1.00 53.47 370 ASP A CA 1
ATOM 3072 C C . ASP A 1 370 ? 4.028 18.391 13.378 1.00 53.47 370 ASP A C 1
ATOM 3074 O O . ASP A 1 370 ? 5.030 18.378 12.660 1.00 53.47 370 ASP A O 1
ATOM 3078 N N . ASN A 1 371 ? 3.933 17.593 14.450 1.00 60.94 371 ASN A N 1
ATOM 3079 C CA . ASN A 1 371 ? 4.981 16.690 14.943 1.00 60.94 371 ASN A CA 1
ATOM 3080 C C . ASN A 1 371 ? 5.317 15.503 14.017 1.00 60.94 371 ASN A C 1
ATOM 3082 O O . 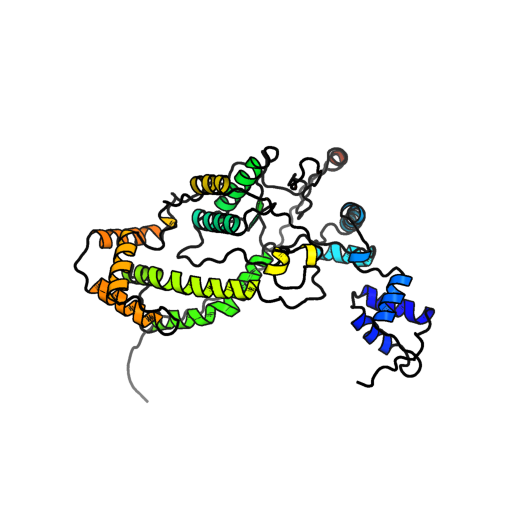ASN A 1 371 ? 6.386 14.899 14.158 1.00 60.94 371 ASN A O 1
ATOM 3086 N N . ASP A 1 372 ? 4.448 15.161 13.062 1.00 70.06 372 ASP A N 1
ATOM 3087 C CA . ASP A 1 372 ? 4.704 14.074 12.105 1.00 70.06 372 ASP A CA 1
ATOM 3088 C C . ASP A 1 372 ? 5.234 14.553 10.751 1.00 70.06 372 ASP A C 1
ATOM 3090 O O . ASP A 1 372 ? 5.412 13.761 9.821 1.00 70.06 372 ASP A O 1
ATOM 3094 N N . HIS A 1 373 ? 5.553 15.843 10.639 1.00 80.62 373 HIS A N 1
ATOM 3095 C CA . HIS A 1 373 ? 6.186 16.386 9.452 1.00 80.62 373 HIS A CA 1
ATOM 3096 C C . HIS A 1 373 ? 7.615 15.841 9.285 1.00 80.62 373 HIS A C 1
ATOM 3098 O O . HIS A 1 373 ? 8.498 16.068 10.113 1.00 80.62 373 HIS A O 1
ATOM 3104 N N . ILE A 1 374 ? 7.878 15.178 8.156 1.00 85.25 374 ILE A N 1
ATOM 3105 C CA . ILE A 1 374 ? 9.228 14.766 7.760 1.00 85.25 374 ILE A CA 1
ATOM 3106 C C . ILE A 1 374 ? 9.748 15.764 6.719 1.00 85.25 374 ILE A C 1
ATOM 3108 O O . ILE A 1 374 ? 9.256 15.756 5.589 1.00 85.25 374 ILE A O 1
ATOM 3112 N N . PRO A 1 375 ? 10.744 16.612 7.041 1.00 89.56 375 PRO A N 1
ATOM 3113 C CA . PRO A 1 375 ? 11.330 17.502 6.050 1.00 89.56 375 PRO A CA 1
ATOM 3114 C C . PRO A 1 375 ? 12.090 16.695 4.999 1.00 89.56 375 PRO A C 1
ATOM 3116 O O . PRO A 1 375 ? 12.799 15.738 5.314 1.00 89.56 375 PRO A O 1
ATOM 3119 N N . LEU A 1 376 ? 11.961 17.088 3.736 1.00 90.56 376 LEU A N 1
ATOM 3120 C CA . LEU A 1 376 ? 12.731 16.486 2.653 1.00 90.56 376 LEU A CA 1
ATOM 3121 C C . LEU A 1 376 ? 14.227 16.775 2.852 1.00 90.56 376 LEU A C 1
ATOM 3123 O O . LEU A 1 376 ? 14.602 17.904 3.178 1.00 90.56 376 LEU A O 1
ATOM 3127 N N . LEU A 1 377 ? 15.084 15.776 2.629 1.00 89.69 377 LEU A N 1
ATOM 3128 C CA . LEU A 1 377 ? 16.533 15.978 2.682 1.00 89.69 377 LEU A CA 1
ATOM 3129 C C . LEU A 1 377 ? 16.958 17.098 1.707 1.00 89.69 377 LEU A C 1
ATOM 3131 O O . LEU A 1 377 ? 16.475 17.122 0.570 1.00 89.69 377 LEU A O 1
ATOM 3135 N N . PRO A 1 378 ? 17.885 17.995 2.101 1.00 89.50 378 PRO A N 1
ATOM 3136 C CA . PRO A 1 378 ? 18.291 19.162 1.313 1.00 89.50 378 PRO A CA 1
ATOM 3137 C C . PRO A 1 378 ? 19.246 18.768 0.174 1.00 89.50 378 PRO A C 1
ATOM 3139 O O . PRO A 1 378 ? 20.410 19.155 0.135 1.00 89.50 378 PRO A O 1
ATOM 3142 N N . LEU A 1 379 ? 18.758 17.940 -0.745 1.00 86.62 379 LEU A N 1
ATOM 3143 C CA . LEU A 1 379 ? 19.518 17.321 -1.823 1.00 86.62 379 LEU A CA 1
ATOM 3144 C C . LEU A 1 379 ? 18.882 17.644 -3.169 1.00 86.62 379 LEU A C 1
ATOM 3146 O O . LEU A 1 379 ? 17.672 17.855 -3.276 1.00 86.62 379 LEU A O 1
ATOM 3150 N N . ALA A 1 380 ? 19.688 17.644 -4.229 1.00 84.88 380 ALA A N 1
ATOM 3151 C CA . ALA A 1 380 ? 19.162 17.901 -5.558 1.00 84.88 380 ALA A CA 1
ATOM 3152 C C . ALA A 1 380 ? 18.252 16.751 -6.027 1.00 84.88 380 ALA A C 1
ATOM 3154 O O . ALA A 1 380 ? 18.519 15.570 -5.794 1.00 84.88 380 ALA A O 1
ATOM 3155 N N . ASN A 1 381 ? 17.188 17.087 -6.757 1.00 83.88 381 ASN A N 1
ATOM 3156 C CA . ASN A 1 381 ? 16.347 16.087 -7.415 1.00 83.88 381 ASN A CA 1
ATOM 3157 C C . ASN A 1 381 ? 17.168 15.263 -8.419 1.00 83.88 381 ASN A C 1
ATOM 3159 O O . ASN A 1 381 ? 17.920 15.834 -9.214 1.00 83.88 381 ASN A O 1
ATOM 3163 N N . LEU A 1 382 ? 16.968 13.941 -8.453 1.00 76.00 382 LEU A N 1
ATOM 3164 C CA . LEU A 1 382 ? 17.583 13.086 -9.468 1.00 76.00 382 LEU A CA 1
ATOM 3165 C C . LEU A 1 382 ? 17.027 13.414 -10.853 1.00 76.00 382 LEU A C 1
ATOM 3167 O O . LEU A 1 382 ? 15.856 13.180 -11.174 1.00 76.00 382 LEU A O 1
ATOM 3171 N N . ARG A 1 383 ? 17.906 13.968 -11.688 1.00 66.19 383 ARG A N 1
ATOM 3172 C CA . ARG A 1 383 ? 17.623 14.311 -13.081 1.00 66.19 383 ARG A CA 1
ATOM 3173 C C . ARG A 1 383 ? 18.069 13.189 -14.010 1.00 66.19 383 ARG A C 1
ATOM 3175 O O . ARG A 1 383 ? 18.843 12.303 -13.654 1.00 66.19 383 ARG A O 1
ATOM 3182 N N . GLN A 1 384 ? 17.560 13.235 -15.232 1.00 55.81 384 GLN A N 1
ATOM 3183 C CA . GLN A 1 384 ? 18.041 12.372 -16.301 1.00 55.81 384 GLN A CA 1
ATOM 3184 C C . GLN A 1 384 ? 19.545 12.592 -16.536 1.00 55.81 384 GLN A C 1
ATOM 3186 O O . GLN A 1 384 ? 20.009 13.726 -16.483 1.00 55.81 384 GLN A O 1
ATOM 3191 N N . GLY A 1 385 ? 20.284 11.511 -16.784 1.00 53.47 385 GLY A N 1
ATOM 3192 C CA . GLY A 1 385 ? 21.747 11.499 -16.856 1.00 53.47 385 GLY A CA 1
ATOM 3193 C C . GLY A 1 385 ? 22.433 11.410 -15.490 1.00 53.47 385 GLY A C 1
ATOM 3194 O O . GLY A 1 385 ? 23.644 11.246 -15.435 1.00 53.47 385 GLY A O 1
ATOM 3195 N N . GLY A 1 386 ? 21.684 11.486 -14.382 1.00 57.75 386 GLY A N 1
ATOM 3196 C CA . GLY A 1 386 ? 22.232 11.249 -13.049 1.00 57.75 386 GLY A CA 1
ATOM 3197 C C . GLY A 1 386 ? 22.751 9.817 -12.896 1.00 57.75 386 GLY A C 1
ATOM 3198 O O . GLY A 1 386 ? 22.204 8.879 -13.483 1.00 57.75 386 GLY A O 1
ATOM 3199 N N . MET A 1 387 ? 23.805 9.634 -12.106 1.00 58.38 387 MET A N 1
ATOM 3200 C CA . MET A 1 387 ? 24.288 8.294 -11.782 1.00 58.38 387 MET A CA 1
ATOM 3201 C C . MET A 1 387 ? 23.281 7.587 -10.874 1.00 58.38 387 MET A C 1
ATOM 3203 O O . MET A 1 387 ? 22.854 8.147 -9.868 1.00 58.38 387 MET A O 1
ATOM 3207 N N . VAL A 1 388 ? 22.893 6.367 -11.247 1.00 57.62 388 VAL A N 1
ATOM 3208 C CA . VAL A 1 388 ? 21.962 5.532 -10.461 1.00 57.62 388 VAL A CA 1
ATOM 3209 C C . VAL A 1 388 ? 22.611 4.239 -9.964 1.00 57.62 388 VAL A C 1
ATOM 3211 O O . VAL A 1 388 ? 22.013 3.594 -9.116 1.00 57.62 388 VAL A O 1
ATOM 3214 N N . VAL A 1 389 ? 23.817 3.910 -10.450 1.00 54.78 389 VAL A N 1
ATOM 3215 C CA . VAL A 1 389 ? 24.708 2.769 -10.130 1.00 54.78 389 VAL A CA 1
ATOM 3216 C C . VAL A 1 389 ? 24.010 1.442 -9.775 1.00 54.78 389 VAL A C 1
ATOM 3218 O O . VAL A 1 389 ? 23.354 1.284 -8.742 1.00 54.78 389 VAL A O 1
ATOM 3221 N N . ALA A 1 390 ? 24.208 0.446 -10.646 1.00 45.19 390 ALA A N 1
ATOM 3222 C CA . ALA A 1 390 ? 23.829 -0.948 -10.422 1.00 45.19 390 ALA A CA 1
ATOM 3223 C C . ALA A 1 390 ? 24.875 -1.693 -9.565 1.00 45.19 390 ALA A C 1
ATOM 3225 O O . ALA A 1 390 ? 25.921 -1.160 -9.234 1.00 45.19 390 ALA A O 1
ATOM 3226 N N . ILE A 1 391 ? 24.575 -2.945 -9.216 1.00 41.91 391 ILE A N 1
ATOM 3227 C CA . ILE A 1 391 ? 25.247 -3.796 -8.209 1.00 41.91 391 ILE A CA 1
ATOM 3228 C C . ILE A 1 391 ? 26.768 -3.994 -8.431 1.00 41.91 391 ILE A C 1
ATOM 3230 O O . ILE A 1 391 ? 27.456 -4.440 -7.515 1.00 41.91 391 ILE A O 1
ATOM 3234 N N . ASP A 1 392 ? 27.319 -3.650 -9.598 1.00 43.25 392 ASP A N 1
ATOM 3235 C CA . ASP A 1 392 ? 28.759 -3.711 -9.852 1.00 43.25 392 ASP A CA 1
ATOM 3236 C C . ASP A 1 392 ? 29.400 -2.307 -9.796 1.00 43.25 392 ASP A C 1
ATOM 3238 O O . ASP A 1 392 ? 28.948 -1.355 -10.431 1.00 43.25 392 ASP A O 1
ATOM 3242 N N . GLN A 1 393 ? 30.481 -2.177 -9.023 1.00 39.81 393 GLN A N 1
ATOM 3243 C CA . GLN A 1 393 ? 31.238 -0.928 -8.838 1.00 39.81 393 GLN A CA 1
ATOM 3244 C C . GLN A 1 393 ? 32.069 -0.528 -10.080 1.00 39.81 393 GLN A C 1
ATOM 3246 O O . GLN A 1 393 ? 32.875 0.396 -10.011 1.00 39.81 393 GLN A O 1
ATOM 3251 N N . GLN A 1 394 ? 31.917 -1.233 -11.207 1.00 42.62 394 GLN A N 1
ATOM 3252 C CA . GLN A 1 394 ? 32.670 -1.013 -12.449 1.00 42.62 394 GLN A CA 1
ATOM 3253 C C . GLN A 1 394 ? 31.790 -0.503 -13.597 1.00 42.62 394 GLN A C 1
ATOM 3255 O O . GLN A 1 394 ? 32.292 -0.233 -14.690 1.00 42.62 394 GLN A O 1
ATOM 3260 N N . SER A 1 395 ? 30.487 -0.356 -13.374 1.00 42.69 395 SER A N 1
ATOM 3261 C CA . SER A 1 395 ? 29.536 -0.098 -14.439 1.00 42.69 395 SER A CA 1
ATOM 3262 C C . SER A 1 395 ? 29.257 1.389 -14.645 1.00 42.69 395 SER A C 1
ATOM 3264 O O . SER A 1 395 ? 28.896 2.132 -13.737 1.00 42.69 395 SER A O 1
ATOM 3266 N N . THR A 1 396 ? 29.367 1.824 -15.901 1.00 42.97 396 THR A N 1
ATOM 3267 C CA . THR A 1 396 ? 29.130 3.195 -16.382 1.00 42.97 396 THR A CA 1
ATOM 3268 C C . THR A 1 396 ? 27.655 3.453 -16.723 1.00 42.97 396 THR A C 1
ATOM 3270 O O . THR A 1 396 ? 27.337 4.149 -17.689 1.00 42.97 396 THR A O 1
ATOM 3273 N N . TYR A 1 397 ? 26.715 2.855 -15.982 1.00 42.69 397 TYR A N 1
ATOM 3274 C CA . TYR A 1 397 ? 25.290 3.000 -16.290 1.00 42.69 397 TYR A CA 1
ATOM 3275 C C . TYR A 1 397 ? 24.747 4.354 -15.811 1.00 42.69 397 TYR A C 1
ATOM 3277 O O . TYR A 1 397 ? 24.494 4.572 -14.625 1.00 42.69 397 TYR A O 1
ATOM 3285 N N . GLU A 1 398 ? 24.501 5.251 -16.764 1.00 45.97 398 GLU A N 1
ATOM 3286 C CA . GLU A 1 398 ? 23.776 6.502 -16.543 1.00 45.97 398 GLU A CA 1
ATOM 3287 C C . GLU A 1 398 ? 22.258 6.279 -16.560 1.00 45.97 398 GLU A C 1
ATOM 3289 O O . GLU A 1 398 ? 21.713 5.465 -17.314 1.00 45.97 398 GLU A O 1
ATOM 3294 N N . TYR A 1 399 ? 21.531 7.037 -15.745 1.00 43.44 399 TYR A N 1
ATOM 3295 C CA . TYR A 1 399 ? 20.079 6.965 -15.709 1.00 43.44 399 TYR A CA 1
ATOM 3296 C C . TYR A 1 399 ? 19.432 7.670 -16.904 1.00 43.44 399 TYR A C 1
ATOM 3298 O O . TYR A 1 399 ? 19.387 8.895 -16.984 1.00 43.44 399 TYR A O 1
ATOM 3306 N N . VAL A 1 400 ? 18.832 6.913 -17.824 1.00 37.25 400 VAL A N 1
ATOM 3307 C CA . VAL A 1 400 ? 18.364 7.461 -19.117 1.00 37.25 400 VAL A CA 1
ATOM 3308 C C . VAL A 1 400 ? 16.863 7.811 -19.169 1.00 37.25 400 VAL A C 1
ATOM 3310 O O . VAL A 1 400 ? 16.306 8.025 -20.246 1.00 37.25 400 VAL A O 1
ATOM 3313 N N . GLY A 1 401 ? 16.160 7.883 -18.033 1.00 35.22 401 GLY A N 1
ATOM 3314 C CA . GLY A 1 401 ? 14.695 8.021 -18.009 1.00 35.22 401 GLY A CA 1
ATOM 3315 C C . GLY A 1 401 ? 14.139 9.456 -18.062 1.00 35.22 401 GLY A C 1
ATOM 3316 O O . GLY A 1 401 ? 14.529 10.290 -17.255 1.00 35.22 401 GLY A O 1
ATOM 3317 N N . GLY A 1 402 ? 13.107 9.680 -18.895 1.00 40.72 402 GLY A N 1
ATOM 3318 C CA . GLY A 1 402 ? 12.055 10.722 -18.805 1.00 40.72 402 GLY A CA 1
ATOM 3319 C C . GLY A 1 402 ? 12.491 12.198 -18.865 1.00 40.72 402 GLY A C 1
ATOM 3320 O O . GLY A 1 402 ? 12.834 12.750 -17.824 1.00 40.72 402 GLY A O 1
ATOM 3321 N N . VAL A 1 403 ? 12.385 12.834 -20.043 1.00 33.12 403 VAL A N 1
ATOM 3322 C CA . VAL A 1 403 ? 12.857 14.212 -20.328 1.00 33.12 403 VAL A CA 1
ATOM 3323 C C . VAL A 1 403 ? 11.737 15.256 -20.204 1.00 33.12 403 VAL A C 1
ATOM 3325 O O . VAL A 1 403 ? 10.680 15.054 -20.806 1.00 33.12 403 VAL A O 1
ATOM 3328 N N . GLU A 1 404 ? 11.997 16.375 -19.519 1.00 35.34 404 GLU A N 1
ATOM 3329 C CA . GLU A 1 404 ? 11.348 17.671 -19.807 1.00 35.34 404 GLU A CA 1
ATOM 3330 C C . GLU A 1 404 ? 12.352 18.599 -20.523 1.00 35.34 404 GLU A C 1
ATOM 3332 O O . GLU A 1 404 ? 12.048 18.996 -21.635 1.00 35.34 404 GLU A O 1
ATOM 3337 N N . GLU A 1 405 ? 13.605 18.743 -20.064 1.00 40.25 405 GLU A N 1
ATOM 3338 C CA . GLU A 1 405 ? 14.697 19.431 -20.795 1.00 40.25 405 GLU A CA 1
ATOM 3339 C C . GLU A 1 405 ? 16.083 18.912 -20.333 1.00 40.25 405 GLU A C 1
ATOM 3341 O O . GLU A 1 405 ? 16.338 18.891 -19.127 1.00 40.25 405 GLU A O 1
ATOM 3346 N N . PRO A 1 406 ? 16.979 18.434 -21.224 1.00 36.91 406 PRO A N 1
ATOM 3347 C CA . PRO A 1 406 ? 18.253 17.829 -20.822 1.00 36.91 406 PRO A CA 1
ATOM 3348 C C . PRO A 1 406 ? 19.428 18.826 -20.833 1.00 36.91 406 PRO A C 1
ATOM 3350 O O . PRO A 1 406 ? 19.635 19.534 -21.816 1.00 36.91 406 PRO A O 1
ATOM 3353 N N . VAL A 1 407 ? 20.266 18.804 -19.790 1.00 34.72 407 VAL A N 1
ATOM 3354 C CA . VAL A 1 407 ? 21.600 19.435 -19.804 1.00 34.72 407 VAL A CA 1
ATOM 3355 C C . VAL A 1 407 ? 22.604 18.425 -20.371 1.00 34.72 407 VAL A C 1
ATOM 3357 O O . VAL A 1 407 ? 22.660 17.283 -19.921 1.00 34.72 407 VAL A O 1
ATOM 3360 N N . LEU A 1 408 ? 23.353 18.827 -21.399 1.00 34.41 408 LEU A N 1
ATOM 3361 C CA . LEU A 1 408 ? 24.257 17.974 -22.180 1.00 34.41 408 LEU A CA 1
ATOM 3362 C C . LEU A 1 408 ? 25.719 18.025 -21.662 1.00 34.41 408 LEU A C 1
ATOM 3364 O O . LEU A 1 408 ? 26.104 19.006 -21.025 1.00 34.41 408 LEU A O 1
ATOM 3368 N N . PRO A 1 409 ? 26.567 17.019 -21.971 1.00 35.62 409 PRO A N 1
ATOM 3369 C CA . PRO A 1 409 ? 28.002 17.006 -21.637 1.00 35.62 409 PRO A CA 1
ATOM 3370 C C . PRO A 1 409 ? 28.795 18.189 -22.228 1.00 35.62 409 PRO A C 1
ATOM 3372 O O . PRO A 1 409 ? 28.446 18.697 -23.290 1.00 35.62 409 PRO A O 1
ATOM 3375 N N . LYS A 1 410 ? 29.921 18.585 -21.603 1.00 34.88 410 LYS A N 1
ATOM 3376 C CA . LYS A 1 410 ? 30.727 19.795 -21.926 1.00 34.88 410 LYS A CA 1
ATOM 3377 C C . LYS A 1 410 ? 31.092 20.001 -23.409 1.00 34.88 410 LYS A C 1
ATOM 3379 O O . LYS A 1 410 ? 31.183 21.145 -23.839 1.00 34.88 410 LYS A O 1
ATOM 3384 N N . ALA A 1 411 ? 31.249 18.938 -24.201 1.00 37.50 411 ALA A N 1
ATOM 3385 C CA . ALA A 1 411 ? 31.494 19.037 -25.650 1.00 37.50 411 ALA A CA 1
ATOM 3386 C C . ALA A 1 411 ? 30.308 19.637 -26.441 1.00 37.50 411 ALA A C 1
ATOM 3388 O O . ALA A 1 411 ? 30.471 20.069 -27.577 1.00 37.50 411 ALA A O 1
ATOM 3389 N N . LEU A 1 412 ? 29.119 19.664 -25.834 1.00 34.28 412 LEU A N 1
ATOM 3390 C CA . LEU A 1 412 ? 27.866 20.184 -26.381 1.00 34.28 412 LEU A CA 1
ATOM 3391 C C . LEU A 1 412 ? 27.413 21.483 -25.688 1.00 34.28 412 LEU A C 1
ATOM 3393 O O . LEU A 1 412 ? 26.356 22.013 -26.022 1.00 34.28 412 LEU A O 1
ATOM 3397 N N . ALA A 1 413 ? 28.208 22.024 -24.755 1.00 35.91 413 ALA A N 1
ATOM 3398 C CA . ALA A 1 413 ? 27.884 23.254 -24.026 1.00 35.91 413 ALA A CA 1
ATOM 3399 C C . ALA A 1 413 ? 27.953 24.524 -24.899 1.00 35.91 413 ALA A C 1
ATOM 3401 O O . ALA A 1 413 ? 27.329 25.528 -24.569 1.00 35.91 413 ALA A O 1
ATOM 3402 N N . SER A 1 414 ? 28.658 24.489 -26.035 1.00 38.28 414 SER A N 1
ATOM 3403 C CA . SER A 1 414 ? 28.813 25.639 -26.942 1.00 38.28 414 SER A CA 1
ATOM 3404 C C . SER A 1 414 ? 27.553 26.000 -27.739 1.00 38.28 414 SER A C 1
ATOM 3406 O O . SER A 1 414 ? 27.548 27.010 -28.435 1.00 38.28 414 SER A O 1
ATOM 3408 N N . TYR A 1 415 ? 26.488 25.201 -27.640 1.00 34.91 415 TYR A N 1
ATOM 3409 C CA . TYR A 1 415 ? 25.250 25.383 -28.404 1.00 34.91 415 TYR A CA 1
ATOM 3410 C C . TYR A 1 415 ? 24.082 25.964 -27.588 1.00 34.91 415 TYR A C 1
ATOM 3412 O O . TYR A 1 415 ? 22.974 26.037 -28.110 1.00 34.91 415 TYR A O 1
ATOM 3420 N N . VAL A 1 416 ? 24.296 26.356 -26.323 1.00 35.50 416 VAL A N 1
ATOM 3421 C CA . VAL A 1 416 ? 23.224 26.833 -25.415 1.00 35.50 416 VAL A CA 1
ATOM 3422 C C . VAL A 1 416 ? 23.167 28.365 -25.296 1.00 35.50 416 VAL A C 1
ATOM 3424 O O . VAL A 1 416 ? 22.356 28.903 -24.550 1.00 35.50 416 VAL A O 1
ATOM 3427 N N . SER A 1 417 ? 23.961 29.125 -26.050 1.00 32.78 417 SER A N 1
ATOM 3428 C CA . SER A 1 417 ? 23.748 30.573 -26.098 1.00 32.78 417 SER A CA 1
ATOM 3429 C C . SER A 1 417 ? 22.509 30.916 -26.938 1.00 32.78 417 SER A C 1
ATOM 3431 O O . SER A 1 417 ? 22.375 30.483 -28.079 1.00 32.78 417 SER A O 1
ATOM 3433 N N . VAL A 1 418 ? 21.660 31.771 -26.358 1.00 33.62 418 VAL A N 1
ATOM 3434 C CA . VAL A 1 418 ? 20.428 32.380 -26.897 1.00 33.62 418 VAL A CA 1
ATOM 3435 C C . VAL A 1 418 ? 19.132 31.610 -26.590 1.00 33.62 418 VAL A C 1
ATOM 3437 O O . VAL A 1 418 ? 18.415 31.149 -27.474 1.00 33.62 418 VAL A O 1
ATOM 3440 N N . SER A 1 419 ? 18.782 31.550 -25.304 1.00 34.19 419 SER A N 1
ATOM 3441 C CA . SER A 1 419 ? 17.385 31.613 -24.864 1.00 34.19 419 SER A CA 1
ATOM 3442 C C . SER A 1 419 ? 16.934 33.078 -24.881 1.00 34.19 419 SER A C 1
ATOM 3444 O O . SER A 1 419 ? 17.430 33.886 -24.097 1.00 34.19 419 SER A O 1
ATOM 3446 N N . GLY A 1 420 ? 16.032 33.418 -25.801 1.00 26.28 420 GLY A N 1
ATOM 3447 C CA . GLY A 1 420 ? 15.196 34.612 -25.724 1.00 26.28 420 GLY A CA 1
ATOM 3448 C C . GLY A 1 420 ? 13.769 34.168 -25.436 1.00 26.28 420 GLY A C 1
ATOM 3449 O O . GLY A 1 420 ? 13.232 33.347 -26.181 1.00 26.28 420 GLY A O 1
ATOM 3450 N N . ASP A 1 421 ? 13.223 34.675 -24.335 1.00 38.50 421 ASP A N 1
ATOM 3451 C CA . ASP A 1 421 ? 11.849 34.492 -23.881 1.00 38.50 421 ASP A CA 1
ATOM 3452 C C . ASP A 1 421 ? 10.820 34.678 -24.999 1.00 38.50 421 ASP A C 1
ATOM 3454 O O . ASP A 1 421 ? 10.926 35.563 -25.851 1.00 38.50 421 ASP A O 1
ATOM 3458 N N . GLY A 1 422 ? 9.791 33.839 -24.953 1.00 24.47 422 GLY A N 1
ATOM 3459 C CA . GLY A 1 422 ? 8.648 33.870 -25.849 1.00 24.47 422 GLY A CA 1
ATOM 3460 C C . GLY A 1 422 ? 7.439 33.294 -25.137 1.00 24.47 422 GLY A C 1
ATOM 3461 O O . GLY A 1 422 ? 7.028 32.171 -25.415 1.00 24.47 422 GLY A O 1
ATOM 3462 N N . ASP A 1 423 ? 6.946 34.081 -24.187 1.00 36.06 423 ASP A N 1
ATOM 3463 C CA . ASP A 1 423 ? 5.615 34.035 -23.597 1.00 36.06 423 ASP A CA 1
ATOM 3464 C C . ASP A 1 423 ? 4.554 33.547 -24.603 1.00 36.06 423 ASP A C 1
ATOM 3466 O O . ASP A 1 423 ? 4.408 34.102 -25.697 1.00 36.06 423 ASP A O 1
ATOM 3470 N N . ARG A 1 424 ? 3.835 32.484 -24.238 1.00 26.83 424 ARG A N 1
ATOM 3471 C CA . ARG A 1 424 ? 2.566 32.090 -24.856 1.00 26.83 424 ARG A CA 1
ATOM 3472 C C . ARG A 1 424 ? 1.686 31.463 -23.788 1.00 26.83 424 ARG A C 1
ATOM 3474 O O . ARG A 1 424 ? 1.695 30.255 -23.562 1.00 26.83 424 ARG A O 1
ATOM 3481 N N . SER A 1 425 ? 0.938 32.349 -23.148 1.00 34.50 425 SER A N 1
ATOM 3482 C CA . SER A 1 425 ? -0.409 32.095 -22.665 1.00 34.50 425 SER A CA 1
ATOM 3483 C C . SER A 1 425 ? -1.195 31.251 -23.677 1.00 34.50 425 SER A C 1
ATOM 3485 O O . SER A 1 425 ? -1.442 31.667 -24.808 1.00 34.50 425 SER A O 1
ATOM 3487 N N . GLU A 1 426 ? -1.593 30.052 -23.266 1.00 28.73 426 GLU A N 1
ATOM 3488 C CA . GLU A 1 426 ? -2.732 29.363 -23.862 1.00 28.73 426 GLU A CA 1
ATOM 3489 C C . GLU A 1 426 ? -3.790 29.235 -22.769 1.00 28.73 426 GLU A C 1
ATOM 3491 O O . GLU A 1 426 ? -3.611 28.568 -21.751 1.00 28.73 426 GLU A O 1
ATOM 3496 N N . SER A 1 427 ? -4.825 30.031 -23.005 1.00 25.31 427 SER A N 1
ATOM 3497 C CA . SER A 1 427 ? -6.090 30.213 -22.315 1.00 25.31 427 SER A CA 1
ATOM 3498 C C . SER A 1 427 ? -6.670 28.962 -21.669 1.00 25.31 427 SER A C 1
ATOM 3500 O O . SER A 1 427 ? -6.801 27.909 -22.293 1.00 25.31 427 SER A O 1
ATOM 3502 N N . GLU A 1 428 ? -7.101 29.176 -20.431 1.00 30.47 428 GLU A N 1
ATOM 3503 C CA . GLU A 1 428 ? -8.118 28.432 -19.708 1.00 30.47 428 GLU A CA 1
ATOM 3504 C C . GLU A 1 428 ? -9.342 28.186 -20.605 1.00 30.47 428 GLU A C 1
ATOM 3506 O O . GLU A 1 428 ? -10.059 29.114 -20.969 1.00 30.47 428 GLU A O 1
ATOM 3511 N N . GLU A 1 429 ? -9.591 26.926 -20.954 1.00 27.41 429 GLU A N 1
ATOM 3512 C CA . GLU A 1 429 ? -10.957 26.458 -21.171 1.00 27.41 429 GLU A CA 1
ATOM 3513 C C . GLU A 1 429 ? -11.396 25.798 -19.862 1.00 27.41 429 GLU A C 1
ATOM 3515 O O . GLU A 1 429 ? -10.934 24.714 -19.495 1.00 27.41 429 GLU A O 1
ATOM 3520 N N . GLU A 1 430 ? -12.236 26.533 -19.130 1.00 29.70 430 GLU A N 1
ATOM 3521 C CA . GLU A 1 430 ? -13.043 26.094 -17.993 1.00 29.70 430 GLU A CA 1
ATOM 3522 C C . GLU A 1 430 ? -13.696 24.735 -18.288 1.00 29.70 430 GLU A C 1
ATOM 3524 O O . GLU A 1 430 ? -14.737 24.630 -18.934 1.00 29.70 430 GLU A O 1
ATOM 3529 N N . MET A 1 431 ? -13.094 23.659 -17.783 1.00 27.86 431 MET A N 1
ATOM 3530 C CA . MET A 1 431 ? -13.832 22.427 -17.532 1.00 27.86 431 MET A CA 1
ATOM 3531 C C . MET A 1 431 ? -14.615 22.647 -16.244 1.00 27.86 431 MET A C 1
ATOM 3533 O O . MET A 1 431 ? -14.040 22.632 -15.154 1.00 27.86 431 MET A O 1
ATOM 3537 N N . GLY A 1 432 ? -15.911 22.914 -16.418 1.00 26.56 432 GLY A N 1
ATOM 3538 C CA . GLY A 1 432 ? -16.873 23.163 -15.355 1.00 26.56 432 GLY A CA 1
ATOM 3539 C C . GLY A 1 432 ? -16.743 22.175 -14.200 1.00 26.56 432 GLY A C 1
ATOM 3540 O O . GLY A 1 432 ? -16.561 20.968 -14.386 1.00 26.56 432 GLY A O 1
ATOM 3541 N N . GLN A 1 433 ? -16.826 22.733 -12.996 1.00 27.05 433 GLN A N 1
ATOM 3542 C CA . GLN A 1 433 ? -17.022 21.994 -11.759 1.00 27.05 433 GLN A CA 1
ATOM 3543 C C . GLN A 1 433 ? -18.200 21.023 -11.950 1.00 27.05 433 GLN A C 1
ATOM 3545 O O . GLN A 1 433 ? -19.249 21.461 -12.423 1.00 27.05 433 GLN A O 1
ATOM 3550 N N . PRO A 1 434 ? -18.070 19.723 -11.629 1.00 28.33 434 PRO A N 1
ATOM 3551 C CA . PRO A 1 434 ? -19.246 18.876 -11.550 1.00 28.33 434 PRO A CA 1
ATOM 3552 C C . PRO A 1 434 ? -20.131 19.405 -10.417 1.00 28.33 434 PRO A C 1
ATOM 3554 O O . PRO A 1 434 ? -19.725 19.420 -9.255 1.00 28.33 434 PRO A O 1
ATOM 3557 N N . GLU A 1 435 ? -21.310 19.888 -10.805 1.00 25.45 435 GLU A N 1
ATOM 3558 C CA . GLU A 1 435 ? -22.438 20.207 -9.936 1.00 25.45 435 GLU A CA 1
ATOM 3559 C C . GLU A 1 435 ? -22.685 19.019 -9.001 1.00 25.45 435 GLU A C 1
ATOM 3561 O O . GLU A 1 435 ? -22.956 17.897 -9.439 1.00 25.45 435 GLU A O 1
ATOM 3566 N N . TYR A 1 436 ? -22.534 19.266 -7.704 1.00 28.06 436 TYR A N 1
ATOM 3567 C CA . TYR A 1 436 ? -22.965 18.348 -6.666 1.00 28.06 436 TYR A CA 1
ATOM 3568 C C . TYR A 1 436 ? -24.494 18.293 -6.708 1.00 28.06 436 TYR A C 1
ATOM 3570 O O . TYR A 1 436 ? -25.152 19.322 -6.569 1.00 28.06 436 TYR A O 1
ATOM 3578 N N . ALA A 1 437 ? -25.061 17.103 -6.907 1.00 25.00 437 ALA A N 1
ATOM 3579 C CA . ALA A 1 437 ? -26.462 16.874 -6.590 1.00 25.00 437 ALA A CA 1
ATOM 3580 C C . ALA A 1 437 ? -26.578 16.824 -5.063 1.00 25.00 437 ALA A C 1
ATOM 3582 O O . ALA A 1 437 ? -26.279 15.811 -4.433 1.00 25.00 437 ALA A O 1
ATOM 3583 N N . ASP A 1 438 ? -26.933 17.973 -4.504 1.00 27.06 438 ASP A N 1
ATOM 3584 C CA . ASP A 1 438 ? -27.339 18.162 -3.122 1.00 27.06 438 ASP A CA 1
ATOM 3585 C C . ASP A 1 438 ? -28.680 17.445 -2.907 1.00 27.06 438 ASP A C 1
ATOM 3587 O O . ASP A 1 438 ? -29.693 17.798 -3.514 1.00 27.06 438 ASP A O 1
ATOM 3591 N N . LEU A 1 439 ? -28.673 16.375 -2.115 1.00 28.19 439 LEU A N 1
ATOM 3592 C CA . LEU A 1 439 ? -29.879 15.653 -1.719 1.00 28.19 439 LEU A CA 1
ATOM 3593 C C . LEU A 1 439 ? -29.824 15.334 -0.228 1.00 28.19 439 LEU A C 1
ATOM 3595 O O . LEU A 1 439 ? -29.837 14.170 0.150 1.00 28.19 439 LEU A O 1
ATOM 3599 N N . THR A 1 440 ? -29.812 16.380 0.599 1.00 28.03 440 THR A N 1
ATOM 3600 C CA . THR A 1 440 ? -30.466 16.377 1.918 1.00 28.03 440 THR A CA 1
ATOM 3601 C C . THR A 1 440 ? -30.849 17.807 2.323 1.00 28.03 440 THR A C 1
ATOM 3603 O O . THR A 1 440 ? -29.984 18.606 2.667 1.00 28.03 440 THR A O 1
ATOM 3606 N N . SER A 1 441 ? -32.140 18.141 2.344 1.00 26.08 441 SER A N 1
ATOM 3607 C CA . SER A 1 441 ? -32.767 18.699 3.555 1.00 26.08 441 SER A CA 1
ATOM 3608 C C . SER A 1 441 ? -34.287 18.773 3.414 1.00 26.08 441 SER A C 1
ATOM 3610 O O . SER A 1 441 ? -34.835 19.202 2.400 1.00 26.08 441 SER A O 1
ATOM 3612 N N . ASP A 1 442 ? -34.922 18.280 4.468 1.00 28.27 442 ASP A N 1
ATOM 3613 C CA . ASP A 1 442 ? -36.345 18.081 4.694 1.00 28.27 442 ASP A CA 1
ATOM 3614 C C . ASP A 1 442 ? -37.166 19.375 4.772 1.00 28.27 442 ASP A C 1
ATOM 3616 O O . ASP A 1 442 ? -36.666 20.434 5.152 1.00 28.27 442 ASP A O 1
ATOM 3620 N N . SER A 1 443 ? -38.477 19.264 4.543 1.00 29.19 443 SER A N 1
ATOM 3621 C CA . SER A 1 443 ? -39.483 19.655 5.550 1.00 29.19 443 SER A CA 1
ATOM 3622 C C . SER A 1 443 ? -40.896 19.311 5.077 1.00 29.19 443 SER A C 1
ATOM 3624 O O . SER A 1 443 ? -41.358 19.764 4.031 1.00 29.19 443 SER A O 1
ATOM 3626 N N . ASP A 1 444 ? -41.584 18.514 5.891 1.00 32.91 444 ASP A N 1
ATOM 3627 C CA . ASP A 1 444 ? -43.039 18.492 5.952 1.00 32.91 444 ASP A CA 1
ATOM 3628 C C . ASP A 1 444 ? -43.558 19.890 6.321 1.00 32.91 444 ASP A C 1
ATOM 3630 O O . ASP A 1 444 ? -43.075 20.482 7.285 1.00 32.91 444 ASP A O 1
ATOM 3634 N N . GLU A 1 445 ? -44.595 20.377 5.637 1.00 30.11 445 GLU A N 1
ATOM 3635 C CA . GLU A 1 445 ? -45.647 21.157 6.292 1.00 30.11 445 GLU A CA 1
ATOM 3636 C C . GLU A 1 445 ? -46.981 21.035 5.535 1.00 30.11 445 GLU A C 1
ATOM 3638 O O . GLU A 1 445 ? -47.101 21.236 4.326 1.00 30.11 445 GLU A O 1
ATOM 3643 N N . ASP A 1 446 ? -47.973 20.635 6.318 1.00 29.97 446 ASP A N 1
ATOM 3644 C CA . ASP A 1 446 ? -49.386 20.431 6.043 1.00 29.97 446 ASP A CA 1
ATOM 3645 C C . ASP A 1 446 ? -50.110 21.768 5.776 1.00 29.97 446 ASP A C 1
ATOM 3647 O O . ASP A 1 446 ? -49.831 22.764 6.443 1.00 29.97 446 ASP A O 1
ATOM 3651 N N . SER A 1 447 ? -51.066 21.802 4.838 1.00 29.69 447 SER A N 1
ATOM 3652 C CA . SER A 1 447 ? -52.389 22.439 5.018 1.00 29.69 447 SER A CA 1
ATOM 3653 C C . SER A 1 447 ? -53.176 22.616 3.707 1.00 29.69 447 SER A C 1
ATOM 3655 O O . SER A 1 447 ? -52.772 23.308 2.781 1.00 29.69 447 SER A O 1
ATOM 3657 N N . GLY A 1 448 ? -54.396 22.070 3.703 1.00 24.59 448 GLY A N 1
ATOM 3658 C CA . GLY A 1 448 ? -55.589 22.897 3.490 1.00 24.59 448 GLY A CA 1
ATOM 3659 C C . GLY A 1 448 ? -56.071 23.213 2.065 1.00 24.59 448 GLY A C 1
ATOM 3660 O O . GLY A 1 448 ? -55.718 24.232 1.490 1.00 24.59 448 GLY A O 1
ATOM 3661 N N . SER A 1 449 ? -57.100 22.457 1.664 1.00 26.80 449 SER A N 1
ATOM 3662 C CA . SER A 1 449 ? -58.401 22.943 1.146 1.00 26.80 449 SER A CA 1
ATOM 3663 C C . SER A 1 449 ? -58.565 23.560 -0.259 1.00 26.80 449 SER A C 1
ATOM 3665 O O . SER A 1 449 ? -57.882 24.506 -0.626 1.00 26.80 449 SER A O 1
ATOM 3667 N N . GLU A 1 450 ? -59.659 23.099 -0.896 1.00 31.52 450 GLU A N 1
ATOM 3668 C CA . GLU A 1 450 ? -60.477 23.733 -1.958 1.00 31.52 450 GLU A CA 1
ATOM 3669 C C . GLU A 1 450 ? -59.835 23.727 -3.365 1.00 31.52 450 GLU A C 1
ATOM 3671 O O . GLU A 1 450 ? -58.755 24.260 -3.569 1.00 31.52 450 GLU A O 1
ATOM 3676 N N . LEU A 1 451 ? -60.395 23.105 -4.413 1.00 31.83 451 LEU A N 1
ATOM 3677 C CA . LEU A 1 451 ? -61.783 22.849 -4.834 1.00 31.83 451 LEU A CA 1
ATOM 3678 C C . LEU A 1 451 ? -61.876 21.567 -5.680 1.00 31.83 451 LEU A C 1
ATOM 3680 O O . LEU A 1 451 ? -60.895 21.272 -6.401 1.00 31.83 451 LEU A O 1
#

Foldseek 3Di:
DPPQPPPAAAPDCVVLVVLLVVVLLVVDQLQVSQVVSCVVDDSVRHHDDSVNSVVVCVVVVSDDQVVVPDDPVNCVVVLVVVCVVPVPDDPVVSQNCCCNPVVHHDDADDPFLLADLDDADAPDQQFLLVVLVSQLVSCVVLQFDFLAEEDAPHLSVQLVQVLVQVQLCVVPVVSPFAGRYDHDDPPPPVSVVVVVVCCCVPPPPLVVVLVVVCVVVVVADCVQLLSVQLCLLQVRVVSRVVVVVVSVCQQQDFDPDDPPDPHFTGRSVCCQVPVVVRVDDDQTDRDDVVSSQVSCCVQNNPPDCSVVSADPVVNVVLVVLCVVVVVDDCDSVCPSVSSNSSSVVVVPDDDDPVVVVRSVVSVVVVPDDPVSRDDRDPHHYDDFQDDSDTPDPPDPDGRHDDDPDDDDPPVCPVPPPDDDDDDDDDDDPDPDDPDDPDPDDDDDDDDDDDD

Radius of gyration: 30.1 Å; chains: 1; bounding box: 94×64×91 Å

Secondary structure (DSSP, 8-state):
-----TTSPPPPHHHHHHHHHHHHHTT--HHHHHHHHHTTS-TTT----HHHHHHHHHHTT---HHHH---HHHHHHHHHHHHHH-TT--HHHHHHHHHHHH---------SS---------S-S--HHHHHHHHHHHHHHHTEE-S-EEE-S-GGGHHHHHHHHHHHHHH-TT--SB-SEEE--TTS-HHHHHHHHHHHHHTTHHHHHHHHHHHHTTS--TT-HHHHHHHHHHHHHHHHHHHHHHHHHHHHSPPPP-TT--SPPS-HHHHHH-GGGGT----PEE--HHHHHHHHHHHS-TT-GGG-SS-HHHHHHHHHHHHHTT-----TTTHHHHHHHHHHHHHHSPP-HHHHHHHHHHHHTTS--GGG--PPPS-B---TT-B---SSTT---B-----SSPPPPGGGGGG------------------------------------